Protein AF-0000000067840215 (afdb_homodimer)

Structure (mmCIF, N/CA/C/O backbone):
data_AF-0000000067840215-model_v1
#
loop_
_entity.id
_entity.type
_entity.pdbx_description
1 polymer 'Transcriptional regulator AmpR'
#
loop_
_atom_site.group_PDB
_atom_site.id
_atom_site.type_symbol
_atom_site.label_atom_id
_atom_site.label_alt_id
_atom_site.label_comp_id
_atom_site.label_asym_id
_atom_site.label_entity_id
_atom_site.label_seq_id
_atom_site.pdbx_PDB_ins_code
_atom_site.Cartn_x
_atom_site.Cartn_y
_atom_site.Cartn_z
_atom_site.occupancy
_atom_site.B_iso_or_equiv
_atom_site.auth_seq_id
_atom_site.auth_comp_id
_atom_site.auth_asym_id
_atom_site.auth_atom_id
_atom_site.pdbx_PDB_model_num
ATOM 1 N N . MET A 1 1 ? 23.266 12.789 29.688 1 34.5 1 MET A N 1
ATOM 2 C CA . MET A 1 1 ? 22.188 13.758 29.812 1 34.5 1 MET A CA 1
ATOM 3 C C . MET A 1 1 ? 20.844 13.062 29.953 1 34.5 1 MET A C 1
ATOM 5 O O . MET A 1 1 ? 20.469 12.234 29.109 1 34.5 1 MET A O 1
ATOM 9 N N . THR A 1 2 ? 20.312 12.945 31.094 1 43.94 2 THR A N 1
ATOM 10 C CA . THR A 1 2 ? 19.156 12.133 31.438 1 43.94 2 THR A CA 1
ATOM 11 C C . THR A 1 2 ? 17.969 12.492 30.547 1 43.94 2 THR A C 1
ATOM 13 O O . THR A 1 2 ? 17.594 13.664 30.438 1 43.94 2 THR A O 1
ATOM 16 N N . GLN A 1 3 ? 17.703 11.719 29.625 1 53.09 3 GLN A N 1
ATOM 17 C CA . GLN A 1 3 ? 16.562 11.922 28.75 1 53.09 3 GLN A CA 1
ATOM 18 C C . GLN A 1 3 ? 15.312 12.328 29.531 1 53.09 3 GLN A C 1
ATOM 20 O O . GLN A 1 3 ? 14.953 11.672 30.516 1 53.09 3 GLN A O 1
ATOM 25 N N . LYS A 1 4 ? 15.039 13.656 29.672 1 66.94 4 LYS A N 1
ATOM 26 C CA . LYS A 1 4 ? 13.844 14.109 30.391 1 66.94 4 LYS A CA 1
ATOM 27 C C . LYS A 1 4 ? 12.578 13.508 29.781 1 66.94 4 LYS A C 1
ATOM 29 O O . LYS A 1 4 ? 12.453 13.414 28.562 1 66.94 4 LYS A O 1
ATOM 34 N N . THR A 1 5 ? 12.016 12.812 30.594 1 74.5 5 THR A N 1
ATOM 35 C CA . THR A 1 5 ? 10.727 12.234 30.234 1 74.5 5 THR A CA 1
ATOM 36 C C . THR A 1 5 ? 9.734 13.336 29.859 1 74.5 5 THR A C 1
ATOM 38 O O . THR A 1 5 ? 9.875 14.477 30.297 1 74.5 5 THR A O 1
ATOM 41 N N . LEU A 1 6 ? 8.961 13.031 28.969 1 78.94 6 LEU A N 1
ATOM 42 C CA . LEU A 1 6 ? 7.918 13.961 28.531 1 78.94 6 LEU A CA 1
ATOM 43 C C . LEU A 1 6 ? 7 14.32 29.703 1 78.94 6 LEU A C 1
ATOM 45 O O . LEU A 1 6 ? 6.453 13.43 30.359 1 78.94 6 LEU A O 1
ATOM 49 N N . PRO A 1 7 ? 6.922 15.68 30.078 1 84.94 7 PRO A N 1
ATOM 50 C CA . PRO A 1 7 ? 5.984 16.078 31.125 1 84.94 7 PRO A CA 1
ATOM 51 C C . PRO A 1 7 ? 4.531 15.773 30.766 1 84.94 7 PRO A C 1
ATOM 53 O O . PRO A 1 7 ? 4.207 15.586 29.594 1 84.94 7 PRO A O 1
ATOM 56 N N . PRO A 1 8 ? 3.744 15.664 31.844 1 83.25 8 PRO A N 1
ATOM 57 C CA . PRO A 1 8 ? 2.314 15.531 31.547 1 83.25 8 PRO A CA 1
ATOM 58 C C . PRO A 1 8 ? 1.805 16.609 30.594 1 83.25 8 PRO A C 1
ATOM 60 O O . PRO A 1 8 ? 2.152 17.781 30.734 1 83.25 8 PRO A O 1
ATOM 63 N N . LEU A 1 9 ? 0.997 16.188 29.703 1 87.62 9 LEU A N 1
ATOM 64 C CA . LEU A 1 9 ? 0.554 17.062 28.625 1 87.62 9 LEU A CA 1
ATOM 65 C C . LEU A 1 9 ? -0.262 18.234 29.188 1 87.62 9 LEU A C 1
ATOM 67 O O . LEU A 1 9 ? -0.212 19.344 28.656 1 87.62 9 LEU A O 1
ATOM 71 N N . ASN A 1 10 ? -0.953 18.062 30.266 1 90.38 10 ASN A N 1
ATOM 72 C CA . ASN A 1 10 ? -1.747 19.125 30.875 1 90.38 10 ASN A CA 1
ATOM 73 C C . ASN A 1 10 ? -0.861 20.219 31.469 1 90.38 10 ASN A C 1
ATOM 75 O O . ASN A 1 10 ? -1.232 21.391 31.469 1 90.38 10 ASN A O 1
ATOM 79 N N . TRP A 1 11 ? 0.278 19.812 31.906 1 91.62 11 TRP A N 1
ATOM 80 C CA . TRP A 1 11 ? 1.22 20.812 32.375 1 91.62 11 TRP A CA 1
ATOM 81 C C . TRP A 1 11 ? 1.743 21.672 31.234 1 91.62 11 TRP A C 1
ATOM 83 O O . TRP A 1 11 ? 1.891 22.891 31.375 1 91.62 11 TRP A O 1
ATOM 93 N N . LEU A 1 12 ? 1.977 20.969 30.125 1 92.12 12 LEU A N 1
ATOM 94 C CA . LEU A 1 12 ? 2.449 21.672 28.953 1 92.12 12 LEU A CA 1
ATOM 95 C C . LEU A 1 12 ? 1.381 22.625 28.422 1 92.12 12 LEU A C 1
ATOM 97 O O . LEU A 1 12 ? 1.691 23.75 28 1 92.12 12 LEU A O 1
ATOM 101 N N . ARG A 1 13 ? 0.191 22.172 28.453 1 93.31 13 ARG A N 1
ATOM 102 C CA . ARG A 1 13 ? -0.917 23.031 28.047 1 93.31 13 ARG A CA 1
ATOM 103 C C . ARG A 1 13 ? -1.048 24.234 28.984 1 93.31 13 ARG A C 1
ATOM 105 O O . ARG A 1 13 ? -1.239 25.359 28.531 1 93.31 13 ARG A O 1
ATOM 112 N N . ALA A 1 14 ? -0.924 24.062 30.281 1 94.19 14 ALA A N 1
ATOM 113 C CA . ALA A 1 14 ? -0.968 25.141 31.266 1 94.19 14 ALA A CA 1
ATOM 114 C C . ALA A 1 14 ? 0.149 26.141 31.031 1 94.19 14 ALA A C 1
ATOM 116 O O . ALA A 1 14 ? -0.071 27.359 31.109 1 94.19 14 ALA A O 1
ATOM 117 N N . PHE A 1 15 ? 1.29 25.656 30.734 1 95.38 15 PHE A N 1
ATOM 118 C CA . PHE A 1 15 ? 2.432 26.516 30.422 1 95.38 15 PHE A CA 1
ATOM 119 C C . PHE A 1 15 ? 2.15 27.391 29.203 1 95.38 15 PHE A C 1
ATOM 121 O O . PHE A 1 15 ? 2.328 28.609 29.25 1 95.38 15 PHE A O 1
ATOM 128 N N . GLU A 1 16 ? 1.729 26.688 28.156 1 94.75 16 GLU A N 1
ATOM 129 C CA . GLU A 1 16 ? 1.476 27.391 26.891 1 94.75 16 GLU A CA 1
ATOM 130 C C . GLU A 1 16 ? 0.451 28.5 27.078 1 94.75 16 GLU A C 1
ATOM 132 O O . GLU A 1 16 ? 0.673 29.641 26.656 1 94.75 16 GLU A O 1
ATOM 137 N N . VAL A 1 17 ? -0.661 28.297 27.781 1 94.75 17 VAL A N 1
ATOM 138 C CA . VAL A 1 17 ? -1.727 29.266 28 1 94.75 17 VAL A CA 1
ATOM 139 C C . VAL A 1 17 ? -1.234 30.375 28.938 1 94.75 17 VAL A C 1
ATOM 141 O O . VAL A 1 17 ? -1.475 31.562 28.688 1 94.75 17 VAL A O 1
ATOM 144 N N . SER A 1 18 ? -0.521 30.031 29.906 1 95.75 18 SER A N 1
ATOM 145 C CA . SER A 1 18 ? 0.001 31 30.859 1 95.75 18 SER A CA 1
ATOM 146 C C . SER A 1 18 ? 1.007 31.938 30.203 1 95.75 18 SER A C 1
ATOM 148 O O . SER A 1 18 ? 1.031 33.156 30.5 1 95.75 18 SER A O 1
ATOM 150 N N . ALA A 1 19 ? 1.778 31.359 29.391 1 95.06 19 ALA A N 1
ATOM 151 C CA . ALA A 1 19 ? 2.797 32.156 28.703 1 95.06 19 ALA A CA 1
ATOM 152 C C . ALA A 1 19 ? 2.16 33.156 27.734 1 95.06 19 ALA A C 1
ATOM 154 O O . ALA A 1 19 ? 2.689 34.25 27.516 1 95.06 19 ALA A O 1
ATOM 155 N N . ARG A 1 20 ? 1.04 32.781 27.172 1 92.94 20 ARG A N 1
ATOM 156 C CA . ARG A 1 20 ? 0.328 33.656 26.25 1 92.94 20 ARG A CA 1
ATOM 157 C C . ARG A 1 20 ? -0.276 34.844 26.984 1 92.94 20 ARG A C 1
ATOM 159 O O . ARG A 1 20 ? -0.206 35.969 26.516 1 92.94 20 ARG A O 1
ATOM 166 N N . TYR A 1 21 ? -0.754 34.594 28.172 1 91.56 21 TYR A N 1
ATOM 167 C CA . TYR A 1 21 ? -1.446 35.625 28.922 1 91.56 21 TYR A CA 1
ATOM 168 C C . TYR A 1 21 ? -0.484 36.375 29.859 1 91.56 21 TYR A C 1
ATOM 170 O O . TYR A 1 21 ? -0.755 37.5 30.281 1 91.56 21 TYR A O 1
ATOM 178 N N . LEU A 1 22 ? 0.564 35.688 30.172 1 94.38 22 LEU A N 1
ATOM 179 C CA . LEU A 1 22 ? 1.468 36.125 31.219 1 94.38 22 LEU A CA 1
ATOM 180 C C . LEU A 1 22 ? 0.693 36.5 32.469 1 94.38 22 LEU A C 1
ATOM 182 O O . LEU A 1 22 ? 1.002 37.5 33.125 1 94.38 22 LEU A O 1
ATOM 186 N N . ASN A 1 23 ? -0.291 35.812 32.656 1 92.62 23 ASN A N 1
ATOM 187 C CA . ASN A 1 23 ? -1.207 35.969 33.781 1 92.62 23 ASN A CA 1
ATOM 188 C C . ASN A 1 23 ? -1.866 34.656 34.156 1 92.62 23 ASN A C 1
ATOM 190 O O . ASN A 1 23 ? -2.652 34.094 33.375 1 92.62 23 ASN A O 1
ATOM 194 N N . PHE A 1 24 ? -1.653 34.125 35.375 1 93.5 24 PHE A N 1
ATOM 195 C CA . PHE A 1 24 ? -2.129 32.781 35.781 1 93.5 24 PHE A CA 1
ATOM 196 C C . PHE A 1 24 ? -3.637 32.812 36 1 93.5 24 PHE A C 1
ATOM 198 O O . PHE A 1 24 ? -4.301 31.781 35.812 1 93.5 24 PHE A O 1
ATOM 205 N N . THR A 1 25 ? -4.184 34 36.312 1 93.38 25 THR A N 1
ATOM 206 C CA . THR A 1 25 ? -5.625 34.094 36.5 1 93.38 25 THR A CA 1
ATOM 207 C C . THR A 1 25 ? -6.359 33.938 35.156 1 93.38 25 THR A C 1
ATOM 209 O O . THR A 1 25 ? -7.324 33.188 35.062 1 93.38 25 THR A O 1
ATOM 212 N N . HIS A 1 26 ? -5.914 34.656 34.219 1 95 26 HIS A N 1
ATOM 213 C CA . HIS A 1 26 ? -6.523 34.562 32.906 1 95 26 HIS A CA 1
ATOM 214 C C . HIS A 1 26 ? -6.324 33.188 32.281 1 95 26 HIS A C 1
ATOM 216 O O . HIS A 1 26 ? -7.207 32.688 31.609 1 95 26 HIS A O 1
ATOM 222 N N . ALA A 1 27 ? -5.156 32.625 32.5 1 95.06 27 ALA A N 1
ATOM 223 C CA . ALA A 1 27 ? -4.898 31.281 32.062 1 95.06 27 ALA A CA 1
ATOM 224 C C . ALA A 1 27 ? -5.871 30.281 32.688 1 95.06 27 ALA A C 1
ATOM 226 O O . ALA A 1 27 ? -6.395 29.406 32 1 95.06 27 ALA A O 1
ATOM 227 N N . ALA A 1 28 ? -6.086 30.375 33.938 1 94.06 28 ALA A N 1
ATOM 228 C CA . ALA A 1 28 ? -7.008 29.516 34.688 1 94.06 28 ALA A CA 1
ATOM 229 C C . ALA A 1 28 ? -8.414 29.594 34.094 1 94.06 28 ALA A C 1
ATOM 231 O O . ALA A 1 28 ? -9.109 28.578 34 1 94.06 28 ALA A O 1
ATOM 232 N N . GLU A 1 29 ? -8.844 30.75 33.75 1 93.38 29 GLU A N 1
ATOM 233 C CA . GLU A 1 29 ? -10.156 30.953 33.125 1 93.38 29 GLU A CA 1
ATOM 234 C C . GLU A 1 29 ? -10.281 30.188 31.812 1 93.38 29 GLU A C 1
ATOM 236 O O . GLU A 1 29 ? -11.258 29.469 31.609 1 93.38 29 GLU A O 1
ATOM 241 N N . GLU A 1 30 ? -9.25 30.281 30.984 1 91.75 30 GLU A N 1
ATOM 242 C CA . GLU A 1 30 ? -9.289 29.594 29.703 1 91.75 30 GLU A CA 1
ATOM 243 C C . GLU A 1 30 ? -9.266 28.078 29.891 1 91.75 30 GLU A C 1
ATOM 245 O O . GLU A 1 30 ? -9.914 27.344 29.156 1 91.75 30 GLU A O 1
ATOM 250 N N . LEU A 1 31 ? -8.531 27.609 30.875 1 93.31 31 LEU A N 1
ATOM 251 C CA . LEU A 1 31 ? -8.32 26.188 31.078 1 93.31 31 LEU A CA 1
ATOM 252 C C . LEU A 1 31 ? -9.43 25.594 31.953 1 93.31 31 LEU A C 1
ATOM 254 O O . LEU A 1 31 ? -9.469 24.375 32.156 1 93.31 31 LEU A O 1
ATOM 258 N N . HIS A 1 32 ? -10.273 26.469 32.5 1 92.69 32 HIS A N 1
ATOM 259 C CA . HIS A 1 32 ? -11.336 26.062 33.406 1 92.69 32 HIS A CA 1
ATOM 260 C C . HIS A 1 32 ? -10.773 25.359 34.656 1 92.69 32 HIS A C 1
ATOM 262 O O . HIS A 1 32 ? -11.227 24.266 35.031 1 92.69 32 HIS A O 1
ATOM 268 N N . LEU A 1 33 ? -9.758 25.938 35.094 1 92 33 LEU A N 1
ATOM 269 C CA . LEU A 1 33 ? -9.094 25.516 36.312 1 92 33 LEU A CA 1
ATOM 270 C C . LEU A 1 33 ? -9.023 26.672 37.312 1 92 33 LEU A C 1
ATOM 272 O O . LEU A 1 33 ? -9.344 27.812 37 1 92 33 LEU A O 1
ATOM 276 N N . THR A 1 34 ? -8.734 26.391 38.531 1 93.12 34 THR A N 1
ATOM 277 C CA . THR A 1 34 ? -8.43 27.438 39.5 1 93.12 34 THR A CA 1
ATOM 278 C C . THR A 1 34 ? -7.027 27.984 39.281 1 93.12 34 THR A C 1
ATOM 280 O O . THR A 1 34 ? -6.168 27.297 38.719 1 93.12 34 THR A O 1
ATOM 283 N N . GLN A 1 35 ? -6.926 29.25 39.656 1 94.19 35 GLN A N 1
ATOM 284 C CA . GLN A 1 35 ? -5.602 29.859 39.562 1 94.19 35 GLN A CA 1
ATOM 285 C C . GLN A 1 35 ? -4.566 29.047 40.344 1 94.19 35 GLN A C 1
ATOM 287 O O . GLN A 1 35 ? -3.426 28.906 39.875 1 94.19 35 GLN A O 1
ATOM 292 N N . GLY A 1 36 ? -4.914 28.5 41.5 1 95.12 36 GLY A N 1
ATOM 293 C CA . GLY A 1 36 ? -4.031 27.656 42.281 1 95.12 36 GLY A CA 1
ATOM 294 C C . GLY A 1 36 ? -3.609 26.391 41.531 1 95.12 36 GLY A C 1
ATOM 295 O O . GLY A 1 36 ? -2.443 26 41.594 1 95.12 36 GLY A O 1
ATOM 296 N N . ALA A 1 37 ? -4.566 25.812 40.844 1 93.44 37 ALA A N 1
ATOM 297 C CA . ALA A 1 37 ? -4.297 24.594 40.062 1 93.44 37 ALA A CA 1
ATOM 298 C C . ALA A 1 37 ? -3.309 24.875 38.938 1 93.44 37 ALA A C 1
ATOM 300 O O . ALA A 1 37 ? -2.395 24.078 38.688 1 93.44 37 ALA A O 1
ATOM 301 N N . VAL A 1 38 ? -3.496 25.953 38.219 1 95.75 38 VAL A N 1
ATOM 302 C CA . VAL A 1 38 ? -2.584 26.344 37.156 1 95.75 38 VAL A CA 1
ATOM 303 C C . VAL A 1 38 ? -1.189 26.578 37.719 1 95.75 38 VAL A C 1
ATOM 305 O O . VAL A 1 38 ? -0.195 26.094 37.188 1 95.75 38 VAL A O 1
ATOM 308 N N . SER A 1 39 ? -1.092 27.328 38.812 1 95.44 39 SER A N 1
ATOM 309 C CA . SER A 1 39 ? 0.182 27.625 39.469 1 95.44 39 SER A CA 1
ATOM 310 C C . SER A 1 39 ? 0.889 26.344 39.906 1 95.44 39 SER A C 1
ATOM 312 O O . SER A 1 39 ? 2.104 26.203 39.719 1 95.44 39 SER A O 1
ATOM 314 N N . GLN A 1 40 ? 0.116 25.422 40.375 1 95 40 GLN A N 1
ATOM 315 C CA . GLN A 1 40 ? 0.667 24.141 40.812 1 95 40 GLN A CA 1
ATOM 316 C C . GLN A 1 40 ? 1.211 23.344 39.625 1 95 40 GLN A C 1
ATOM 318 O O . GLN A 1 40 ? 2.295 22.766 39.688 1 95 40 GLN A O 1
ATOM 323 N N . GLN A 1 41 ? 0.433 23.281 38.562 1 94.69 41 GLN A N 1
ATOM 324 C CA . GLN A 1 41 ? 0.876 22.578 37.344 1 94.69 41 GLN A CA 1
ATOM 325 C C . GLN A 1 41 ? 2.182 23.172 36.812 1 94.69 41 GLN A C 1
ATOM 327 O O . GLN A 1 41 ? 3.082 22.422 36.438 1 94.69 41 GLN A O 1
ATOM 332 N N . ILE A 1 42 ? 2.27 24.516 36.844 1 95.88 42 ILE A N 1
ATOM 333 C CA . ILE A 1 42 ? 3.471 25.188 36.344 1 95.88 42 ILE A CA 1
ATOM 334 C C . ILE A 1 42 ? 4.648 24.844 37.25 1 95.88 42 ILE A C 1
ATOM 336 O O . ILE A 1 42 ? 5.746 24.562 36.781 1 95.88 42 ILE A O 1
ATOM 340 N N . ARG A 1 43 ? 4.445 24.859 38.531 1 95.38 43 ARG A N 1
ATOM 341 C CA . ARG A 1 43 ? 5.488 24.516 39.469 1 95.38 43 ARG A CA 1
ATOM 342 C C . ARG A 1 43 ? 5.973 23.078 39.25 1 95.38 43 ARG A C 1
ATOM 344 O O . ARG A 1 43 ? 7.176 22.812 39.312 1 95.38 43 ARG A O 1
ATOM 351 N N . HIS A 1 44 ? 5.023 22.219 39.094 1 93.44 44 HIS A N 1
ATOM 352 C CA . HIS A 1 44 ? 5.375 20.812 38.844 1 93.44 44 HIS A CA 1
ATOM 353 C C . HIS A 1 44 ? 6.176 20.672 37.562 1 93.44 44 HIS A C 1
ATOM 355 O O . HIS A 1 44 ? 7.148 19.922 37.5 1 93.44 44 HIS A O 1
ATOM 361 N N . LEU A 1 45 ? 5.727 21.344 36.5 1 93.81 45 LEU A N 1
ATOM 362 C CA . LEU A 1 45 ? 6.438 21.312 35.219 1 93.81 45 LEU A CA 1
ATOM 363 C C . LEU A 1 45 ? 7.867 21.812 35.375 1 93.81 45 LEU A C 1
ATOM 365 O O . LEU A 1 45 ? 8.812 21.156 34.938 1 93.81 45 LEU A O 1
ATOM 369 N N . GLU A 1 46 ? 8.047 22.969 36.094 1 95.06 46 GLU A N 1
ATOM 370 C CA . GLU A 1 46 ? 9.367 23.547 36.312 1 95.06 46 GLU A CA 1
ATOM 371 C C . GLU A 1 46 ? 10.242 22.625 37.156 1 95.06 46 GLU A C 1
ATOM 373 O O . GLU A 1 46 ? 11.43 22.469 36.906 1 95.06 46 GLU A O 1
ATOM 378 N N . SER A 1 47 ? 9.609 22 38.125 1 93 47 SER A N 1
ATOM 379 C CA . SER A 1 47 ? 10.32 21.078 39 1 93 47 SER A CA 1
ATOM 380 C C . SER A 1 47 ? 10.844 19.875 38.188 1 93 47 SER A C 1
ATOM 382 O O . SER A 1 47 ? 12.008 19.484 38.344 1 93 47 SER A O 1
ATOM 384 N N . GLN A 1 48 ? 9.969 19.359 37.375 1 90.44 48 GLN A N 1
ATOM 385 C CA . GLN A 1 48 ? 10.383 18.219 36.562 1 90.44 48 GLN A CA 1
ATOM 386 C C . GLN A 1 48 ? 11.484 18.594 35.594 1 90.44 48 GLN A C 1
ATOM 388 O O . GLN A 1 48 ? 12.406 17.812 35.344 1 90.44 48 GLN A O 1
ATOM 393 N N . LEU A 1 49 ? 11.375 19.75 35.031 1 90.94 49 LEU A N 1
ATOM 394 C CA . LEU A 1 49 ? 12.352 20.219 34.031 1 90.94 49 LEU A CA 1
ATOM 395 C C . LEU A 1 49 ? 13.625 20.688 34.719 1 90.94 49 LEU A C 1
ATOM 397 O O . LEU A 1 49 ? 14.68 20.781 34.062 1 90.94 49 LEU A O 1
ATOM 401 N N . GLY A 1 50 ? 13.555 21.078 35.906 1 91.12 50 GLY A N 1
ATOM 402 C CA . GLY A 1 50 ? 14.703 21.531 36.656 1 91.12 50 GLY A CA 1
ATOM 403 C C . GLY A 1 50 ? 15.055 22.984 36.406 1 91.12 50 GLY A C 1
ATOM 404 O O . GLY A 1 50 ? 16.172 23.422 36.688 1 91.12 50 GLY A O 1
ATOM 405 N N . VAL A 1 51 ? 14.141 23.656 35.75 1 92.69 51 VAL A N 1
ATOM 406 C CA . VAL A 1 51 ? 14.359 25.062 35.469 1 92.69 51 VAL A CA 1
ATOM 407 C C . VAL A 1 51 ? 13.062 25.844 35.688 1 92.69 51 VAL A C 1
ATOM 409 O O . VAL A 1 51 ? 11.969 25.266 35.625 1 92.69 51 VAL A O 1
ATOM 412 N N . ALA A 1 52 ? 13.172 27.125 35.938 1 95 52 ALA A N 1
ATOM 413 C CA . ALA A 1 52 ? 12.008 28.016 35.969 1 95 52 ALA A CA 1
ATOM 414 C C . ALA A 1 52 ? 11.641 28.484 34.562 1 95 52 ALA A C 1
ATOM 416 O O . ALA A 1 52 ? 12.523 28.766 33.75 1 95 52 ALA A O 1
ATOM 417 N N . LEU A 1 53 ? 10.352 28.5 34.312 1 96.56 53 LEU A N 1
ATOM 418 C CA . LEU A 1 53 ? 9.875 28.953 33.031 1 96.56 53 LEU A CA 1
ATOM 419 C C . LEU A 1 53 ? 9.297 30.359 33.125 1 96.56 53 LEU A C 1
ATOM 421 O O . LEU A 1 53 ? 9.203 31.062 32.094 1 96.56 53 LEU A O 1
ATOM 425 N N . PHE A 1 54 ? 8.922 30.75 34.312 1 96.25 54 PHE A N 1
ATOM 426 C CA . PHE A 1 54 ? 8.359 32.062 34.531 1 96.25 54 PHE A CA 1
ATOM 427 C C . PHE A 1 54 ? 9.164 32.812 35.594 1 96.25 54 PHE A C 1
ATOM 429 O O . PHE A 1 54 ? 9.844 32.219 36.406 1 96.25 54 PHE A O 1
ATOM 436 N N . LYS A 1 55 ? 9.164 34.125 35.469 1 94.12 55 LYS A N 1
ATOM 437 C CA . LYS A 1 55 ? 9.75 35 36.469 1 94.12 55 LYS A CA 1
ATOM 438 C C . LYS A 1 55 ? 8.766 36.094 36.906 1 94.12 55 LYS A C 1
ATOM 440 O O . LYS A 1 55 ? 7.988 36.594 36.062 1 94.12 55 LYS A O 1
ATOM 445 N N . ARG A 1 56 ? 8.805 36.375 38.125 1 89.75 56 ARG A N 1
ATOM 446 C CA . ARG A 1 56 ? 7.945 37.438 38.656 1 89.75 56 ARG A CA 1
ATOM 447 C C . ARG A 1 56 ? 8.539 38.812 38.406 1 89.75 56 ARG A C 1
ATOM 449 O O . ARG A 1 56 ? 9.75 39 38.531 1 89.75 56 ARG A O 1
ATOM 456 N N . LEU A 1 57 ? 7.754 39.625 37.875 1 88.5 57 LEU A N 1
ATOM 457 C CA . LEU A 1 57 ? 8.117 41 37.625 1 88.5 57 LEU A CA 1
ATOM 458 C C . LEU A 1 57 ? 7.41 41.938 38.594 1 88.5 57 LEU A C 1
ATOM 460 O O . LEU A 1 57 ? 6.426 41.562 39.25 1 88.5 57 LEU A O 1
ATOM 464 N N . PRO A 1 58 ? 8.078 43.125 38.781 1 85.44 58 PRO A N 1
ATOM 465 C CA . PRO A 1 58 ? 7.379 44.062 39.625 1 85.44 58 PRO A CA 1
ATOM 466 C C . PRO A 1 58 ? 5.91 44.25 39.281 1 85.44 58 PRO A C 1
ATOM 468 O O . PRO A 1 58 ? 5.059 44.375 40.156 1 85.44 58 PRO A O 1
ATOM 471 N N . ARG A 1 59 ? 5.73 44.312 37.969 1 84.94 59 ARG A N 1
ATOM 472 C CA . ARG A 1 59 ? 4.352 44.375 37.5 1 84.94 59 ARG A CA 1
ATOM 473 C C . ARG A 1 59 ? 4.043 43.188 36.594 1 84.94 59 ARG A C 1
ATOM 475 O O . ARG A 1 59 ? 4.379 43.188 35.406 1 84.94 59 ARG A O 1
ATOM 482 N N . GLY A 1 60 ? 3.633 42.156 37.25 1 88.25 60 GLY A N 1
ATOM 483 C CA . GLY A 1 60 ? 3.074 41.062 36.438 1 88.25 60 GLY A CA 1
ATOM 484 C C . GLY A 1 60 ? 3.984 39.875 36.344 1 88.25 60 GLY A C 1
ATOM 485 O O . GLY A 1 60 ? 4.746 39.562 37.281 1 88.25 60 GLY A O 1
ATOM 486 N N . LEU A 1 61 ? 3.811 38.969 35.375 1 91.25 61 LEU A N 1
ATOM 487 C CA . LEU A 1 61 ? 4.48 37.688 35.094 1 91.25 61 LEU A CA 1
ATOM 488 C C . LEU A 1 61 ? 5.219 37.75 33.781 1 91.25 61 LEU A C 1
ATOM 490 O O . LEU A 1 61 ? 4.707 38.281 32.781 1 91.25 61 LEU A O 1
ATOM 494 N N . GLY A 1 62 ? 6.477 37.406 33.75 1 93.75 62 GLY A N 1
ATOM 495 C CA . GLY A 1 62 ? 7.246 37.281 32.531 1 93.75 62 GLY A CA 1
ATOM 496 C C . GLY A 1 62 ? 7.852 35.906 32.344 1 93.75 62 GLY A C 1
ATOM 497 O O . GLY A 1 62 ? 7.82 35.062 33.25 1 93.75 62 GLY A O 1
ATOM 498 N N . LEU A 1 63 ? 8.344 35.594 31.141 1 95.19 63 LEU A N 1
ATOM 499 C CA . LEU A 1 63 ? 9.031 34.344 30.859 1 95.19 63 LEU A CA 1
ATOM 500 C C . LEU A 1 63 ? 10.523 34.469 31.156 1 95.19 63 LEU A C 1
ATOM 502 O O . LEU A 1 63 ? 11.125 35.5 30.906 1 95.19 63 LEU A O 1
ATOM 506 N N . THR A 1 64 ? 11.164 33.344 31.688 1 92.31 64 THR A N 1
ATOM 507 C CA . THR A 1 64 ? 12.617 33.25 31.75 1 92.31 64 THR A CA 1
ATOM 508 C C . THR A 1 64 ? 13.203 33 30.359 1 92.31 64 THR A C 1
ATOM 510 O O . THR A 1 64 ? 12.461 32.875 29.375 1 92.31 64 THR A O 1
ATOM 513 N N . GLU A 1 65 ? 14.484 33.031 30.219 1 89.31 65 GLU A N 1
ATOM 514 C CA . GLU A 1 65 ? 15.133 32.688 28.953 1 89.31 65 GLU A CA 1
ATOM 515 C C . GLU A 1 65 ? 14.773 31.266 28.531 1 89.31 65 GLU A C 1
ATOM 517 O O . GLU A 1 65 ? 14.523 31.016 27.359 1 89.31 65 GLU A O 1
ATOM 522 N N . GLU A 1 66 ? 14.711 30.391 29.531 1 91.31 66 GLU A N 1
ATOM 523 C CA . GLU A 1 66 ? 14.32 29.016 29.281 1 91.31 66 GLU A CA 1
ATOM 524 C C . GLU A 1 66 ? 12.867 28.922 28.812 1 91.31 66 GLU A C 1
ATOM 526 O O . GLU A 1 66 ? 12.539 28.156 27.906 1 91.31 66 GLU A O 1
ATOM 531 N N . GLY A 1 67 ? 12.016 29.719 29.484 1 91.94 67 GLY A N 1
ATOM 532 C CA . GLY A 1 67 ? 10.625 29.766 29.078 1 91.94 67 GLY A CA 1
ATOM 533 C C . GLY A 1 67 ? 10.438 30.281 27.656 1 91.94 67 GLY A C 1
ATOM 534 O O . GLY A 1 67 ? 9.656 29.703 26.891 1 91.94 67 GLY A O 1
ATOM 535 N N . GLN A 1 68 ? 11.227 31.312 27.297 1 90 68 GLN A N 1
ATOM 536 C CA . GLN A 1 68 ? 11.164 31.906 25.969 1 90 68 GLN A CA 1
ATOM 537 C C . GLN A 1 68 ? 11.625 30.906 24.906 1 90 68 GLN A C 1
ATOM 539 O O . GLN A 1 68 ? 11.078 30.891 23.797 1 90 68 GLN A O 1
ATOM 544 N N . SER A 1 69 ? 12.578 30.125 25.281 1 88.94 69 SER A N 1
ATOM 545 C CA . SER A 1 69 ? 13.109 29.141 24.344 1 88.94 69 SER A CA 1
ATOM 546 C C . SER A 1 69 ? 12.188 27.938 24.234 1 88.94 69 SER A C 1
ATOM 548 O O . SER A 1 69 ? 12.109 27.297 23.172 1 88.94 69 SER A O 1
ATOM 550 N N . TYR A 1 70 ? 11.484 27.562 25.266 1 89.56 70 TYR A N 1
ATOM 551 C CA . TYR A 1 70 ? 10.672 26.359 25.328 1 89.56 70 TYR A CA 1
ATOM 552 C C . TYR A 1 70 ? 9.289 26.609 24.734 1 89.56 70 TYR A C 1
ATOM 554 O O . TYR A 1 70 ? 8.664 25.688 24.203 1 89.56 70 TYR A O 1
ATOM 562 N N . LEU A 1 71 ? 8.812 27.859 24.812 1 90.75 71 LEU A N 1
ATOM 563 C CA . LEU A 1 71 ? 7.441 28.172 24.438 1 90.75 71 LEU A CA 1
ATOM 564 C C . LEU A 1 71 ? 7.188 27.859 22.969 1 90.75 71 LEU A C 1
ATOM 566 O O . LEU A 1 71 ? 6.211 27.188 22.625 1 90.75 71 LEU A O 1
ATOM 570 N N . PRO A 1 72 ? 8.133 28.234 22.047 1 86.25 72 PRO A N 1
ATOM 571 C CA . PRO A 1 72 ? 7.863 27.922 20.641 1 86.25 72 PRO A CA 1
ATOM 572 C C . PRO A 1 72 ? 7.773 26.422 20.391 1 86.25 72 PRO A C 1
ATOM 574 O O . PRO A 1 72 ? 7 25.984 19.531 1 86.25 72 PRO A O 1
ATOM 577 N N . VAL A 1 73 ? 8.469 25.641 21.109 1 85.75 73 VAL A N 1
ATOM 578 C CA . VAL A 1 73 ? 8.469 24.188 20.969 1 85.75 73 VAL A CA 1
ATOM 579 C C . VAL A 1 73 ? 7.121 23.625 21.406 1 85.75 73 VAL A C 1
ATOM 581 O O . VAL A 1 73 ? 6.508 22.828 20.688 1 85.75 73 VAL A O 1
ATOM 584 N N . VAL A 1 74 ? 6.668 24.031 22.516 1 88.25 74 VAL A N 1
ATOM 585 C CA . VAL A 1 74 ? 5.402 23.578 23.078 1 88.25 74 VAL A CA 1
ATOM 586 C C . VAL A 1 74 ? 4.246 24.047 22.203 1 88.25 74 VAL A C 1
ATOM 588 O O . VAL A 1 74 ? 3.346 23.266 21.875 1 88.25 74 VAL A O 1
ATOM 591 N N . GLN A 1 75 ? 4.328 25.297 21.781 1 87.88 75 GLN A N 1
ATOM 592 C CA . GLN A 1 75 ? 3.279 25.859 20.953 1 87.88 75 GLN A CA 1
ATOM 593 C C . GLN A 1 75 ? 3.184 25.125 19.609 1 87.88 75 GLN A C 1
ATOM 595 O O . GLN A 1 75 ? 2.084 24.844 19.141 1 87.88 75 GLN A O 1
ATOM 600 N N . ASP A 1 76 ? 4.273 24.844 19.047 1 84 76 ASP A N 1
ATOM 601 C CA . ASP A 1 76 ? 4.301 24.125 17.781 1 84 76 ASP A CA 1
ATOM 602 C C . ASP A 1 76 ? 3.668 22.734 17.922 1 84 76 ASP A C 1
ATOM 604 O O . ASP A 1 76 ? 2.842 22.344 17.094 1 84 76 ASP A O 1
ATOM 608 N N . ALA A 1 77 ? 4.008 22.062 18.906 1 84.62 77 ALA A N 1
ATOM 609 C CA . ALA A 1 77 ? 3.482 20.719 19.141 1 84.62 77 ALA A CA 1
ATOM 610 C C . ALA A 1 77 ? 1.971 20.75 19.359 1 84.62 77 ALA A C 1
ATOM 612 O O . ALA A 1 77 ? 1.241 19.953 18.766 1 84.62 77 ALA A O 1
ATOM 613 N N . ILE A 1 78 ? 1.511 21.656 20.188 1 84.56 78 ILE A N 1
ATOM 614 C CA . ILE A 1 78 ? 0.087 21.766 20.484 1 84.56 78 ILE A CA 1
ATOM 615 C C . ILE A 1 78 ? -0.673 22.188 19.234 1 84.56 78 ILE A C 1
ATOM 617 O O . ILE A 1 78 ? -1.749 21.656 18.938 1 84.56 78 ILE A O 1
ATOM 621 N N . SER A 1 79 ? -0.09 23.156 18.516 1 83.25 79 SER A N 1
ATOM 622 C CA . SER A 1 79 ? -0.716 23.609 17.281 1 83.25 79 SER A CA 1
ATOM 623 C C . SER A 1 79 ? -0.83 22.469 16.266 1 83.25 79 SER A C 1
ATOM 625 O O . SER A 1 79 ? -1.882 22.297 15.656 1 83.25 79 SER A O 1
ATOM 627 N N . ARG A 1 80 ? 0.217 21.703 16.094 1 80.56 80 ARG A N 1
ATOM 628 C CA . ARG A 1 80 ? 0.203 20.562 15.18 1 80.56 80 ARG A CA 1
ATOM 629 C C . ARG A 1 80 ? -0.857 19.547 15.586 1 80.56 80 ARG A C 1
ATOM 631 O O . ARG A 1 80 ? -1.577 19.016 14.734 1 80.56 80 ARG A O 1
ATOM 638 N N . LEU A 1 81 ? -0.942 19.344 16.844 1 80.94 81 LEU A N 1
ATOM 639 C CA . LEU A 1 81 ? -1.942 18.406 17.359 1 80.94 81 LEU A CA 1
ATOM 640 C C . LEU A 1 81 ? -3.352 18.922 17.094 1 80.94 81 LEU A C 1
ATOM 642 O O . LEU A 1 81 ? -4.227 18.156 16.672 1 80.94 81 LEU A O 1
ATOM 646 N N . ALA A 1 82 ? -3.561 20.188 17.375 1 81.31 82 ALA A N 1
ATOM 647 C CA . ALA A 1 82 ? -4.883 20.781 17.188 1 81.31 82 ALA A CA 1
ATOM 648 C C . ALA A 1 82 ? -5.281 20.766 15.711 1 81.31 82 ALA A C 1
ATOM 650 O O . ALA A 1 82 ? -6.395 20.359 15.359 1 81.31 82 ALA A O 1
ATOM 651 N N . VAL A 1 83 ? -4.391 21.141 14.844 1 78.25 83 VAL A N 1
ATOM 652 C CA . VAL A 1 83 ? -4.652 21.25 13.414 1 78.25 83 VAL A CA 1
ATOM 653 C C . VAL A 1 83 ? -4.895 19.859 12.836 1 78.25 83 VAL A C 1
ATOM 655 O O . VAL A 1 83 ? -5.836 19.641 12.062 1 78.25 83 VAL A O 1
ATOM 658 N N . GLY A 1 84 ? -4.047 18.969 13.188 1 78.44 84 GLY A N 1
ATOM 659 C CA . GLY A 1 84 ? -4.227 17.594 12.734 1 78.44 84 GLY A CA 1
ATOM 660 C C . GLY A 1 84 ? -5.535 16.984 13.195 1 78.44 84 GLY A C 1
ATOM 661 O O . GLY A 1 84 ? -6.207 16.297 12.43 1 78.44 84 GLY A O 1
ATOM 662 N N . THR A 1 85 ? -5.867 17.25 14.484 1 76.88 85 THR A N 1
ATOM 663 C CA . THR A 1 85 ? -7.129 16.766 15.039 1 76.88 85 THR A CA 1
ATOM 664 C C . THR A 1 85 ? -8.312 17.312 14.25 1 76.88 85 THR A C 1
ATOM 666 O O . THR A 1 85 ? -9.227 16.578 13.883 1 76.88 85 THR A O 1
ATOM 669 N N . ASN A 1 86 ? -8.234 18.594 14.023 1 78.75 86 ASN A N 1
ATOM 670 C CA . ASN A 1 86 ? -9.305 19.234 13.266 1 78.75 86 ASN A CA 1
ATOM 671 C C . ASN A 1 86 ? -9.383 18.688 11.836 1 78.75 86 ASN A C 1
ATOM 673 O O . ASN A 1 86 ? -10.469 18.531 11.281 1 78.75 86 ASN A O 1
ATOM 677 N N . GLU A 1 87 ? -8.25 18.484 11.227 1 76.44 87 GLU A N 1
ATOM 678 C CA . GLU A 1 87 ? -8.195 17.969 9.859 1 76.44 87 GLU A CA 1
ATOM 679 C C . GLU A 1 87 ? -8.891 16.609 9.75 1 76.44 87 GLU A C 1
ATOM 681 O O . GLU A 1 87 ? -9.602 16.359 8.781 1 76.44 87 GLU A O 1
ATOM 686 N N . ILE A 1 88 ? -8.617 15.867 10.719 1 72.06 88 ILE A N 1
ATOM 687 C CA . ILE A 1 88 ? -9.094 14.492 10.656 1 72.06 88 ILE A CA 1
ATOM 688 C C . ILE A 1 88 ? -10.516 14.414 11.211 1 72.06 88 ILE A C 1
ATOM 690 O O . ILE A 1 88 ? -11.352 13.672 10.688 1 72.06 88 ILE A O 1
ATOM 694 N N . PHE A 1 89 ? -10.883 15.227 12.289 1 70.06 89 PHE A N 1
ATOM 695 C CA . PHE A 1 89 ? -12.125 15.023 13.023 1 70.06 89 PHE A CA 1
ATOM 696 C C . PHE A 1 89 ? -12.984 16.281 12.984 1 70.06 89 PHE A C 1
ATOM 698 O O . PHE A 1 89 ? -14.047 16.328 13.602 1 70.06 89 PHE A O 1
ATOM 705 N N . GLY A 1 90 ? -12.422 17.281 12.445 1 65.19 90 GLY A N 1
ATOM 706 C CA . GLY A 1 90 ? -13.125 18.547 12.477 1 65.19 90 GLY A CA 1
ATOM 707 C C . GLY A 1 90 ? -14.539 18.469 11.953 1 65.19 90 GLY A C 1
ATOM 708 O O . GLY A 1 90 ? -14.977 17.406 11.508 1 65.19 90 GLY A O 1
ATOM 709 N N . GLN A 1 91 ? -15.219 19.641 12.203 1 62.47 91 GLN A N 1
ATOM 710 C CA . GLN A 1 91 ? -16.656 19.828 12.07 1 62.47 91 GLN A CA 1
ATOM 711 C C . GLN A 1 91 ? -17.125 19.516 10.641 1 62.47 91 GLN A C 1
ATOM 713 O O . GLN A 1 91 ? -16.969 20.359 9.75 1 62.47 91 GLN A O 1
ATOM 718 N N . ARG A 1 92 ? -17.062 18.125 10.312 1 63.5 92 ARG A N 1
ATOM 719 C CA . ARG A 1 92 ? -17.797 17.719 9.117 1 63.5 92 ARG A CA 1
ATOM 720 C C . ARG A 1 92 ? -19.281 17.531 9.414 1 63.5 92 ARG A C 1
ATOM 722 O O . ARG A 1 92 ? -19.656 17.156 10.531 1 63.5 92 ARG A O 1
ATOM 729 N N . GLN A 1 93 ? -20.047 18.234 8.68 1 61.41 93 GLN A N 1
ATOM 730 C CA . GLN A 1 93 ? -21.484 18.016 8.852 1 61.41 93 GLN A CA 1
ATOM 731 C C . GLN A 1 93 ? -21.812 16.531 8.773 1 61.41 93 GLN A C 1
ATOM 733 O O . GLN A 1 93 ? -22.766 16.062 9.414 1 61.41 93 GLN A O 1
ATOM 738 N N . ARG A 1 94 ? -20.938 15.805 8.008 1 71.44 94 ARG A N 1
ATOM 739 C CA . ARG A 1 94 ? -21.234 14.391 7.77 1 71.44 94 ARG A CA 1
ATOM 740 C C . ARG A 1 94 ? -19.984 13.531 7.957 1 71.44 94 ARG A C 1
ATOM 742 O O . ARG A 1 94 ? -18.875 13.953 7.617 1 71.44 94 ARG A O 1
ATOM 749 N N . ARG A 1 95 ? -20.156 12.445 8.68 1 81.5 95 ARG A N 1
ATOM 750 C CA . ARG A 1 95 ? -19.109 11.445 8.82 1 81.5 95 ARG A CA 1
ATOM 751 C C . ARG A 1 95 ? -18.734 10.852 7.469 1 81.5 95 ARG A C 1
ATOM 753 O O . ARG A 1 95 ? -19.594 10.555 6.652 1 81.5 95 ARG A O 1
ATOM 760 N N . PRO A 1 96 ? -17.469 10.695 7.23 1 89.88 96 PRO A N 1
ATOM 761 C CA . PRO A 1 96 ? -17.094 10.102 5.945 1 89.88 96 PRO A CA 1
ATOM 762 C C . PRO A 1 96 ? -17.484 8.633 5.828 1 89.88 96 PRO A C 1
ATOM 764 O O . PRO A 1 96 ? -17.578 7.934 6.836 1 89.88 96 PRO A O 1
ATOM 767 N N . LEU A 1 97 ? -17.766 8.281 4.629 1 93.62 97 LEU A N 1
ATOM 768 C CA . LEU A 1 97 ? -17.922 6.867 4.32 1 93.62 97 LEU A CA 1
ATOM 769 C C . LEU A 1 97 ? -16.609 6.125 4.473 1 93.62 97 LEU A C 1
ATOM 771 O O . LEU A 1 97 ?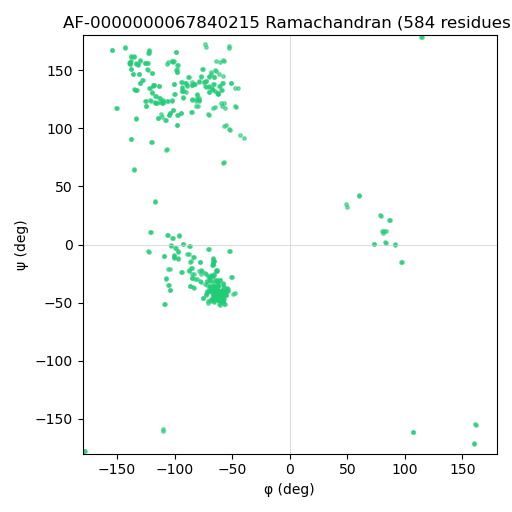 -15.633 6.441 3.785 1 93.62 97 LEU A O 1
ATOM 775 N N . LYS A 1 98 ? -16.531 5.168 5.375 1 92.69 98 LYS A N 1
ATOM 776 C CA . LYS A 1 98 ? -15.305 4.414 5.645 1 92.69 98 LYS A CA 1
ATOM 777 C C . LYS A 1 98 ? -15.266 3.115 4.844 1 92.69 98 LYS A C 1
ATOM 779 O O . LYS A 1 98 ? -16.094 2.221 5.066 1 92.69 98 LYS A O 1
ATOM 784 N N . VAL A 1 99 ? -14.352 3.062 3.947 1 94.31 99 VAL A N 1
ATOM 785 C CA . VAL A 1 99 ? -14.164 1.875 3.119 1 94.31 99 VAL A CA 1
ATOM 786 C C . VAL A 1 99 ? -12.781 1.278 3.371 1 94.31 99 VAL A C 1
ATOM 788 O O . VAL A 1 99 ? -11.773 1.98 3.285 1 94.31 99 VAL A O 1
ATOM 791 N N . ARG A 1 100 ? -12.75 0.059 3.762 1 92.62 100 ARG A N 1
ATOM 792 C CA . ARG A 1 100 ? -11.508 -0.699 3.818 1 92.62 100 ARG A CA 1
ATOM 793 C C . ARG A 1 100 ? -11.367 -1.62 2.611 1 92.62 100 ARG A C 1
ATOM 795 O O . ARG A 1 100 ? -12.344 -2.24 2.184 1 92.62 100 ARG A O 1
ATOM 802 N N . GLY A 1 101 ? -10.141 -1.649 2.084 1 93.38 101 GLY A N 1
ATOM 803 C CA . GLY A 1 101 ? -10.109 -2.555 0.946 1 93.38 101 GLY A CA 1
ATOM 804 C C . GLY A 1 101 ? -8.734 -2.686 0.321 1 93.38 101 GLY A C 1
ATOM 805 O O . GLY A 1 101 ? -7.766 -2.117 0.823 1 93.38 101 GLY A O 1
ATOM 806 N N . SER A 1 102 ? -8.703 -3.457 -0.735 1 93.88 102 SER A N 1
ATOM 807 C CA . SER A 1 102 ? -7.492 -3.725 -1.508 1 93.88 102 SER A CA 1
ATOM 808 C C . SER A 1 102 ? -6.938 -2.447 -2.129 1 93.88 102 SER A C 1
ATOM 810 O O . SER A 1 102 ? -7.652 -1.729 -2.828 1 93.88 102 SER A O 1
ATOM 812 N N . LEU A 1 103 ? -5.641 -2.242 -1.909 1 94.44 103 LEU A N 1
ATOM 813 C CA . LEU A 1 103 ? -4.977 -1.076 -2.482 1 94.44 103 LEU A CA 1
ATOM 814 C C . LEU A 1 103 ? -4.949 -1.16 -4.004 1 94.44 103 LEU A C 1
ATOM 816 O O . LEU A 1 103 ? -5.156 -0.156 -4.691 1 94.44 103 LEU A O 1
ATOM 820 N N . SER A 1 104 ? -4.637 -2.307 -4.523 1 96.25 104 SER A N 1
ATOM 821 C CA . SER A 1 104 ? -4.562 -2.473 -5.973 1 96.25 104 SER A CA 1
ATOM 822 C C . SER A 1 104 ? -5.914 -2.213 -6.629 1 96.25 104 SER A C 1
ATOM 824 O O . SER A 1 104 ? -5.984 -1.602 -7.695 1 96.25 104 SER A O 1
ATOM 826 N N . PHE A 1 105 ? -7.016 -2.666 -6 1 97.19 105 PHE A N 1
ATOM 827 C CA . PHE A 1 105 ? -8.352 -2.393 -6.527 1 97.19 105 PHE A CA 1
ATOM 828 C C . PHE A 1 105 ? -8.625 -0.895 -6.547 1 97.19 105 PHE A C 1
ATOM 830 O O . PHE A 1 105 ? -9.148 -0.367 -7.535 1 97.19 105 PHE A O 1
ATOM 837 N N . LEU A 1 106 ? -8.289 -0.248 -5.434 1 97.75 106 LEU A N 1
ATOM 838 C CA . LEU A 1 106 ? -8.461 1.199 -5.375 1 97.75 106 LEU A CA 1
ATOM 839 C C . LEU A 1 106 ? -7.676 1.886 -6.488 1 97.75 106 LEU A C 1
ATOM 841 O O . LEU A 1 106 ? -8.234 2.682 -7.246 1 97.75 106 LEU A O 1
ATOM 845 N N . HIS A 1 107 ? -6.457 1.541 -6.645 1 97.88 107 HIS A N 1
ATOM 846 C CA . HIS A 1 107 ? -5.52 2.252 -7.504 1 97.88 107 HIS A CA 1
ATOM 847 C C . HIS A 1 107 ? -5.879 2.074 -8.977 1 97.88 107 HIS A C 1
ATOM 849 O O . HIS A 1 107 ? -5.875 3.041 -9.742 1 97.88 107 HIS A O 1
ATOM 855 N N . PHE A 1 108 ? -6.273 0.905 -9.344 1 98.12 108 PHE A N 1
ATOM 856 C CA . PHE A 1 108 ? -6.34 0.613 -10.773 1 98.12 108 PHE A CA 1
ATOM 857 C C . PHE A 1 108 ? -7.785 0.55 -11.25 1 98.12 108 PHE A C 1
ATOM 859 O O . PHE A 1 108 ? -8.062 0.737 -12.43 1 98.12 108 PHE A O 1
ATOM 866 N N . TRP A 1 109 ? -8.664 0.18 -10.398 1 98.25 109 TRP A N 1
ATOM 867 C CA . TRP A 1 109 ? -10.039 -0.03 -10.852 1 98.25 109 TRP A CA 1
ATOM 868 C C . TRP A 1 109 ? -10.961 1.065 -10.32 1 98.25 109 TRP A C 1
ATOM 870 O O . TRP A 1 109 ? -11.703 1.683 -11.086 1 98.25 109 TRP A O 1
ATOM 880 N N . LEU A 1 110 ? -10.945 1.325 -9.008 1 98.25 110 LEU A N 1
ATOM 881 C CA . LEU A 1 110 ? -11.898 2.223 -8.367 1 98.25 110 LEU A CA 1
ATOM 882 C C . LEU A 1 110 ? -11.57 3.678 -8.672 1 98.25 110 LEU A C 1
ATOM 884 O O . LEU A 1 110 ? -12.453 4.453 -9.039 1 98.25 110 LEU A O 1
ATOM 888 N N . ALA A 1 111 ? -10.32 4.066 -8.562 1 98.31 111 ALA A N 1
ATOM 889 C CA . ALA A 1 111 ? -9.898 5.461 -8.695 1 98.31 111 ALA A CA 1
ATOM 890 C C . ALA A 1 111 ? -10.305 6.035 -10.047 1 98.31 111 ALA A C 1
ATOM 892 O O . ALA A 1 111 ? -10.953 7.086 -10.117 1 98.31 111 ALA A O 1
ATOM 893 N N . PRO A 1 112 ? -10.062 5.332 -11.148 1 97.69 112 PRO A N 1
ATOM 894 C CA . PRO A 1 112 ? -10.406 5.895 -12.453 1 97.69 112 PRO A CA 1
ATOM 895 C C . PRO A 1 112 ? -11.914 6.062 -12.641 1 97.69 112 PRO A C 1
ATOM 897 O O . PRO A 1 112 ? -12.352 6.77 -13.555 1 97.69 112 PRO A O 1
ATOM 900 N N . ARG A 1 113 ? -12.656 5.473 -11.82 1 97.62 113 ARG A N 1
ATOM 901 C CA . ARG A 1 113 ? -14.109 5.48 -11.984 1 97.62 113 ARG A CA 1
ATOM 902 C C . ARG A 1 113 ? -14.781 6.34 -10.922 1 97.62 113 ARG A C 1
ATOM 904 O O . ARG A 1 113 ? -15.977 6.625 -11.008 1 97.62 113 ARG A O 1
ATOM 911 N N . LEU A 1 114 ? -14.016 6.77 -9.93 1 97.81 114 LEU A N 1
ATOM 912 C CA . LEU A 1 114 ? -14.57 7.406 -8.734 1 97.81 114 LEU A CA 1
ATOM 913 C C . LEU A 1 114 ? -15.188 8.758 -9.078 1 97.81 114 LEU A C 1
ATOM 915 O O . LEU A 1 114 ? -16.078 9.234 -8.375 1 97.81 114 LEU A O 1
ATOM 919 N N . ALA A 1 115 ? -14.711 9.445 -10.148 1 96.5 115 ALA A N 1
ATOM 920 C CA . ALA A 1 115 ? -15.281 10.719 -10.578 1 96.5 115 ALA A CA 1
ATOM 921 C C . ALA A 1 115 ? -16.766 10.578 -10.875 1 96.5 115 ALA A C 1
ATOM 923 O O . ALA A 1 115 ? -17.547 11.5 -10.617 1 96.5 115 ALA A O 1
ATOM 924 N N . ASP A 1 116 ? -17.109 9.453 -11.422 1 97.25 116 ASP A N 1
ATOM 925 C CA . ASP A 1 116 ? -18.5 9.188 -11.742 1 97.25 116 ASP A CA 1
ATOM 926 C C . ASP A 1 116 ? -19.375 9.203 -10.484 1 97.25 116 ASP A C 1
ATOM 928 O O . ASP A 1 116 ? -20.422 9.844 -10.461 1 97.25 116 ASP A O 1
ATOM 932 N N . PHE A 1 117 ? -18.969 8.539 -9.438 1 97.94 117 PHE A N 1
ATOM 933 C CA . PHE A 1 117 ? -19.719 8.531 -8.18 1 97.94 117 PHE A CA 1
ATOM 934 C C . PHE A 1 117 ? -19.797 9.93 -7.586 1 97.94 117 PHE A C 1
ATOM 936 O O . PHE A 1 117 ? -20.859 10.352 -7.125 1 97.94 117 PHE A O 1
ATOM 943 N N . ARG A 1 118 ? -18.641 10.594 -7.551 1 95.31 118 ARG A N 1
ATOM 944 C CA . ARG A 1 118 ? -18.547 11.898 -6.902 1 95.31 118 ARG A CA 1
ATOM 945 C C . ARG A 1 118 ? -19.453 12.922 -7.586 1 95.31 118 ARG A C 1
ATOM 947 O O . ARG A 1 118 ? -19.969 13.836 -6.938 1 95.31 118 ARG A O 1
ATOM 954 N N . ARG A 1 119 ? -19.641 12.805 -8.867 1 94.75 119 ARG A N 1
ATOM 955 C CA . ARG A 1 119 ? -20.531 13.703 -9.609 1 94.75 119 ARG A CA 1
ATOM 956 C C . ARG A 1 119 ? -21.969 13.594 -9.094 1 94.75 119 ARG A C 1
ATOM 958 O O . ARG A 1 119 ? -22.656 14.602 -8.945 1 94.75 119 ARG A O 1
ATOM 965 N N . SER A 1 120 ? -22.344 12.422 -8.82 1 95.56 120 SER A N 1
ATOM 966 C CA . SER A 1 120 ? -23.703 12.188 -8.375 1 95.56 120 SER A CA 1
ATOM 967 C C . SER A 1 120 ? -23.844 12.344 -6.867 1 95.56 120 SER A C 1
ATOM 969 O O . SER A 1 120 ? -24.938 12.57 -6.352 1 95.56 120 SER A O 1
ATOM 971 N N . HIS A 1 121 ? -22.734 12.211 -6.176 1 95.5 121 HIS A N 1
ATOM 972 C CA . HIS A 1 121 ? -22.734 12.281 -4.719 1 95.5 121 HIS A CA 1
ATOM 973 C C . HIS A 1 121 ? -21.594 13.148 -4.207 1 95.5 121 HIS A C 1
ATOM 975 O O . HIS A 1 121 ? -20.766 12.68 -3.42 1 95.5 121 HIS A O 1
ATOM 981 N N . PRO A 1 122 ? -21.609 14.43 -4.523 1 90.88 122 PRO A N 1
ATOM 982 C CA . PRO A 1 122 ? -20.5 15.312 -4.188 1 90.88 122 PRO A CA 1
ATOM 983 C C . PRO A 1 122 ? -20.344 15.523 -2.68 1 90.88 122 PRO A C 1
ATOM 985 O O . PRO A 1 122 ? -19.281 15.945 -2.215 1 90.88 122 PRO A O 1
ATOM 988 N N . GLN A 1 123 ? -21.344 15.234 -1.918 1 88.94 123 GLN A N 1
ATOM 989 C CA . GLN A 1 123 ? -21.344 15.492 -0.482 1 88.94 1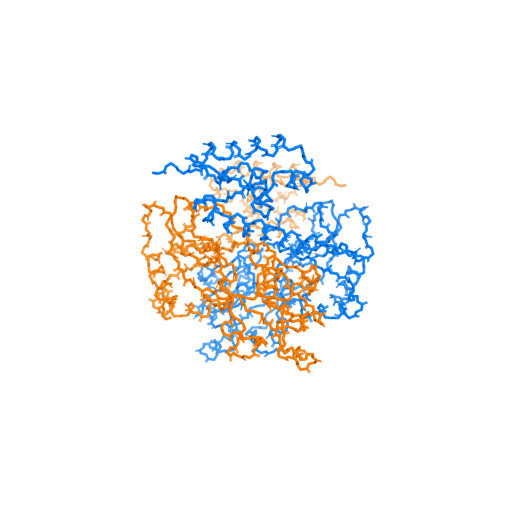23 GLN A CA 1
ATOM 990 C C . GLN A 1 123 ? -20.703 14.328 0.283 1 88.94 123 GLN A C 1
ATOM 992 O O . GLN A 1 123 ? -20.438 14.445 1.481 1 88.94 123 GLN A O 1
ATOM 997 N N . VAL A 1 124 ? -20.516 13.211 -0.352 1 92 124 VAL A N 1
ATOM 998 C CA . VAL A 1 124 ? -20 12.023 0.328 1 92 124 VAL A CA 1
ATOM 999 C C . VAL A 1 124 ? -18.484 12.062 0.344 1 92 124 VAL A C 1
ATOM 1001 O O . VAL A 1 124 ? -17.844 11.992 -0.708 1 92 124 VAL A O 1
ATOM 1004 N N . ASP A 1 125 ? -17.969 12.18 1.506 1 91.12 125 ASP A N 1
ATOM 1005 C CA . ASP A 1 125 ? -16.516 12.016 1.677 1 91.12 125 ASP A CA 1
ATOM 1006 C C . ASP A 1 125 ? -16.172 10.555 1.95 1 91.12 125 ASP A C 1
ATOM 1008 O O . ASP A 1 125 ? -16.891 9.859 2.672 1 91.12 125 ASP A O 1
ATOM 1012 N N . ILE A 1 126 ? -15.164 10.148 1.327 1 95.12 126 ILE A N 1
ATOM 1013 C CA . ILE A 1 126 ? -14.742 8.758 1.474 1 95.12 126 ILE A CA 1
ATOM 1014 C C . ILE A 1 126 ? -13.398 8.703 2.186 1 95.12 126 ILE A C 1
ATOM 1016 O O . ILE A 1 126 ? -12.477 9.453 1.848 1 95.12 126 ILE A O 1
ATOM 1020 N N . ARG A 1 127 ? -13.336 7.969 3.213 1 93.75 127 ARG A N 1
ATOM 1021 C CA . ARG A 1 127 ? -12.086 7.543 3.828 1 93.75 127 ARG A CA 1
ATOM 1022 C C . ARG A 1 127 ? -11.75 6.102 3.453 1 93.75 127 ARG A C 1
ATOM 1024 O O . ARG A 1 127 ? -12.492 5.18 3.787 1 93.75 127 ARG A O 1
ATOM 1031 N N . TYR A 1 128 ? -10.648 5.926 2.74 1 95 128 TYR A N 1
ATOM 1032 C CA . TYR A 1 128 ? -10.25 4.602 2.277 1 95 128 TYR A CA 1
ATOM 1033 C C . TYR A 1 128 ? -9 4.125 3.002 1 95 128 TYR A C 1
ATOM 1035 O O . TYR A 1 128 ? -7.949 4.77 2.93 1 95 128 TYR A O 1
ATOM 1043 N N . ILE A 1 129 ? -9.117 3.027 3.646 1 89.62 129 ILE A N 1
ATOM 1044 C CA . ILE A 1 129 ? -7.992 2.396 4.336 1 89.62 129 ILE A CA 1
ATOM 1045 C C . ILE A 1 129 ? -7.594 1.115 3.607 1 89.62 129 ILE A C 1
ATOM 1047 O O . ILE A 1 129 ? -8.414 0.209 3.439 1 89.62 129 ILE A O 1
ATOM 1051 N N . SER A 1 130 ? -6.312 1.068 3.229 1 89.56 130 SER A N 1
ATOM 1052 C CA . SER A 1 130 ? -5.836 -0.047 2.418 1 89.56 130 SER A CA 1
ATOM 1053 C C . SER A 1 130 ? -5.484 -1.25 3.285 1 89.56 130 SER A C 1
ATOM 1055 O O . SER A 1 130 ? -4.934 -1.095 4.379 1 89.56 130 SER A O 1
ATOM 1057 N N . ASN A 1 131 ? -5.875 -2.371 2.779 1 77.81 131 ASN A N 1
ATOM 1058 C CA . ASN A 1 131 ? -5.449 -3.645 3.348 1 77.81 131 ASN A CA 1
ATOM 1059 C C . ASN A 1 131 ? -4.523 -4.402 2.398 1 77.81 131 ASN A C 1
ATOM 1061 O O . ASN A 1 131 ? -4.91 -4.727 1.274 1 77.81 131 ASN A O 1
ATOM 1065 N N . LEU A 1 132 ? -3.264 -4.508 2.846 1 67 132 LEU A N 1
ATOM 1066 C CA . LEU A 1 132 ? -2.373 -5.301 2.01 1 67 132 LEU A CA 1
ATOM 1067 C C . LEU A 1 132 ? -2.533 -6.789 2.305 1 67 132 LEU A C 1
ATOM 1069 O O . LEU A 1 132 ? -2.377 -7.625 1.411 1 67 132 LEU A O 1
ATOM 1073 N N . TRP A 1 133 ? -2.902 -7.078 3.58 1 60.44 133 TRP A N 1
ATOM 1074 C CA . TRP A 1 133 ? -3.117 -8.461 3.998 1 60.44 133 TRP A CA 1
ATOM 1075 C C . TRP A 1 133 ? -4.508 -8.633 4.598 1 60.44 133 TRP A C 1
ATOM 1077 O O . TRP A 1 133 ? -5.035 -7.723 5.238 1 60.44 133 TRP A O 1
ATOM 1087 N N . VAL A 1 134 ? -5.23 -9.547 4.016 1 52.97 134 VAL A N 1
ATOM 1088 C CA . VAL A 1 134 ? -6.59 -9.75 4.504 1 52.97 134 VAL A CA 1
ATOM 1089 C C . VAL A 1 134 ? -6.57 -9.961 6.016 1 52.97 134 VAL A C 1
ATOM 1091 O O . VAL A 1 134 ? -5.879 -10.852 6.512 1 52.97 134 VAL A O 1
ATOM 1094 N N . LYS A 1 135 ? -6.848 -8.883 6.684 1 56.62 135 LYS A N 1
ATOM 1095 C CA . LYS A 1 135 ? -7.078 -9.023 8.117 1 56.62 135 LYS A CA 1
ATOM 1096 C C . LYS A 1 135 ? -8.57 -9.008 8.438 1 56.62 135 LYS A C 1
ATOM 1098 O O . LYS A 1 135 ? -9.391 -8.664 7.582 1 56.62 135 LYS A O 1
ATOM 1103 N N . GLU A 1 136 ? -8.953 -9.562 9.539 1 52.12 136 GLU A N 1
ATOM 1104 C CA . GLU A 1 136 ? -10.32 -9.594 10.055 1 52.12 136 GLU A CA 1
ATOM 1105 C C . GLU A 1 136 ? -10.984 -8.227 9.938 1 52.12 136 GLU A C 1
ATOM 1107 O O . GLU A 1 136 ? -10.312 -7.195 9.984 1 52.12 136 GLU A O 1
ATOM 1112 N N . LEU A 1 137 ? -12.25 -8.297 9.438 1 53.97 137 LEU A N 1
ATOM 1113 C CA . LEU A 1 137 ? -13.086 -7.102 9.391 1 53.97 137 LEU A CA 1
ATOM 1114 C C . LEU A 1 137 ? -13.047 -6.352 10.719 1 53.97 137 LEU A C 1
ATOM 1116 O O . LEU A 1 137 ? -13.164 -6.965 11.781 1 53.97 137 LEU A O 1
ATOM 1120 N N . ASP A 1 138 ? -12.57 -5.137 10.602 1 56.97 138 ASP A N 1
ATOM 1121 C CA . ASP A 1 138 ? -12.711 -4.25 11.75 1 56.97 138 ASP A CA 1
ATOM 1122 C C . ASP A 1 138 ? -14.117 -3.658 11.812 1 56.97 138 ASP A C 1
ATOM 1124 O O . ASP A 1 138 ? -14.656 -3.199 10.805 1 56.97 138 ASP A O 1
ATOM 1128 N N . ALA A 1 139 ? -14.859 -3.762 12.867 1 59.56 139 ALA A N 1
ATOM 1129 C CA . ALA A 1 139 ? -16.234 -3.357 13.133 1 59.56 139 ALA A CA 1
ATOM 1130 C C . ALA A 1 139 ? -16.453 -1.886 12.797 1 59.56 139 ALA A C 1
ATOM 1132 O O . ALA A 1 139 ? -17.594 -1.448 12.594 1 59.56 139 ALA A O 1
ATOM 1133 N N . GLU A 1 140 ? -15.484 -1.188 12.461 1 71.38 140 GLU A N 1
ATOM 1134 C CA . GLU A 1 140 ? -15.703 0.247 12.312 1 71.38 140 GLU A CA 1
ATOM 1135 C C . GLU A 1 140 ? -15.805 0.645 10.844 1 71.38 140 GLU A C 1
ATOM 1137 O O . GLU A 1 140 ? -16.188 1.771 10.523 1 71.38 140 GLU A O 1
ATOM 1142 N N . ASP A 1 141 ? -15.695 -0.267 9.922 1 85.62 141 ASP A N 1
ATOM 1143 C CA . ASP A 1 141 ? -15.789 0.069 8.508 1 85.62 141 ASP A CA 1
ATOM 1144 C C . ASP A 1 141 ? -17.219 -0.135 7.988 1 85.62 141 ASP A C 1
ATOM 1146 O O . ASP A 1 141 ? -17.891 -1.079 8.391 1 85.62 141 ASP A O 1
ATOM 1150 N N . ASP A 1 142 ? -17.641 0.805 7.145 1 89.69 142 ASP A N 1
ATOM 1151 C CA . ASP A 1 142 ? -18.969 0.678 6.539 1 89.69 142 ASP A CA 1
ATOM 1152 C C . ASP A 1 142 ? -18.984 -0.424 5.484 1 89.69 142 ASP A C 1
ATOM 1154 O O . ASP A 1 142 ? -19.969 -1.165 5.367 1 89.69 142 ASP A O 1
ATOM 1158 N N . LEU A 1 143 ? -17.953 -0.447 4.691 1 93.44 143 LEU A N 1
ATOM 1159 C CA . LEU A 1 143 ? -17.812 -1.406 3.6 1 93.44 143 LEU A CA 1
ATOM 1160 C C . LEU A 1 143 ? -16.391 -1.927 3.514 1 93.44 143 LEU A C 1
ATOM 1162 O O . LEU A 1 143 ? -15.453 -1.261 3.961 1 93.44 143 LEU A O 1
ATOM 1166 N N . GLU A 1 144 ? -16.312 -3.094 2.957 1 92.75 144 GLU A N 1
ATOM 1167 C CA . GLU A 1 144 ? -14.992 -3.664 2.697 1 92.75 144 GLU A CA 1
ATOM 1168 C C . GLU A 1 144 ? -14.898 -4.223 1.28 1 92.75 144 GLU A C 1
ATOM 1170 O O . GLU A 1 144 ? -15.844 -4.848 0.793 1 92.75 144 GLU A O 1
ATOM 1175 N N . ILE A 1 145 ? -13.844 -3.902 0.61 1 95.69 145 ILE A N 1
ATOM 1176 C CA . ILE A 1 145 ? -13.492 -4.547 -0.652 1 95.69 145 ILE A CA 1
ATOM 1177 C C . ILE A 1 145 ? -12.352 -5.535 -0.43 1 95.69 145 ILE A C 1
ATOM 1179 O O . ILE A 1 145 ? -11.211 -5.133 -0.204 1 95.69 145 ILE A O 1
ATOM 1183 N N . ARG A 1 146 ? -12.641 -6.781 -0.59 1 92.62 146 ARG A N 1
ATOM 1184 C CA . ARG A 1 146 ? -11.711 -7.844 -0.215 1 92.62 146 ARG A CA 1
ATOM 1185 C C . ARG A 1 146 ? -11.297 -8.664 -1.431 1 92.62 146 ARG A C 1
ATOM 1187 O O . ARG A 1 146 ? -12.125 -8.953 -2.297 1 92.62 146 ARG A O 1
ATOM 1194 N N . TRP A 1 147 ? -10.039 -8.945 -1.455 1 91.5 147 TRP A N 1
ATOM 1195 C CA . TRP A 1 147 ? -9.523 -9.906 -2.424 1 91.5 147 TRP A CA 1
ATOM 1196 C C . TRP A 1 147 ? -9.516 -11.312 -1.842 1 91.5 147 TRP A C 1
ATOM 1198 O O . TRP A 1 147 ? -9.07 -11.523 -0.711 1 91.5 147 TRP A O 1
ATOM 1208 N N . GLY A 1 148 ? -10.008 -12.266 -2.57 1 88.81 148 GLY A N 1
ATOM 1209 C CA . GLY A 1 148 ? -9.977 -13.633 -2.078 1 88.81 148 GLY A CA 1
ATOM 1210 C C . GLY A 1 148 ? -10.961 -14.547 -2.783 1 88.81 148 GLY A C 1
ATOM 1211 O O . GLY A 1 148 ? -11.336 -14.297 -3.934 1 88.81 148 GLY A O 1
ATOM 1212 N N . SER A 1 149 ? -11.359 -15.602 -2.088 1 85.81 149 SER A N 1
ATOM 1213 C CA . SER A 1 149 ? -12.188 -16.641 -2.68 1 85.81 149 SER A CA 1
ATOM 1214 C C . SER A 1 149 ? -13.672 -16.297 -2.594 1 85.81 149 SER A C 1
ATOM 1216 O O . SER A 1 149 ? -14.492 -16.875 -3.303 1 85.81 149 SER A O 1
ATOM 1218 N N . GLY A 1 150 ? -14.016 -15.398 -1.692 1 88.38 150 GLY A N 1
ATOM 1219 C CA . GLY A 1 150 ? -15.398 -15.008 -1.526 1 88.38 150 GLY A CA 1
ATOM 1220 C C . GLY A 1 150 ? -16.141 -15.836 -0.492 1 88.38 150 GLY A C 1
ATOM 1221 O O . GLY A 1 150 ? -17.328 -15.609 -0.241 1 88.38 150 GLY A O 1
ATOM 1222 N N . GLN A 1 151 ? -15.461 -16.766 0.098 1 85.88 151 GLN A N 1
ATOM 1223 C CA . GLN A 1 151 ? -16.109 -17.641 1.073 1 85.88 151 GLN A CA 1
ATOM 1224 C C . GLN A 1 151 ? -15.664 -17.297 2.492 1 85.88 151 GLN A C 1
ATOM 1226 O O . GLN A 1 151 ? -14.695 -17.875 2.996 1 85.88 151 GLN A O 1
ATOM 1231 N N . TRP A 1 152 ? -16.281 -16.297 3.07 1 80.44 152 TRP A N 1
ATOM 1232 C CA . TRP A 1 152 ? -15.977 -15.891 4.438 1 80.44 152 TRP A CA 1
ATOM 1233 C C . TRP A 1 152 ? -17.203 -15.992 5.328 1 80.44 152 TRP A C 1
ATOM 1235 O O . TRP A 1 152 ? -18.312 -15.586 4.934 1 80.44 152 TRP A O 1
ATOM 1245 N N . ALA A 1 153 ? -17.062 -16.578 6.395 1 78.81 153 ALA A N 1
ATOM 1246 C CA . ALA A 1 153 ? -18.172 -16.719 7.336 1 78.81 153 ALA A CA 1
ATOM 1247 C C . ALA A 1 153 ? -18.531 -15.375 7.977 1 78.81 153 ALA A C 1
ATOM 1249 O O . ALA A 1 153 ? -17.656 -14.547 8.219 1 78.81 153 ALA A O 1
ATOM 1250 N N . GLY A 1 154 ? -19.844 -15.203 8.211 1 77.69 154 GLY A N 1
ATOM 1251 C CA . GLY A 1 154 ? -20.281 -14.07 9.008 1 77.69 154 GLY A CA 1
ATOM 1252 C C . GLY A 1 154 ? -20.391 -12.789 8.211 1 77.69 154 GLY A C 1
ATOM 1253 O O . GLY A 1 154 ? -20.625 -11.719 8.773 1 77.69 154 GLY A O 1
ATOM 1254 N N . VAL A 1 155 ? -20.109 -12.906 6.887 1 84.69 155 VAL A N 1
ATOM 1255 C CA . VAL A 1 155 ? -20.219 -11.695 6.082 1 84.69 155 VAL A CA 1
ATOM 1256 C C . VAL A 1 155 ? -21 -12 4.801 1 84.69 155 VAL A C 1
ATOM 1258 O O . VAL A 1 155 ? -21.125 -13.156 4.402 1 84.69 155 VAL A O 1
ATOM 1261 N N . GLU A 1 156 ? -21.578 -10.969 4.27 1 90.31 156 GLU A N 1
ATOM 1262 C CA . GLU A 1 156 ? -22.125 -11.016 2.918 1 90.31 156 GLU A CA 1
ATOM 1263 C C . GLU A 1 156 ? -21.109 -10.531 1.89 1 90.31 156 GLU A C 1
ATOM 1265 O O . GLU A 1 156 ? -20.516 -9.461 2.045 1 90.31 156 GLU A O 1
ATOM 1270 N N . ALA A 1 157 ? -20.906 -11.352 0.924 1 93.56 157 ALA A N 1
ATOM 1271 C CA . ALA A 1 157 ? -19.922 -11.039 -0.109 1 93.56 157 ALA A CA 1
ATOM 1272 C C . ALA A 1 157 ? -20.562 -11.008 -1.49 1 93.56 157 ALA A C 1
ATOM 1274 O O . ALA A 1 157 ? -21.234 -11.961 -1.891 1 93.56 157 ALA A O 1
ATOM 1275 N N . GLN A 1 158 ? -20.375 -9.891 -2.146 1 95.81 158 GLN A N 1
ATOM 1276 C CA . GLN A 1 158 ? -20.812 -9.742 -3.533 1 95.81 158 GLN A CA 1
ATOM 1277 C C . GLN A 1 158 ? -19.609 -9.609 -4.465 1 95.81 158 GLN A C 1
ATOM 1279 O O . GLN A 1 158 ? -18.781 -8.719 -4.297 1 95.81 158 GLN A O 1
ATOM 1284 N N . ARG A 1 159 ? -19.578 -10.508 -5.402 1 97 159 ARG A N 1
ATOM 1285 C CA . ARG A 1 159 ? -18.453 -10.508 -6.328 1 97 159 ARG A CA 1
ATOM 1286 C C . ARG A 1 159 ? -18.469 -9.273 -7.219 1 97 159 ARG A C 1
ATOM 1288 O O . ARG A 1 159 ? -19.516 -8.906 -7.758 1 97 159 ARG A O 1
ATOM 1295 N N . LEU A 1 160 ? -17.312 -8.609 -7.383 1 97.94 160 LEU A N 1
ATOM 1296 C CA . LEU A 1 160 ? -17.203 -7.391 -8.18 1 97.94 160 LEU A CA 1
ATOM 1297 C C . LEU A 1 160 ? -16.547 -7.684 -9.531 1 97.94 160 LEU A C 1
ATOM 1299 O O . LEU A 1 160 ? -16.938 -7.121 -10.555 1 97.94 160 LEU A O 1
ATOM 1303 N N . THR A 1 161 ? -15.531 -8.578 -9.492 1 96.56 161 THR A N 1
ATOM 1304 C CA . THR A 1 161 ? -14.781 -8.797 -10.727 1 96.56 161 THR A CA 1
ATOM 1305 C C . THR A 1 161 ? -14.664 -10.289 -11.031 1 96.56 161 THR A C 1
ATOM 1307 O O . THR A 1 161 ? -14.906 -11.125 -10.164 1 96.56 161 THR A O 1
ATOM 1310 N N . ARG A 1 162 ? -14.422 -10.641 -12.25 1 94.62 162 ARG A N 1
ATOM 1311 C CA . ARG A 1 162 ? -13.953 -11.93 -12.758 1 94.62 162 ARG A CA 1
ATOM 1312 C C . ARG A 1 162 ? -12.688 -11.758 -13.586 1 94.62 162 ARG A C 1
ATOM 1314 O O . ARG A 1 162 ? -12.703 -11.062 -14.609 1 94.62 162 ARG A O 1
ATOM 1321 N N . ASP A 1 163 ? -11.648 -12.406 -13.109 1 95.5 163 ASP A N 1
ATOM 1322 C CA . ASP A 1 163 ? -10.367 -12.023 -13.688 1 95.5 163 ASP A CA 1
ATOM 1323 C C . ASP A 1 163 ? -9.688 -13.203 -14.367 1 95.5 163 ASP A C 1
ATOM 1325 O O . ASP A 1 163 ? -9.898 -14.359 -13.984 1 95.5 163 ASP A O 1
ATOM 1329 N N . MET A 1 164 ? -8.992 -12.852 -15.391 1 97 164 MET A N 1
ATOM 1330 C CA . MET A 1 164 ? -7.969 -13.711 -15.977 1 97 164 MET A CA 1
ATOM 1331 C C . MET A 1 164 ? -6.578 -13.328 -15.477 1 97 164 MET A C 1
ATOM 1333 O O . MET A 1 164 ? -6.344 -12.18 -15.109 1 97 164 MET A O 1
ATOM 1337 N N . LEU A 1 165 ? -5.703 -14.383 -15.391 1 97.25 165 LEU A N 1
ATOM 1338 C CA . LEU A 1 165 ? -4.289 -14.125 -15.156 1 97.25 165 LEU A CA 1
ATOM 1339 C C . LEU A 1 165 ? -3.596 -13.68 -16.438 1 97.25 165 LEU A C 1
ATOM 1341 O O . LEU A 1 165 ? -3.619 -14.391 -17.438 1 97.25 165 LEU A O 1
ATOM 1345 N N . VAL A 1 166 ? -2.943 -12.492 -16.406 1 97.94 166 VAL A N 1
ATOM 1346 C CA . VAL A 1 166 ? -2.428 -11.906 -17.641 1 97.94 166 VAL A CA 1
ATOM 1347 C C . VAL A 1 166 ? -0.993 -11.43 -17.422 1 97.94 166 VAL A C 1
ATOM 1349 O O . VAL A 1 166 ? -0.76 -10.43 -16.734 1 97.94 166 VAL A O 1
ATOM 1352 N N . PRO A 1 167 ? -0.026 -12.125 -18 1 98.5 167 PRO A N 1
ATOM 1353 C CA . PRO A 1 167 ? 1.312 -11.523 -18.031 1 98.5 167 PRO A CA 1
ATOM 1354 C C . PRO A 1 167 ? 1.345 -10.18 -18.75 1 98.5 167 PRO A C 1
ATOM 1356 O O . PRO A 1 167 ? 0.77 -10.047 -19.844 1 98.5 167 PRO A O 1
ATOM 1359 N N . VAL A 1 168 ? 1.98 -9.18 -18.141 1 98.62 168 VAL A N 1
ATOM 1360 C CA . VAL A 1 168 ? 2.068 -7.852 -18.75 1 98.62 168 VAL A CA 1
ATOM 1361 C C . VAL A 1 168 ? 3.477 -7.289 -18.562 1 98.62 168 VAL A C 1
ATOM 1363 O O . VAL A 1 168 ? 4.156 -7.621 -17.594 1 98.62 168 VAL A O 1
ATOM 1366 N N . CYS A 1 169 ? 3.914 -6.484 -19.438 1 98.62 169 CYS A N 1
ATOM 1367 C CA . CYS A 1 169 ? 5.207 -5.809 -19.359 1 98.62 169 CYS A CA 1
ATOM 1368 C C . CYS A 1 169 ? 5.184 -4.504 -20.156 1 98.62 169 CYS A C 1
ATOM 1370 O O . CYS A 1 169 ? 4.191 -4.18 -20.797 1 98.62 169 CYS A O 1
ATOM 1372 N N . ALA A 1 170 ? 6.191 -3.701 -19.938 1 98.44 170 ALA A N 1
ATOM 1373 C CA . ALA A 1 170 ? 6.336 -2.475 -20.719 1 98.44 170 ALA A CA 1
ATOM 1374 C C . ALA A 1 170 ? 6.598 -2.787 -22.188 1 98.44 170 ALA A C 1
ATOM 1376 O O . ALA A 1 170 ? 7.316 -3.736 -22.516 1 98.44 170 ALA A O 1
ATOM 1377 N N . PRO A 1 171 ? 6.07 -1.98 -23.141 1 97.88 171 PRO A N 1
ATOM 1378 C CA . PRO A 1 171 ? 6.359 -2.178 -24.562 1 97.88 171 PRO A CA 1
ATOM 1379 C C . PRO A 1 171 ? 7.855 -2.217 -24.859 1 97.88 171 PRO A C 1
ATOM 1381 O O . PRO A 1 171 ? 8.305 -3 -25.703 1 97.88 171 PRO A O 1
ATOM 1384 N N . ALA A 1 172 ? 8.57 -1.428 -24.203 1 96.19 172 ALA A N 1
ATOM 1385 C CA . ALA A 1 172 ? 10.008 -1.328 -24.453 1 96.19 172 ALA A CA 1
ATOM 1386 C C . ALA A 1 172 ? 10.703 -2.654 -24.156 1 96.19 172 ALA A C 1
ATOM 1388 O O . ALA A 1 172 ? 11.703 -2.994 -24.797 1 96.19 172 ALA A O 1
ATOM 1389 N N . LEU A 1 173 ? 10.227 -3.369 -23.125 1 96.19 173 LEU A N 1
ATOM 1390 C CA . LEU A 1 173 ? 10.82 -4.664 -22.812 1 96.19 173 LEU A CA 1
ATOM 1391 C C . LEU A 1 173 ? 10.68 -5.629 -23.984 1 96.19 173 LEU A C 1
ATOM 1393 O O . LEU A 1 173 ? 11.617 -6.355 -24.328 1 96.19 173 LEU A O 1
ATOM 1397 N N . LEU A 1 174 ? 9.57 -5.629 -24.656 1 95 174 LEU A N 1
ATOM 1398 C CA . LEU A 1 174 ? 9.305 -6.512 -25.781 1 95 174 LEU A CA 1
ATOM 1399 C C . LEU A 1 174 ? 10.172 -6.125 -26.984 1 95 174 LEU A C 1
ATOM 1401 O O . LEU A 1 174 ? 10.57 -6.988 -27.766 1 95 174 LEU A O 1
ATOM 1405 N N . ALA A 1 175 ? 10.375 -4.852 -27.125 1 93.5 175 ALA A N 1
ATOM 1406 C CA . ALA A 1 175 ? 11.219 -4.371 -28.219 1 93.5 175 ALA A CA 1
ATOM 1407 C C . ALA A 1 175 ? 12.641 -4.898 -28.078 1 93.5 175 ALA A C 1
ATOM 1409 O O . ALA A 1 175 ? 13.281 -5.242 -29.078 1 93.5 175 ALA A O 1
ATOM 1410 N N . GLY A 1 176 ? 13.109 -5.02 -26.906 1 91.81 176 GLY A N 1
ATOM 1411 C CA . GLY A 1 176 ? 14.453 -5.512 -26.672 1 91.81 176 GLY A CA 1
ATOM 1412 C C . GLY A 1 176 ? 14.547 -7.023 -26.656 1 91.81 176 GLY A C 1
ATOM 1413 O O . GLY A 1 176 ? 15.562 -7.59 -27.062 1 91.81 176 GLY A O 1
ATOM 1414 N N . CYS A 1 177 ? 13.523 -7.613 -26.125 1 93.81 177 CYS A N 1
ATOM 1415 C CA . CYS A 1 177 ? 13.445 -9.07 -26.031 1 93.81 177 CYS A CA 1
ATOM 1416 C C . CYS A 1 177 ? 12.055 -9.57 -26.391 1 93.81 177 CYS A C 1
ATOM 1418 O O . CYS A 1 177 ? 11.227 -9.789 -25.5 1 93.81 177 CYS A O 1
ATOM 1420 N N . PRO A 1 178 ? 11.859 -9.859 -27.641 1 94.81 178 PRO A N 1
ATOM 1421 C CA . PRO A 1 178 ? 10.523 -10.297 -28.062 1 94.81 178 PRO A CA 1
ATOM 1422 C C . PRO A 1 178 ? 10.086 -11.594 -27.391 1 94.81 178 PRO A C 1
ATOM 1424 O O . PRO A 1 178 ? 10.875 -12.539 -27.281 1 94.81 178 PRO A O 1
ATOM 1427 N N . LEU A 1 179 ? 8.883 -11.602 -26.828 1 96.62 179 LEU A N 1
ATOM 1428 C CA . LEU A 1 179 ? 8.258 -12.766 -26.203 1 96.62 179 LEU A CA 1
ATOM 1429 C C . LEU A 1 179 ? 7.172 -13.344 -27.094 1 96.62 179 LEU A C 1
ATOM 1431 O O . LEU A 1 179 ? 6.129 -12.719 -27.297 1 96.62 179 LEU A O 1
ATOM 1435 N N . ARG A 1 180 ? 7.406 -14.539 -27.625 1 94.94 180 ARG A N 1
ATOM 1436 C CA . ARG A 1 180 ? 6.48 -15.125 -28.594 1 94.94 180 ARG A CA 1
ATOM 1437 C C . ARG A 1 180 ? 5.66 -16.25 -27.953 1 94.94 180 ARG A C 1
ATOM 1439 O O . ARG A 1 180 ? 4.512 -16.469 -28.328 1 94.94 180 ARG A O 1
ATOM 1446 N N . GLU A 1 181 ? 6.285 -16.938 -27.078 1 96.56 181 GLU A N 1
ATOM 1447 C CA . GLU A 1 181 ? 5.637 -18.016 -26.344 1 96.56 181 GLU A CA 1
ATOM 1448 C C . GLU A 1 181 ? 6.027 -18 -24.859 1 96.56 181 GLU A C 1
ATOM 1450 O O . GLU A 1 181 ? 7.043 -17.406 -24.5 1 96.56 181 GLU A O 1
ATOM 1455 N N . PRO A 1 182 ? 5.316 -18.625 -23.984 1 97.19 182 PRO A N 1
ATOM 1456 C CA . PRO A 1 182 ? 5.527 -18.562 -22.547 1 97.19 182 PRO A CA 1
ATOM 1457 C C . PRO A 1 182 ? 6.934 -19 -22.125 1 97.19 182 PRO A C 1
ATOM 1459 O O . PRO A 1 182 ? 7.508 -18.438 -21.188 1 97.19 182 PRO A O 1
ATOM 1462 N N . ARG A 1 183 ? 7.5 -19.938 -22.828 1 96.75 183 ARG A N 1
ATOM 1463 C CA . ARG A 1 183 ? 8.836 -20.422 -22.5 1 96.75 183 ARG A CA 1
ATOM 1464 C C . ARG A 1 183 ? 9.867 -19.312 -22.641 1 96.75 183 ARG A C 1
ATOM 1466 O O . ARG A 1 183 ? 10.93 -19.359 -22.016 1 96.75 183 ARG A O 1
ATOM 1473 N N . ASP A 1 184 ? 9.547 -18.281 -23.438 1 97.44 184 ASP A N 1
ATOM 1474 C CA . ASP A 1 184 ? 10.445 -17.141 -23.641 1 97.44 184 ASP A CA 1
ATOM 1475 C C . ASP A 1 184 ? 10.609 -16.344 -22.344 1 97.44 184 ASP A C 1
ATOM 1477 O O . ASP A 1 184 ? 11.531 -15.539 -22.219 1 97.44 184 ASP A O 1
ATOM 1481 N N . LEU A 1 185 ? 9.766 -16.609 -21.312 1 97.5 185 LEU A N 1
ATOM 1482 C CA . LEU A 1 185 ? 9.828 -15.906 -20.031 1 97.5 185 LEU A CA 1
ATOM 1483 C C . LEU A 1 185 ? 11.117 -16.25 -19.297 1 97.5 185 LEU A C 1
ATOM 1485 O O . LEU A 1 185 ? 11.5 -15.539 -18.359 1 97.5 185 LEU A O 1
ATOM 1489 N N . ALA A 1 186 ? 11.797 -17.266 -19.703 1 96.12 186 ALA A N 1
ATOM 1490 C CA . ALA A 1 186 ? 13.078 -17.641 -19.109 1 96.12 186 ALA A CA 1
ATOM 1491 C C . ALA A 1 186 ? 14.141 -16.578 -19.391 1 96.12 186 ALA A C 1
ATOM 1493 O O . ALA A 1 186 ? 15.18 -16.547 -18.734 1 96.12 186 ALA A O 1
ATOM 1494 N N . ARG A 1 187 ? 13.891 -15.727 -20.344 1 95.56 187 ARG A N 1
ATOM 1495 C CA . ARG A 1 187 ? 14.898 -14.781 -20.812 1 95.56 187 ARG A CA 1
ATOM 1496 C C . ARG A 1 187 ? 14.727 -13.422 -20.156 1 95.56 187 ARG A C 1
ATOM 1498 O O . ARG A 1 187 ? 15.523 -12.508 -20.391 1 95.56 187 ARG A O 1
ATOM 1505 N N . VAL A 1 188 ? 13.664 -13.242 -19.391 1 95.56 188 VAL A N 1
ATOM 1506 C CA . VAL A 1 188 ? 13.383 -11.945 -18.781 1 95.56 188 VAL A CA 1
ATOM 1507 C C . VAL A 1 188 ? 13.07 -12.125 -17.297 1 95.56 188 VAL A C 1
ATOM 1509 O O . VAL A 1 188 ? 12.641 -13.203 -16.875 1 95.56 188 VAL A O 1
ATOM 1512 N N . PRO A 1 189 ? 13.297 -11.062 -16.5 1 95.31 189 PRO A N 1
ATOM 1513 C CA . PRO A 1 189 ? 12.938 -11.164 -15.086 1 95.31 189 PRO A CA 1
ATOM 1514 C C . PRO A 1 189 ? 11.438 -11.281 -14.867 1 95.31 189 PRO A C 1
ATOM 1516 O O . PRO A 1 189 ? 10.656 -10.633 -15.57 1 95.31 189 PRO A O 1
ATOM 1519 N N . LEU A 1 190 ? 11.094 -12.156 -13.961 1 96.44 190 LEU A N 1
ATOM 1520 C CA . LEU A 1 190 ? 9.711 -12.25 -13.5 1 96.44 190 LEU A CA 1
ATOM 1521 C C . LEU A 1 190 ? 9.5 -11.406 -12.25 1 96.44 190 LEU A C 1
ATOM 1523 O O . LEU A 1 190 ? 10.359 -11.375 -11.367 1 96.44 190 LEU A O 1
ATOM 1527 N N . LEU A 1 191 ? 8.438 -10.672 -12.227 1 97.38 191 LEU A N 1
ATOM 1528 C CA . LEU A 1 191 ? 8.055 -9.883 -11.062 1 97.38 191 LEU A CA 1
ATOM 1529 C C . LEU A 1 191 ? 6.973 -10.594 -10.25 1 97.38 191 LEU A C 1
ATOM 1531 O O . LEU A 1 191 ? 5.945 -10.992 -10.805 1 97.38 191 LEU A O 1
ATOM 1535 N N . HIS A 1 192 ? 7.195 -10.711 -8.953 1 94.56 192 HIS A N 1
ATOM 1536 C CA . HIS A 1 192 ? 6.336 -11.547 -8.125 1 94.56 192 HIS A CA 1
ATOM 1537 C C . HIS A 1 192 ? 5.539 -10.711 -7.133 1 94.56 192 HIS A C 1
ATOM 1539 O O . HIS A 1 192 ? 6.07 -9.766 -6.547 1 94.56 192 HIS A O 1
ATOM 1545 N N . VAL A 1 193 ? 4.297 -11.039 -7.02 1 92.62 193 VAL A N 1
ATOM 1546 C CA . VAL A 1 193 ? 3.477 -10.5 -5.938 1 92.62 193 VAL A CA 1
ATOM 1547 C C . VAL A 1 193 ? 3.316 -11.555 -4.844 1 92.62 193 VAL A C 1
ATOM 1549 O O . VAL A 1 193 ? 2.811 -12.648 -5.098 1 92.62 193 VAL A O 1
ATOM 1552 N N . LEU A 1 194 ? 3.689 -11.164 -3.668 1 84.69 194 LEU A N 1
ATOM 1553 C CA . LEU A 1 194 ? 3.598 -12.078 -2.535 1 84.69 194 LEU A CA 1
ATOM 1554 C C . LEU A 1 194 ? 2.166 -12.156 -2.014 1 84.69 194 LEU A C 1
ATOM 1556 O O . LEU A 1 194 ? 1.463 -11.141 -1.967 1 84.69 194 LEU A O 1
ATOM 1560 N N . GLY A 1 195 ? 1.745 -13.336 -1.646 1 76.19 195 GLY A N 1
ATOM 1561 C CA . GLY A 1 195 ? 0.46 -13.5 -0.985 1 76.19 195 GLY A CA 1
ATOM 1562 C C . GLY A 1 195 ? -0.654 -13.898 -1.936 1 76.19 195 GLY A C 1
ATOM 1563 O O . GLY A 1 195 ? -1.744 -14.273 -1.499 1 76.19 195 GLY A O 1
ATOM 1564 N N . TYR A 1 196 ? -0.457 -13.773 -3.199 1 81.19 196 TYR A N 1
ATOM 1565 C CA . TYR A 1 196 ? -1.454 -14.219 -4.168 1 81.19 196 TYR A CA 1
ATOM 1566 C C . TYR A 1 196 ? -1.502 -15.734 -4.246 1 81.19 196 TYR A C 1
ATOM 1568 O O . TYR A 1 196 ? -0.461 -16.406 -4.23 1 81.19 196 TYR A O 1
ATOM 1576 N N . GLU A 1 197 ? -2.715 -16.25 -4.371 1 79.5 197 GLU A N 1
ATOM 1577 C CA . GLU A 1 197 ? -2.873 -17.703 -4.469 1 79.5 197 GLU A CA 1
ATOM 1578 C C . GLU A 1 197 ? -2.258 -18.234 -5.758 1 79.5 197 GLU A C 1
ATOM 1580 O O . GLU A 1 197 ? -1.637 -19.312 -5.758 1 79.5 197 GLU A O 1
ATOM 1585 N N . GLU A 1 198 ? -2.496 -17.562 -6.801 1 89.88 198 GLU A N 1
ATOM 1586 C CA . GLU A 1 198 ? -1.971 -17.953 -8.109 1 89.88 198 GLU A CA 1
ATOM 1587 C C . GLU A 1 198 ? -0.867 -17 -8.562 1 89.88 198 GLU A C 1
ATOM 1589 O O . GLU A 1 198 ? -1.137 -15.852 -8.922 1 89.88 198 GLU A O 1
ATOM 1594 N N . GLY A 1 199 ? 0.422 -17.484 -8.523 1 92.31 199 GLY A N 1
ATOM 1595 C CA . GLY A 1 199 ? 1.582 -16.734 -8.992 1 92.31 199 GLY A CA 1
ATOM 1596 C C . GLY A 1 199 ? 2.184 -17.312 -10.258 1 92.31 199 GLY A C 1
ATOM 1597 O O . GLY A 1 199 ? 1.502 -18 -11.016 1 92.31 199 GLY A O 1
ATOM 1598 N N . TRP A 1 200 ? 3.377 -16.984 -10.469 1 94.94 200 TRP A N 1
ATOM 1599 C CA . TRP A 1 200 ? 4.062 -17.375 -11.695 1 94.94 200 TRP A CA 1
ATOM 1600 C C . TRP A 1 200 ? 4.172 -18.891 -11.797 1 94.94 200 TRP A C 1
ATOM 1602 O O . TRP A 1 200 ? 4.004 -19.453 -12.875 1 94.94 200 TRP A O 1
ATOM 1612 N N . GLY A 1 201 ? 4.508 -19.5 -10.656 1 91.94 201 GLY A N 1
ATOM 1613 C CA . GLY A 1 201 ? 4.598 -20.953 -10.695 1 91.94 201 GLY A CA 1
ATOM 1614 C C . GLY A 1 201 ? 3.328 -21.625 -11.195 1 91.94 201 GLY A C 1
ATOM 1615 O O . GLY A 1 201 ? 3.381 -22.531 -12.016 1 91.94 201 GLY A O 1
ATOM 1616 N N . TYR A 1 202 ? 2.252 -21.141 -10.711 1 91.38 202 TYR A N 1
ATOM 1617 C CA . TYR A 1 202 ? 0.95 -21.672 -11.109 1 91.38 202 TYR A CA 1
ATOM 1618 C C . TYR A 1 202 ? 0.686 -21.391 -12.586 1 91.38 202 TYR A C 1
ATOM 1620 O O . TYR A 1 202 ? 0.323 -22.297 -13.344 1 91.38 202 TYR A O 1
ATOM 1628 N N . TRP A 1 203 ? 0.883 -20.172 -13.008 1 95.25 203 TRP A N 1
ATOM 1629 C CA . TRP A 1 203 ? 0.592 -19.766 -14.383 1 95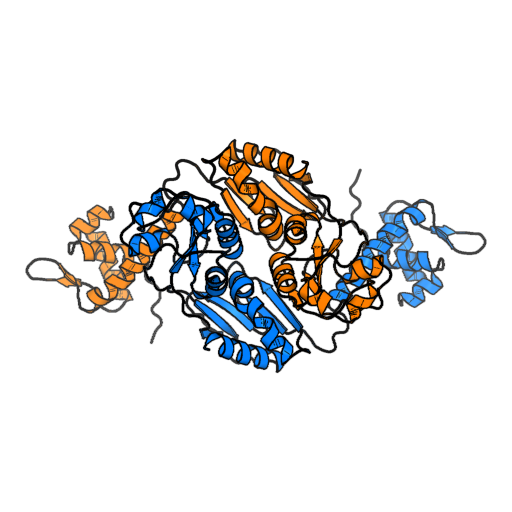.25 203 TRP A CA 1
ATOM 1630 C C . TRP A 1 203 ? 1.453 -20.562 -15.367 1 95.25 203 TRP A C 1
ATOM 1632 O O . TRP A 1 203 ? 0.949 -21.078 -16.359 1 95.25 203 TRP A O 1
ATOM 1642 N N . LEU A 1 204 ? 2.693 -20.672 -15.086 1 95.31 204 LEU A N 1
ATOM 1643 C CA . LEU A 1 204 ? 3.629 -21.359 -15.961 1 95.31 204 LEU A CA 1
ATOM 1644 C C . LEU A 1 204 ? 3.266 -22.844 -16.078 1 95.31 204 LEU A C 1
ATOM 1646 O O . LEU A 1 204 ? 3.35 -23.422 -17.156 1 95.31 204 LEU A O 1
ATOM 1650 N N . GLU A 1 205 ? 2.902 -23.422 -14.977 1 91.88 205 GLU A N 1
ATOM 1651 C CA . GLU A 1 205 ? 2.463 -24.812 -15 1 91.88 205 GLU A CA 1
ATOM 1652 C C . GLU A 1 205 ? 1.234 -24.984 -15.891 1 91.88 205 GLU A C 1
ATOM 1654 O O . GLU A 1 205 ? 1.167 -25.922 -16.688 1 91.88 205 GLU A O 1
ATOM 1659 N N . ARG A 1 206 ? 0.31 -24.109 -15.797 1 93 206 ARG A N 1
ATOM 1660 C CA . ARG A 1 206 ? -0.957 -24.203 -16.516 1 93 206 ARG A CA 1
ATOM 1661 C C . ARG A 1 206 ? -0.748 -24.062 -18.016 1 93 206 ARG A C 1
ATOM 1663 O O . ARG A 1 206 ? -1.512 -24.609 -18.812 1 93 206 ARG A O 1
ATOM 1670 N N . VAL A 1 207 ? 0.29 -23.344 -18.406 1 95.44 207 VAL A N 1
ATOM 1671 C CA . VAL A 1 207 ? 0.488 -23.094 -19.828 1 95.44 207 VAL A CA 1
ATOM 1672 C C . VAL A 1 207 ? 1.563 -24.031 -20.375 1 95.44 207 VAL A C 1
ATOM 1674 O O . VAL A 1 207 ? 2.021 -23.875 -21.5 1 95.44 207 VAL A O 1
ATOM 1677 N N . GLY A 1 208 ? 2.025 -24.922 -19.578 1 93.81 208 GLY A N 1
ATOM 1678 C CA . GLY A 1 208 ? 2.963 -25.953 -20.016 1 93.81 208 GLY A CA 1
ATOM 1679 C C . GLY A 1 208 ? 4.387 -25.438 -20.125 1 93.81 208 GLY A C 1
ATOM 1680 O O . GLY A 1 208 ? 5.16 -25.922 -20.953 1 93.81 208 GLY A O 1
ATOM 1681 N N . ALA A 1 209 ? 4.754 -24.438 -19.438 1 95.38 209 ALA A N 1
ATOM 1682 C CA . ALA A 1 209 ? 6.098 -23.859 -19.453 1 95.38 209 ALA A CA 1
ATOM 1683 C C . ALA A 1 209 ? 6.754 -23.969 -18.078 1 95.38 209 ALA A C 1
ATOM 1685 O O . ALA A 1 209 ? 7.402 -23.031 -17.625 1 95.38 209 ALA A O 1
ATOM 1686 N N . ASP A 1 210 ? 6.547 -25.031 -17.375 1 90.19 210 ASP A N 1
ATOM 1687 C CA . ASP A 1 210 ? 6.98 -25.203 -15.992 1 90.19 210 ASP A CA 1
ATOM 1688 C C . ASP A 1 210 ? 8.5 -25.359 -15.914 1 90.19 210 ASP A C 1
ATOM 1690 O O . ASP A 1 210 ? 9.07 -25.391 -14.82 1 90.19 210 ASP A O 1
ATOM 1694 N N . GLN A 1 211 ? 9.211 -25.406 -17.047 1 91.62 211 GLN A N 1
ATOM 1695 C CA . GLN A 1 211 ? 10.672 -25.438 -17.047 1 91.62 211 GLN A CA 1
ATOM 1696 C C . GLN A 1 211 ? 11.258 -24.062 -16.75 1 91.62 211 GLN A C 1
ATOM 1698 O O . GLN A 1 211 ? 12.445 -23.953 -16.438 1 91.62 211 GLN A O 1
ATOM 1703 N N . VAL A 1 212 ? 10.445 -23.016 -17.016 1 93.12 212 VAL A N 1
ATOM 1704 C CA . VAL A 1 212 ? 10.883 -21.656 -16.672 1 93.12 212 VAL A CA 1
ATOM 1705 C C . VAL A 1 212 ? 11.016 -21.516 -15.164 1 93.12 212 VAL A C 1
ATOM 1707 O O . VAL A 1 212 ? 10.117 -21.906 -14.414 1 93.12 212 VAL A O 1
ATOM 1710 N N . ASP A 1 213 ? 12.109 -20.969 -14.719 1 90.38 213 ASP A N 1
ATOM 1711 C CA . ASP A 1 213 ? 12.328 -20.75 -13.297 1 90.38 213 ASP A CA 1
ATOM 1712 C C . ASP A 1 213 ? 11.422 -19.641 -12.758 1 90.38 213 ASP A C 1
ATOM 1714 O O . ASP A 1 213 ? 11.586 -18.469 -13.102 1 90.38 213 ASP A O 1
ATOM 1718 N N . SER A 1 214 ? 10.508 -19.984 -11.93 1 90.38 214 SER A N 1
ATOM 1719 C CA . SER A 1 214 ? 9.555 -19.031 -11.383 1 90.38 214 SER A CA 1
ATOM 1720 C C . SER A 1 214 ? 10.008 -18.516 -10.016 1 90.38 214 SER A C 1
ATOM 1722 O O . SER A 1 214 ? 9.273 -17.797 -9.336 1 90.38 214 SER A O 1
ATOM 1724 N N . SER A 1 215 ? 11.203 -18.859 -9.586 1 85.69 215 SER A N 1
ATOM 1725 C CA . SER A 1 215 ? 11.617 -18.547 -8.227 1 85.69 215 SER A CA 1
ATOM 1726 C C . SER A 1 215 ? 12.516 -17.312 -8.195 1 85.69 215 SER A C 1
ATOM 1728 O O . SER A 1 215 ? 12.828 -16.797 -7.125 1 85.69 215 SER A O 1
ATOM 1730 N N . SER A 1 216 ? 12.898 -16.906 -9.352 1 84.5 216 SER A N 1
ATOM 1731 C CA . SER A 1 216 ? 13.82 -15.781 -9.406 1 84.5 216 SER A CA 1
ATOM 1732 C C . SER A 1 216 ? 13.086 -14.492 -9.766 1 84.5 216 SER A C 1
ATOM 1734 O O . SER A 1 216 ? 11.977 -14.531 -10.289 1 84.5 216 SER A O 1
ATOM 1736 N N . GLY A 1 217 ? 13.75 -13.336 -9.383 1 90.56 217 GLY A N 1
ATOM 1737 C CA . GLY A 1 217 ? 13.195 -12.031 -9.734 1 90.56 217 GLY A CA 1
ATOM 1738 C C . GLY A 1 217 ? 12.773 -11.227 -8.523 1 90.56 217 GLY A C 1
ATOM 1739 O O . GLY A 1 217 ? 12.844 -11.711 -7.391 1 90.56 217 GLY A O 1
ATOM 1740 N N . LEU A 1 218 ? 12.305 -10.039 -8.773 1 94.44 218 LEU A N 1
ATOM 1741 C CA . LEU A 1 218 ? 11.883 -9.117 -7.723 1 94.44 218 LEU A CA 1
ATOM 1742 C C . LEU A 1 218 ? 10.547 -9.547 -7.125 1 94.44 218 LEU A C 1
ATOM 1744 O O . LEU A 1 218 ? 9.664 -10.023 -7.844 1 94.44 218 LEU A O 1
ATOM 1748 N N . GLN A 1 219 ? 10.438 -9.406 -5.781 1 93.56 219 GLN A N 1
ATOM 1749 C CA . GLN A 1 219 ? 9.227 -9.773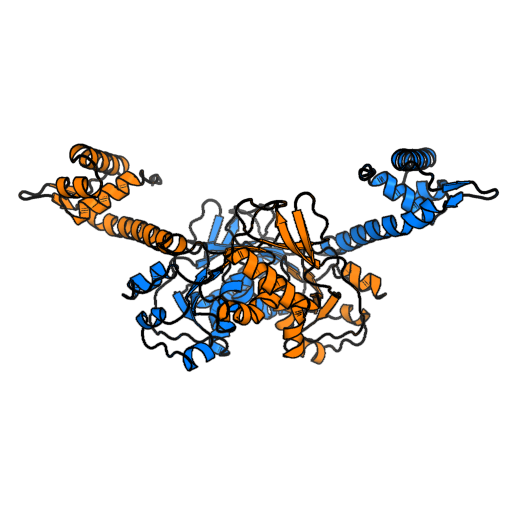 -5.059 1 93.56 219 GLN A CA 1
ATOM 1750 C C . GLN A 1 219 ? 8.656 -8.578 -4.293 1 93.56 219 GLN A C 1
ATOM 1752 O O . GLN A 1 219 ? 9.398 -7.855 -3.623 1 93.56 219 GLN A O 1
ATOM 1757 N N . PHE A 1 220 ? 7.371 -8.438 -4.418 1 94.19 220 PHE A N 1
ATOM 1758 C CA . PHE A 1 220 ? 6.676 -7.348 -3.748 1 94.19 220 PHE A CA 1
ATOM 1759 C C . PHE A 1 220 ? 5.402 -7.844 -3.078 1 94.19 220 PHE A C 1
ATOM 1761 O O . PHE A 1 220 ? 4.844 -8.875 -3.473 1 94.19 220 PHE A O 1
ATOM 1768 N N . ASP A 1 221 ? 4.855 -7.031 -2.113 1 88.88 221 ASP A N 1
ATOM 1769 C CA . ASP A 1 221 ? 3.684 -7.488 -1.369 1 88.88 221 ASP A CA 1
ATOM 1770 C C . ASP A 1 221 ? 2.402 -6.875 -1.93 1 88.88 221 ASP A C 1
ATOM 1772 O O . ASP A 1 221 ? 1.311 -7.133 -1.419 1 88.88 221 ASP A O 1
ATOM 1776 N N . THR A 1 222 ? 2.545 -6.023 -2.912 1 92.12 222 THR A N 1
ATOM 1777 C CA . THR A 1 222 ? 1.355 -5.453 -3.531 1 92.12 222 THR A CA 1
ATOM 1778 C C . THR A 1 222 ? 1.482 -5.449 -5.051 1 92.12 222 THR A C 1
ATOM 1780 O O . THR A 1 222 ? 2.57 -5.227 -5.59 1 92.12 222 THR A O 1
ATOM 1783 N N . LEU A 1 223 ? 0.355 -5.625 -5.719 1 95.69 223 LEU A N 1
ATOM 1784 C CA . LEU A 1 223 ? 0.314 -5.547 -7.176 1 95.69 223 LEU A CA 1
ATOM 1785 C C . LEU A 1 223 ? 0.626 -4.133 -7.652 1 95.69 223 LEU A C 1
ATOM 1787 O O . LEU A 1 223 ? 1.17 -3.947 -8.742 1 95.69 223 LEU A O 1
ATOM 1791 N N . VAL A 1 224 ? 0.383 -3.105 -6.848 1 96.81 224 VAL A N 1
ATOM 1792 C CA . VAL A 1 224 ? 0.668 -1.72 -7.207 1 96.81 224 VAL A CA 1
ATOM 1793 C C . VAL A 1 224 ? 2.162 -1.554 -7.48 1 96.81 224 VAL A C 1
ATOM 1795 O O . VAL A 1 224 ? 2.557 -1.04 -8.531 1 96.81 224 VAL A O 1
ATOM 1798 N N . SER A 1 225 ? 2.947 -2.062 -6.555 1 96.44 225 SER A N 1
ATOM 1799 C CA . SER A 1 225 ? 4.395 -1.962 -6.73 1 96.44 225 SER A CA 1
ATOM 1800 C C . SER A 1 225 ? 4.875 -2.834 -7.883 1 96.44 225 SER A C 1
ATOM 1802 O O . SER A 1 225 ? 5.73 -2.42 -8.664 1 96.44 225 SER A O 1
ATOM 1804 N N . THR A 1 226 ? 4.297 -3.959 -7.992 1 97.88 226 THR A N 1
ATOM 1805 C CA . THR A 1 226 ? 4.715 -4.914 -9.016 1 97.88 226 THR A CA 1
ATOM 1806 C C . THR A 1 226 ? 4.441 -4.367 -10.414 1 97.88 226 THR A C 1
ATOM 1808 O O . THR A 1 226 ? 5.309 -4.43 -11.289 1 97.88 226 THR A O 1
ATOM 1811 N N . LEU A 1 227 ? 3.289 -3.777 -10.602 1 98.44 227 LEU A N 1
ATOM 1812 C CA . LEU A 1 227 ? 2.947 -3.23 -11.914 1 98.44 227 LEU A CA 1
ATOM 1813 C C . LEU A 1 227 ? 3.754 -1.97 -12.203 1 98.44 227 LEU A C 1
ATOM 1815 O O . LEU A 1 227 ? 4.098 -1.699 -13.359 1 98.44 227 LEU A O 1
ATOM 1819 N N . ARG A 1 228 ? 4.098 -1.203 -11.133 1 98.25 228 ARG A N 1
ATOM 1820 C CA . ARG A 1 228 ? 4.988 -0.063 -11.32 1 98.25 228 ARG A CA 1
ATOM 1821 C C . ARG A 1 228 ? 6.336 -0.505 -11.891 1 98.25 228 ARG A C 1
ATOM 1823 O O . ARG A 1 228 ? 6.844 0.098 -12.836 1 98.25 228 ARG A O 1
ATOM 1830 N N . MET A 1 229 ? 6.867 -1.608 -11.352 1 98.25 229 MET A N 1
ATOM 1831 C CA . MET A 1 229 ? 8.125 -2.152 -11.852 1 98.25 229 MET A CA 1
ATOM 1832 C C . MET A 1 229 ? 7.988 -2.6 -13.305 1 98.25 229 MET A C 1
ATOM 1834 O O . MET A 1 229 ? 8.891 -2.375 -14.117 1 98.25 229 MET A O 1
ATOM 1838 N N . ALA A 1 230 ? 6.848 -3.225 -13.609 1 98.62 230 ALA A N 1
ATOM 1839 C CA . ALA A 1 230 ? 6.602 -3.678 -14.977 1 98.62 230 ALA A CA 1
ATOM 1840 C C . ALA A 1 230 ? 6.547 -2.5 -15.938 1 98.62 230 ALA A C 1
ATOM 1842 O O . ALA A 1 230 ? 7.133 -2.553 -17.031 1 98.62 230 ALA A O 1
ATOM 1843 N N . GLU A 1 231 ? 5.895 -1.413 -15.562 1 97.88 231 GLU A N 1
ATOM 1844 C CA . GLU A 1 231 ? 5.789 -0.219 -16.391 1 97.88 231 GLU A CA 1
ATOM 1845 C C . GLU A 1 231 ? 7.16 0.377 -16.688 1 97.88 231 GLU A C 1
ATOM 1847 O O . GLU A 1 231 ? 7.367 0.993 -17.734 1 97.88 231 GLU A O 1
ATOM 1852 N N . LEU A 1 232 ? 8.07 0.21 -15.797 1 97.19 232 LEU A N 1
ATOM 1853 C CA . LEU A 1 232 ? 9.398 0.79 -15.914 1 97.19 232 LEU A CA 1
ATOM 1854 C C . LEU A 1 232 ? 10.328 -0.134 -16.703 1 97.19 232 LEU A C 1
ATOM 1856 O O . LEU A 1 232 ? 11.516 0.161 -16.859 1 97.19 232 LEU A O 1
ATOM 1860 N N . GLY A 1 233 ? 9.805 -1.28 -17.109 1 97.12 233 GLY A N 1
ATOM 1861 C CA . GLY A 1 233 ? 10.562 -2.184 -17.953 1 97.12 233 GLY A CA 1
ATOM 1862 C C . GLY A 1 233 ? 11.453 -3.129 -17.172 1 97.12 233 GLY A C 1
ATOM 1863 O O . GLY A 1 233 ? 12.383 -3.715 -17.734 1 97.12 233 GLY A O 1
ATOM 1864 N N . LEU A 1 234 ? 11.141 -3.344 -15.898 1 97.06 234 LEU A N 1
ATOM 1865 C CA . LEU A 1 234 ? 12.062 -4.105 -15.062 1 97.06 234 LEU A CA 1
ATOM 1866 C C . LEU A 1 234 ? 11.703 -5.586 -15.062 1 97.06 234 LEU A C 1
ATOM 1868 O O . LEU A 1 234 ? 12.352 -6.391 -14.391 1 97.06 234 LEU A O 1
ATOM 1872 N N . GLY A 1 235 ? 10.68 -5.992 -15.773 1 97.69 235 GLY A N 1
ATOM 1873 C CA . GLY A 1 235 ? 10.273 -7.387 -15.875 1 97.69 235 GLY A CA 1
ATOM 1874 C C . GLY A 1 235 ? 8.844 -7.562 -16.328 1 97.69 235 GLY A C 1
ATOM 1875 O O . GLY A 1 235 ? 8.211 -6.613 -16.797 1 97.69 235 GLY A O 1
ATOM 1876 N N . VAL A 1 236 ? 8.391 -8.82 -16.25 1 98.44 236 VAL A N 1
ATOM 1877 C CA . VAL A 1 236 ? 7.027 -9.203 -16.594 1 98.44 236 VAL A CA 1
ATOM 1878 C C . VAL A 1 236 ? 6.234 -9.508 -15.328 1 98.44 236 VAL A C 1
ATOM 1880 O O . VAL A 1 236 ? 6.684 -10.297 -14.492 1 98.44 236 VAL A O 1
ATOM 1883 N N . ALA A 1 237 ? 5.152 -8.844 -15.148 1 98.5 237 ALA A N 1
ATOM 1884 C CA . ALA A 1 237 ? 4.27 -9.078 -14.008 1 98.5 237 ALA A CA 1
ATOM 1885 C C . ALA A 1 237 ? 3.094 -9.969 -14.406 1 98.5 237 ALA A C 1
ATOM 1887 O O . ALA A 1 237 ? 2.705 -10.016 -15.578 1 98.5 237 ALA A O 1
ATOM 1888 N N . LEU A 1 238 ? 2.588 -10.734 -13.453 1 97.75 238 LEU A N 1
ATOM 1889 C CA . LEU A 1 238 ? 1.348 -11.477 -13.633 1 97.75 238 LEU A CA 1
ATOM 1890 C C . LEU A 1 238 ? 0.167 -10.727 -13.031 1 97.75 238 LEU A C 1
ATOM 1892 O O . LEU A 1 238 ? -0.02 -10.727 -11.812 1 97.75 238 LEU A O 1
ATOM 1896 N N . ALA A 1 239 ? -0.605 -10.109 -13.906 1 97.69 239 ALA A N 1
ATOM 1897 C CA . ALA A 1 239 ? -1.669 -9.211 -13.469 1 97.69 239 ALA A CA 1
ATOM 1898 C C . ALA A 1 239 ? -3.021 -9.914 -13.477 1 97.69 239 ALA A C 1
ATOM 1900 O O . ALA A 1 239 ? -3.127 -11.062 -13.906 1 97.69 239 ALA A O 1
ATOM 1901 N N . ARG A 1 240 ? -3.957 -9.289 -12.828 1 96.81 240 ARG A N 1
ATOM 1902 C CA . ARG A 1 240 ? -5.375 -9.602 -12.969 1 96.81 240 ARG A CA 1
ATOM 1903 C C . ARG A 1 240 ? -6.027 -8.703 -14.016 1 96.81 240 ARG A C 1
ATOM 1905 O O . ARG A 1 240 ? -5.824 -7.488 -14.016 1 96.81 240 ARG A O 1
ATOM 1912 N N . SER A 1 241 ? -6.785 -9.25 -14.945 1 97.31 241 SER A N 1
ATOM 1913 C CA . SER A 1 241 ? -7.27 -8.555 -16.141 1 97.31 241 SER A CA 1
ATOM 1914 C C . SER A 1 241 ? -8.047 -7.297 -15.766 1 97.31 241 SER A C 1
ATOM 1916 O O . SER A 1 241 ? -7.871 -6.246 -16.391 1 97.31 241 SER A O 1
ATOM 1918 N N . SER A 1 242 ? -8.875 -7.355 -14.742 1 96.62 242 SER A N 1
ATOM 1919 C CA . SER A 1 242 ? -9.727 -6.23 -14.367 1 96.62 242 SER A CA 1
ATOM 1920 C C . SER A 1 242 ? -8.898 -5.031 -13.922 1 96.62 242 SER A C 1
ATOM 1922 O O . SER A 1 242 ? -9.359 -3.891 -13.984 1 96.62 242 SER A O 1
ATOM 1924 N N . LEU A 1 243 ? -7.664 -5.289 -13.5 1 97.62 243 LEU A N 1
ATOM 1925 C CA . LEU A 1 243 ? -6.863 -4.223 -12.898 1 97.62 243 LEU A CA 1
ATOM 1926 C C . LEU A 1 243 ? -5.93 -3.602 -13.938 1 97.62 243 LEU A C 1
ATOM 1928 O O . LEU A 1 243 ? -5.344 -2.543 -13.695 1 97.62 243 LEU A O 1
ATOM 1932 N N . VAL A 1 244 ? -5.785 -4.195 -15.086 1 98.06 244 VAL A N 1
ATOM 1933 C CA . VAL A 1 244 ? -4.773 -3.668 -15.992 1 98.06 244 VAL A CA 1
ATOM 1934 C C . VAL A 1 244 ? -5.426 -3.25 -17.312 1 98.06 244 VAL A C 1
ATOM 1936 O O . VAL A 1 244 ? -4.738 -2.938 -18.281 1 98.06 244 VAL A O 1
ATOM 1939 N N . GLU A 1 245 ? -6.754 -3.217 -17.344 1 96.5 245 GLU A N 1
ATOM 1940 C CA . GLU A 1 245 ? -7.469 -2.859 -18.562 1 96.5 245 GLU A CA 1
ATOM 1941 C C . GLU A 1 245 ? -7.039 -1.486 -19.078 1 96.5 245 GLU A C 1
ATOM 1943 O O . GLU A 1 245 ? -6.672 -1.34 -20.25 1 96.5 245 GLU A O 1
ATOM 1948 N N . ASP A 1 246 ? -7.055 -0.497 -18.234 1 96.19 246 ASP A N 1
ATOM 1949 C CA . ASP A 1 246 ? -6.707 0.866 -18.641 1 96.19 246 ASP A CA 1
ATOM 1950 C C . ASP A 1 246 ? -5.242 0.959 -19.062 1 96.19 246 ASP A C 1
ATOM 1952 O O . ASP A 1 246 ? -4.914 1.655 -20.016 1 96.19 246 ASP A O 1
ATOM 1956 N N . LEU A 1 247 ? -4.355 0.279 -18.344 1 97.69 247 LEU A N 1
ATOM 1957 C CA . LEU A 1 247 ? -2.928 0.308 -18.641 1 97.69 247 LEU A CA 1
ATOM 1958 C C . LEU A 1 247 ? -2.652 -0.287 -20.016 1 97.69 247 LEU A C 1
ATOM 1960 O O . LEU A 1 247 ? -1.781 0.194 -20.75 1 97.69 247 LEU A O 1
ATOM 1964 N N . LEU A 1 248 ? -3.424 -1.328 -20.359 1 97.88 248 LEU A N 1
ATOM 1965 C CA . LEU A 1 248 ? -3.295 -1.955 -21.672 1 97.88 248 LEU A CA 1
ATOM 1966 C C . LEU A 1 248 ? -3.846 -1.046 -22.766 1 97.88 248 LEU A C 1
ATOM 1968 O O . LEU A 1 248 ? -3.213 -0.869 -23.812 1 97.88 248 LEU A O 1
ATOM 1972 N N . GLN A 1 249 ? -4.953 -0.416 -22.5 1 97.31 249 GLN A N 1
ATOM 1973 C CA . GLN A 1 249 ? -5.594 0.469 -23.469 1 97.31 249 GLN A CA 1
ATOM 1974 C C . GLN A 1 249 ? -4.73 1.696 -23.75 1 97.31 249 GLN A C 1
ATOM 1976 O O . GLN A 1 249 ? -4.645 2.16 -24.891 1 97.31 249 GLN A O 1
ATOM 1981 N N . GLU A 1 250 ? -4.031 2.201 -22.75 1 95.44 250 GLU A N 1
ATOM 1982 C CA . GLU A 1 250 ? -3.209 3.402 -22.844 1 95.44 250 GLU A CA 1
ATOM 1983 C C . GLU A 1 250 ? -1.83 3.084 -23.406 1 95.44 250 GLU A C 1
ATOM 1985 O O . GLU A 1 250 ? -1.047 3.992 -23.703 1 95.44 250 GLU A O 1
ATOM 1990 N N . GLY A 1 251 ? -1.547 1.798 -23.5 1 96.88 251 GLY A N 1
ATOM 1991 C CA . GLY A 1 251 ? -0.27 1.382 -24.047 1 96.88 251 GLY A CA 1
ATOM 1992 C C . GLY A 1 251 ? 0.872 1.467 -23.062 1 96.88 251 GLY A C 1
ATOM 1993 O O . GLY A 1 251 ? 2.041 1.375 -23.438 1 96.88 251 GLY A O 1
ATOM 1994 N N . ARG A 1 252 ? 0.568 1.663 -21.812 1 96.56 252 ARG A N 1
ATOM 1995 C CA . ARG A 1 252 ? 1.599 1.691 -20.781 1 96.56 252 ARG A CA 1
ATOM 1996 C C . ARG A 1 252 ? 2.135 0.292 -20.5 1 96.56 252 ARG A C 1
ATOM 1998 O O . ARG A 1 252 ? 3.297 0.13 -20.125 1 96.56 252 ARG A O 1
ATOM 2005 N N . LEU A 1 253 ? 1.227 -0.682 -20.609 1 98.38 253 LEU A N 1
ATOM 2006 C CA . LEU A 1 253 ? 1.581 -2.096 -20.547 1 98.38 253 LEU A CA 1
ATOM 2007 C C . LEU A 1 253 ? 1.061 -2.836 -21.781 1 98.38 253 LEU A C 1
ATOM 2009 O O . LEU A 1 253 ? 0.152 -2.354 -22.469 1 98.38 253 LEU A O 1
ATOM 2013 N N . VAL A 1 254 ? 1.678 -3.928 -22.109 1 98.38 254 VAL A N 1
ATOM 2014 C CA . VAL A 1 254 ? 1.226 -4.824 -23.172 1 98.38 254 VAL A CA 1
ATOM 2015 C C . VAL A 1 254 ? 1.196 -6.262 -22.656 1 98.38 254 VAL A C 1
ATOM 2017 O O . VAL A 1 254 ? 1.964 -6.621 -21.75 1 98.38 254 VAL A O 1
ATOM 2020 N N . ALA A 1 255 ? 0.26 -7.051 -23.141 1 98.06 255 ALA A N 1
ATOM 2021 C CA . ALA A 1 255 ? 0.167 -8.477 -22.859 1 98.06 255 ALA A CA 1
ATOM 2022 C C . ALA A 1 255 ? 0.798 -9.305 -23.984 1 98.06 255 ALA A C 1
ATOM 2024 O O . ALA A 1 255 ? 0.244 -9.398 -25.078 1 98.06 255 ALA A O 1
ATOM 2025 N N . PRO A 1 256 ? 1.89 -9.93 -23.688 1 97.38 256 PRO A N 1
ATOM 2026 C CA . PRO A 1 256 ? 2.621 -10.57 -24.781 1 97.38 256 PRO A CA 1
ATOM 2027 C C . PRO A 1 256 ? 1.991 -11.898 -25.219 1 97.38 256 PRO A C 1
ATOM 2029 O O . PRO A 1 256 ? 2.324 -12.422 -26.281 1 97.38 256 PRO A O 1
ATOM 2032 N N . PHE A 1 257 ? 1.107 -12.438 -24.391 1 97 257 PHE A N 1
ATOM 2033 C CA . PHE A 1 257 ? 0.585 -13.766 -24.688 1 97 257 PHE A CA 1
ATOM 2034 C C . PHE A 1 257 ? -0.936 -13.742 -24.781 1 97 257 PHE A C 1
ATOM 2036 O O . PHE A 1 257 ? -1.59 -12.914 -24.141 1 97 257 PHE A O 1
ATOM 2043 N N . ALA A 1 258 ? -1.481 -14.695 -25.484 1 91.5 258 ALA A N 1
ATOM 2044 C CA . ALA A 1 258 ? -2.922 -14.75 -25.719 1 91.5 258 ALA A CA 1
ATOM 2045 C C . ALA A 1 258 ? -3.596 -15.75 -24.781 1 91.5 258 ALA A C 1
ATOM 2047 O O . ALA A 1 258 ? -4.824 -15.789 -24.672 1 91.5 258 ALA A O 1
ATOM 2048 N N . GLN A 1 259 ? -2.814 -16.562 -24.094 1 88.5 259 GLN A N 1
ATOM 2049 C CA . GLN A 1 259 ? -3.375 -17.594 -23.219 1 88.5 259 GLN A CA 1
ATOM 2050 C C . GLN A 1 259 ? -4.277 -16.969 -22.156 1 88.5 259 GLN A C 1
ATOM 2052 O O . GLN A 1 259 ? -3.963 -15.922 -21.609 1 88.5 259 GLN A O 1
ATOM 2057 N N . ARG A 1 260 ? -5.34 -17.656 -21.953 1 86 260 ARG A N 1
ATOM 2058 C CA . ARG A 1 260 ? -6.332 -17.234 -20.969 1 86 260 ARG A CA 1
ATOM 2059 C C . ARG A 1 260 ? -6.418 -18.219 -19.812 1 86 260 ARG A C 1
ATOM 2061 O O . ARG A 1 260 ? -6.832 -19.359 -19.984 1 86 260 ARG A O 1
ATOM 2068 N N . ILE A 1 261 ? -5.93 -17.828 -18.641 1 94.69 261 ILE A N 1
ATOM 2069 C CA . ILE A 1 261 ? -6.078 -18.609 -17.422 1 94.69 261 ILE A CA 1
ATOM 2070 C C . ILE A 1 261 ? -6.934 -17.844 -16.422 1 94.69 261 ILE A C 1
ATOM 2072 O O . ILE A 1 261 ? -6.609 -16.703 -16.047 1 94.69 261 ILE A O 1
ATOM 2076 N N . GLU A 1 262 ? -8.047 -18.484 -16.016 1 95.38 262 GLU A N 1
ATOM 2077 C CA . GLU A 1 262 ? -8.953 -17.828 -15.07 1 95.38 262 GLU A CA 1
ATOM 2078 C C . GLU A 1 262 ? -8.359 -17.812 -13.664 1 95.38 262 GLU A C 1
ATOM 2080 O O . GLU A 1 262 ? -7.77 -18.797 -13.211 1 95.38 262 GLU A O 1
ATOM 2085 N N . ALA A 1 263 ? -8.477 -16.703 -13.016 1 93.88 263 ALA A N 1
ATOM 2086 C CA . ALA A 1 263 ? -8.102 -16.594 -11.602 1 93.88 263 ALA A CA 1
ATOM 2087 C C . ALA A 1 263 ? -9.172 -17.203 -10.711 1 93.88 263 ALA A C 1
ATOM 2089 O O . ALA A 1 263 ? -10.367 -17.094 -10.984 1 93.88 263 ALA A O 1
ATOM 2090 N N . SER A 1 264 ? -8.75 -17.828 -9.633 1 90.06 264 SER A N 1
ATOM 2091 C CA . SER A 1 264 ? -9.695 -18.406 -8.68 1 90.06 264 SER A CA 1
ATOM 2092 C C . SER A 1 264 ? -10.195 -17.344 -7.691 1 90.06 264 SER A C 1
ATOM 2094 O O . SER A 1 264 ? -11.289 -17.469 -7.141 1 90.06 264 SER A O 1
ATOM 2096 N N . GLU A 1 265 ? -9.352 -16.344 -7.523 1 90.62 265 GLU A N 1
ATOM 2097 C CA . GLU A 1 265 ? -9.703 -15.266 -6.594 1 90.62 265 GLU A CA 1
ATOM 2098 C C . GLU A 1 265 ? -10.289 -14.07 -7.332 1 90.62 265 GLU A C 1
ATOM 2100 O O . GLU A 1 265 ? -10.062 -13.898 -8.531 1 90.62 265 GLU A O 1
ATOM 2105 N N . SER A 1 266 ? -11.086 -13.328 -6.594 1 94 266 SER A N 1
ATOM 2106 C CA . SER A 1 266 ? -11.75 -12.141 -7.113 1 94 266 SER A CA 1
ATOM 2107 C C . SER A 1 266 ? -11.828 -11.047 -6.055 1 94 266 SER A C 1
ATOM 2109 O O . SER A 1 266 ? -11.469 -11.266 -4.898 1 94 266 SER A O 1
ATOM 2111 N N . PHE A 1 267 ? -12.219 -9.922 -6.562 1 95.62 267 PHE A N 1
ATOM 2112 C CA . PHE A 1 267 ? -12.555 -8.859 -5.625 1 95.62 267 PHE A CA 1
ATOM 2113 C C . PHE A 1 267 ? -14.039 -8.906 -5.258 1 95.62 267 PHE A C 1
ATOM 2115 O O . PHE A 1 267 ? -14.891 -9.133 -6.117 1 95.62 267 PHE A O 1
ATOM 2122 N N . PHE A 1 268 ? -14.305 -8.688 -3.969 1 95.81 268 PHE A N 1
ATOM 2123 C CA . PHE A 1 268 ? -15.664 -8.75 -3.445 1 95.81 268 PHE A CA 1
ATOM 2124 C C . PHE A 1 268 ? -15.984 -7.516 -2.615 1 95.81 268 PHE A C 1
ATOM 2126 O O . PHE A 1 268 ? -15.125 -7.004 -1.896 1 95.81 268 PHE A O 1
ATOM 2133 N N . LEU A 1 269 ? -17.172 -7.012 -2.773 1 96.69 269 LEU A N 1
ATOM 2134 C CA . LEU A 1 269 ? -17.734 -6.086 -1.795 1 96.69 269 LEU A CA 1
ATOM 2135 C C . LEU A 1 269 ? -18.312 -6.844 -0.603 1 96.69 269 LEU A C 1
ATOM 2137 O O . LEU A 1 269 ? -19.188 -7.684 -0.766 1 96.69 269 LEU A O 1
ATOM 2141 N N . VAL A 1 270 ? -17.766 -6.562 0.55 1 92.12 270 VAL A N 1
ATOM 2142 C CA . VAL A 1 270 ? -18.109 -7.332 1.739 1 92.12 270 VAL A CA 1
ATOM 2143 C C . VAL A 1 270 ? -18.734 -6.414 2.787 1 92.12 270 VAL A C 1
ATOM 2145 O O . VAL A 1 270 ? -18.266 -5.289 2.992 1 92.12 270 VAL A O 1
ATOM 2148 N N . ARG A 1 271 ? -19.734 -6.832 3.396 1 88.62 271 ARG A N 1
ATOM 2149 C CA . ARG A 1 271 ? -20.344 -6.137 4.527 1 88.62 271 ARG A CA 1
ATOM 2150 C C . ARG A 1 271 ? -20.766 -7.125 5.609 1 88.62 271 ARG A C 1
ATOM 2152 O O . ARG A 1 271 ? -20.953 -8.312 5.336 1 88.62 271 ARG A O 1
ATOM 2159 N N . GLY A 1 272 ? -20.844 -6.617 6.777 1 83.31 272 GLY A N 1
ATOM 2160 C CA . GLY A 1 272 ? -21.344 -7.457 7.859 1 83.31 272 GLY A CA 1
ATOM 2161 C C . GLY A 1 272 ? -22.781 -7.883 7.672 1 83.31 272 GLY A C 1
ATOM 2162 O O . GLY A 1 272 ? -23.594 -7.129 7.133 1 83.31 272 GLY A O 1
ATOM 2163 N N . LEU A 1 273 ? -23.031 -9.039 8.195 1 81.06 273 LEU A N 1
ATOM 2164 C CA . LEU A 1 273 ? -24.391 -9.547 8.117 1 81.06 273 LEU A CA 1
ATOM 2165 C C . LEU A 1 273 ? -25.328 -8.742 9.016 1 81.06 273 LEU A C 1
ATOM 2167 O O . LEU A 1 273 ? -24.984 -8.445 10.164 1 81.06 273 LEU A O 1
ATOM 2171 N N . GLY A 1 274 ? -26.484 -8.414 8.5 1 77.12 274 GLY A N 1
ATOM 2172 C CA . GLY A 1 274 ? -27.531 -7.797 9.297 1 77.12 274 GLY A CA 1
ATOM 2173 C C . GLY A 1 274 ? -27.25 -6.348 9.641 1 77.12 274 GLY A C 1
ATOM 2174 O O . GLY A 1 274 ? -28.031 -5.711 10.344 1 77.12 274 GLY A O 1
ATOM 2175 N N . GLU A 1 275 ? -26.172 -5.789 9.227 1 74.75 275 GLU A N 1
ATOM 2176 C CA . GLU A 1 275 ? -25.875 -4.395 9.539 1 74.75 275 GLU A CA 1
ATOM 2177 C C . GLU A 1 275 ? -26.531 -3.451 8.547 1 74.75 275 GLU A C 1
ATOM 2179 O O . GLU A 1 275 ? -26.5 -3.693 7.336 1 74.75 275 GLU A O 1
ATOM 2184 N N . ALA A 1 276 ? -27.312 -2.541 9.156 1 85.69 276 ALA A N 1
ATOM 2185 C CA . ALA A 1 276 ? -27.891 -1.517 8.289 1 85.69 276 ALA A CA 1
ATOM 2186 C C . ALA A 1 276 ? -26.812 -0.552 7.789 1 85.69 276 ALA A C 1
ATOM 2188 O O . ALA A 1 276 ? -25.969 -0.095 8.562 1 85.69 276 ALA A O 1
ATOM 2189 N N . LEU A 1 277 ? -26.859 -0.341 6.488 1 89.38 277 LEU A N 1
ATOM 2190 C CA . LEU A 1 277 ? -25.922 0.596 5.875 1 89.38 277 LEU A CA 1
ATOM 2191 C C . LEU A 1 277 ? -26.453 2.023 5.961 1 89.38 277 LEU A C 1
ATOM 2193 O O . LEU A 1 277 ? -27.656 2.256 5.82 1 89.38 277 LEU A O 1
ATOM 2197 N N . SER A 1 278 ? -25.516 2.912 6.293 1 90.69 278 SER A N 1
ATOM 2198 C CA . SER A 1 278 ? -25.875 4.316 6.145 1 90.69 278 SER A CA 1
ATOM 2199 C C . SER A 1 278 ? -26.297 4.637 4.715 1 90.69 278 SER A C 1
ATOM 2201 O O . SER A 1 278 ? -25.984 3.889 3.789 1 90.69 278 SER A O 1
ATOM 2203 N N . PRO A 1 279 ? -27.047 5.68 4.516 1 93.94 279 PRO A N 1
ATOM 2204 C CA . PRO A 1 279 ? -27.438 6.07 3.16 1 93.94 279 PRO A CA 1
ATOM 2205 C C . PRO A 1 279 ? -26.25 6.242 2.225 1 93.94 279 PRO A C 1
ATOM 2207 O O . PRO A 1 279 ? -26.297 5.812 1.068 1 93.94 279 PRO A O 1
ATOM 2210 N N . ASP A 1 280 ? -25.188 6.805 2.705 1 94.81 280 ASP A N 1
ATOM 2211 C CA . ASP A 1 280 ? -23.984 7 1.89 1 94.81 280 ASP A CA 1
ATOM 2212 C C . ASP A 1 280 ? -23.359 5.664 1.505 1 94.81 280 ASP A C 1
ATOM 2214 O O . ASP A 1 280 ? -22.953 5.473 0.36 1 94.81 280 ASP A O 1
ATOM 2218 N N . ALA A 1 281 ? -23.312 4.738 2.449 1 95.06 281 ALA A N 1
ATOM 2219 C CA . ALA A 1 281 ? -22.766 3.412 2.186 1 95.06 281 ALA A CA 1
ATOM 2220 C C . ALA A 1 281 ? -23.609 2.654 1.175 1 95.06 281 ALA A C 1
ATOM 2222 O O . ALA A 1 281 ? -23.078 1.954 0.307 1 95.06 281 ALA A O 1
ATOM 2223 N N . GLN A 1 282 ? -24.875 2.805 1.334 1 96.12 282 GLN A N 1
ATOM 2224 C CA . GLN A 1 282 ? -25.797 2.166 0.398 1 96.12 282 GLN A CA 1
ATOM 2225 C C . GLN A 1 282 ? -25.625 2.717 -1.014 1 96.12 282 GLN A C 1
ATOM 2227 O O . GLN A 1 282 ? -25.547 1.954 -1.979 1 96.12 282 GLN A O 1
ATOM 2232 N N . ALA A 1 283 ? -25.578 4.016 -1.074 1 97.25 283 ALA A N 1
ATOM 2233 C CA . ALA A 1 283 ? -25.391 4.66 -2.373 1 97.25 283 ALA A CA 1
ATOM 2234 C C . ALA A 1 283 ? -24.094 4.211 -3.025 1 97.25 283 ALA A C 1
ATOM 2236 O O . ALA A 1 283 ? -24.062 3.896 -4.215 1 97.25 283 ALA A O 1
ATOM 2237 N N . PHE A 1 284 ? -23.031 4.184 -2.277 1 97.81 284 PHE A N 1
ATOM 2238 C CA . PHE A 1 284 ? -21.734 3.771 -2.785 1 97.81 284 PHE A CA 1
ATOM 2239 C C . PHE A 1 284 ? -21.75 2.312 -3.221 1 97.81 284 PHE A C 1
ATOM 2241 O O . PHE A 1 284 ? -21.234 1.968 -4.285 1 97.81 284 PHE A O 1
ATOM 2248 N N . SER A 1 285 ? -22.328 1.458 -2.381 1 97.12 285 SER A N 1
ATOM 2249 C CA . SER A 1 285 ? -22.438 0.034 -2.682 1 97.12 285 SER A CA 1
ATOM 2250 C C . SER A 1 285 ? -23.188 -0.2 -3.994 1 97.12 285 SER A C 1
ATOM 2252 O O . SER A 1 285 ? -22.719 -0.945 -4.855 1 97.12 285 SER A O 1
ATOM 2254 N N . HIS A 1 286 ? -24.328 0.45 -4.141 1 97.06 286 HIS A N 1
ATOM 2255 C CA . HIS A 1 286 ? -25.125 0.303 -5.355 1 97.06 286 HIS A CA 1
ATOM 2256 C C . HIS A 1 286 ? -24.344 0.771 -6.582 1 97.06 286 HIS A C 1
ATOM 2258 O O . HIS A 1 286 ? -24.328 0.081 -7.605 1 97.06 286 HIS A O 1
ATOM 2264 N N . TRP A 1 287 ? -23.734 1.858 -6.438 1 98.19 287 TRP A N 1
ATOM 2265 C CA . TRP A 1 287 ? -22.938 2.408 -7.535 1 98.19 287 TRP A CA 1
ATOM 2266 C C . TRP A 1 287 ? -21.797 1.47 -7.91 1 98.19 287 TRP A C 1
ATOM 2268 O O . TRP A 1 287 ? -21.594 1.177 -9.094 1 98.19 287 TRP A O 1
ATOM 2278 N N . LEU A 1 288 ? -21.062 0.994 -6.941 1 98.19 288 LEU A N 1
ATOM 2279 C CA . LEU A 1 288 ? -19.891 0.152 -7.152 1 98.19 288 LEU A CA 1
ATOM 2280 C C . LEU A 1 288 ? -20.266 -1.142 -7.863 1 98.19 288 LEU A C 1
ATOM 2282 O O . LEU A 1 288 ? -19.609 -1.546 -8.82 1 98.19 288 LEU A O 1
ATOM 2286 N N . VAL A 1 289 ? -21.312 -1.737 -7.422 1 97.5 289 VAL A N 1
ATOM 2287 C CA . VAL A 1 289 ? -21.781 -2.992 -8 1 97.5 289 VAL A CA 1
ATOM 2288 C C . VAL A 1 289 ? -22.25 -2.756 -9.438 1 97.5 289 VAL A C 1
ATOM 2290 O O . VAL A 1 289 ? -21.938 -3.545 -10.336 1 97.5 289 VAL A O 1
ATOM 2293 N N . ALA A 1 290 ? -22.969 -1.663 -9.656 1 97.25 290 ALA A N 1
ATOM 2294 C CA . ALA A 1 290 ? -23.422 -1.323 -11 1 97.25 290 ALA A CA 1
ATOM 2295 C C . ALA A 1 290 ? -22.25 -1.084 -11.938 1 97.25 290 ALA A C 1
ATOM 2297 O O . ALA A 1 290 ? -22.25 -1.531 -13.086 1 97.25 290 ALA A O 1
ATOM 2298 N N . MET A 1 291 ? -21.219 -0.39 -11.469 1 96.5 291 MET A N 1
ATOM 2299 C CA . MET A 1 291 ? -20.031 -0.086 -12.266 1 96.5 291 MET A CA 1
ATOM 2300 C C . MET A 1 291 ? -19.266 -1.358 -12.602 1 96.5 291 MET A C 1
ATOM 2302 O O . MET A 1 291 ? -18.75 -1.499 -13.719 1 96.5 291 MET A O 1
ATOM 2306 N N . ALA A 1 292 ? -19.172 -2.291 -11.648 1 95.94 292 ALA A N 1
ATOM 2307 C CA . ALA A 1 292 ? -18.406 -3.52 -11.812 1 95.94 292 ALA A CA 1
ATOM 2308 C C . ALA A 1 292 ? -19.078 -4.457 -12.812 1 95.94 292 ALA A C 1
ATOM 2310 O O . ALA A 1 292 ? -18.422 -5.246 -13.484 1 95.94 292 ALA A O 1
ATOM 2311 N N . HIS A 1 293 ? -20.375 -4.41 -12.969 1 91 293 HIS A N 1
ATOM 2312 C CA . HIS A 1 293 ? -21.109 -5.355 -13.805 1 91 293 HIS A CA 1
ATOM 2313 C C . HIS A 1 293 ? -21.547 -4.711 -15.109 1 91 293 HIS A C 1
ATOM 2315 O O . HIS A 1 293 ? -22.359 -5.281 -15.844 1 91 293 HIS A O 1
ATOM 2321 N N . ARG A 1 294 ? -21.125 -3.523 -15.414 1 82.06 294 ARG A N 1
ATOM 2322 C CA . ARG A 1 294 ? -21.359 -2.896 -16.703 1 82.06 294 ARG A CA 1
ATOM 2323 C C . ARG A 1 294 ? -20.438 -3.482 -17.781 1 82.06 294 ARG A C 1
ATOM 2325 O O . ARG A 1 294 ? -19.328 -3.916 -17.469 1 82.06 294 ARG A O 1
ATOM 2332 N N . MET B 1 1 ? -25.844 -29.703 6.574 1 35.62 1 MET B N 1
ATOM 2333 C CA . MET B 1 1 ? -24.719 -30.453 6.043 1 35.62 1 MET B CA 1
ATOM 2334 C C . MET B 1 1 ? -23.453 -30.156 6.832 1 35.62 1 MET B C 1
ATOM 2336 O O . MET B 1 1 ? -23.078 -29 6.996 1 35.62 1 MET B O 1
ATOM 2340 N N . THR B 1 2 ? -23.078 -31.062 7.727 1 45.47 2 THR B N 1
ATOM 2341 C CA . THR B 1 2 ? -22.031 -30.828 8.719 1 45.47 2 THR B CA 1
ATOM 2342 C C . THR B 1 2 ? -20.719 -30.453 8.039 1 45.47 2 THR B C 1
ATOM 2344 O O . THR B 1 2 ? -20.266 -31.141 7.129 1 45.47 2 THR B O 1
ATOM 2347 N N . GLN B 1 3 ? -20.375 -29.234 8.023 1 57.09 3 GLN B N 1
ATOM 2348 C CA . GLN B 1 3 ? -19.094 -28.734 7.508 1 57.09 3 GLN B CA 1
ATOM 2349 C C . GLN B 1 3 ? -17.953 -29.672 7.891 1 57.09 3 GLN B C 1
ATOM 2351 O O . GLN B 1 3 ? -17.812 -30.031 9.062 1 57.09 3 GLN B O 1
ATOM 2356 N N . LYS B 1 4 ? -17.656 -30.594 7.066 1 65.62 4 LYS B N 1
ATOM 2357 C CA . LYS B 1 4 ? -16.547 -31.5 7.375 1 65.62 4 LYS B CA 1
ATOM 2358 C C . LYS B 1 4 ? -15.258 -30.719 7.605 1 65.62 4 LYS B C 1
ATOM 2360 O O . LYS B 1 4 ? -14.961 -29.781 6.867 1 65.62 4 LYS B O 1
ATOM 2365 N N . THR B 1 5 ? -14.844 -30.938 8.633 1 74.88 5 THR B N 1
ATOM 2366 C CA . THR B 1 5 ? -13.555 -30.344 8.984 1 74.88 5 THR B CA 1
ATOM 2367 C C . THR B 1 5 ? -12.453 -30.844 8.047 1 74.88 5 THR B C 1
ATOM 2369 O O . THR B 1 5 ? -12.578 -31.922 7.465 1 74.88 5 THR B O 1
ATOM 2372 N N . LEU B 1 6 ? -11.562 -30.047 7.789 1 79.62 6 LEU B N 1
ATOM 2373 C CA . LEU B 1 6 ? -10.414 -30.391 6.953 1 79.62 6 LEU B CA 1
ATOM 2374 C C . LEU B 1 6 ? -9.633 -31.547 7.559 1 79.62 6 LEU B C 1
ATOM 2376 O O . LEU B 1 6 ? -9.219 -31.484 8.719 1 79.62 6 LEU B O 1
ATOM 2380 N N . PRO B 1 7 ? -9.484 -32.688 6.777 1 84.75 7 PRO B N 1
ATOM 2381 C CA . PRO B 1 7 ? -8.664 -33.781 7.277 1 84.75 7 PRO B CA 1
ATOM 2382 C C . PRO B 1 7 ? -7.199 -33.406 7.449 1 84.75 7 PRO B C 1
ATOM 2384 O O . PRO B 1 7 ? -6.746 -32.406 6.871 1 84.75 7 PRO B O 1
ATOM 2387 N N . PRO B 1 8 ? -6.555 -34.188 8.305 1 83.12 8 PRO B N 1
ATOM 2388 C CA . PRO B 1 8 ? -5.113 -33.969 8.391 1 83.12 8 PRO B CA 1
ATOM 2389 C C . PRO B 1 8 ? -4.43 -33.969 7.023 1 83.12 8 PRO B C 1
ATOM 2391 O O . PRO B 1 8 ? -4.727 -34.844 6.191 1 83.12 8 PRO B O 1
ATOM 2394 N N . LEU B 1 9 ? -3.543 -33.094 6.863 1 87.5 9 LEU B N 1
ATOM 2395 C CA . LEU B 1 9 ? -2.92 -32.875 5.559 1 87.5 9 LEU B CA 1
ATOM 2396 C C . LEU B 1 9 ? -2.117 -34.125 5.148 1 87.5 9 LEU B C 1
ATOM 2398 O O . LEU B 1 9 ? -2.039 -34.438 3.963 1 87.5 9 LEU B O 1
ATOM 2402 N N . ASN B 1 10 ? -1.568 -34.844 6.07 1 90.38 10 ASN B N 1
ATOM 2403 C CA . ASN B 1 10 ? -0.796 -36.031 5.75 1 90.38 10 ASN B CA 1
ATOM 2404 C C . ASN B 1 10 ? -1.688 -37.156 5.211 1 90.38 10 ASN B C 1
ATOM 2406 O O . ASN B 1 10 ? -1.256 -37.969 4.379 1 90.38 10 ASN B O 1
ATOM 2410 N N . TRP B 1 11 ? -2.891 -37.125 5.66 1 91.38 11 TRP B N 1
ATOM 2411 C CA . TRP B 1 11 ? -3.828 -38.094 5.105 1 91.38 11 TRP B CA 1
ATOM 2412 C C . TRP B 1 11 ? -4.164 -37.781 3.656 1 91.38 11 TRP B C 1
ATOM 2414 O O . TRP B 1 11 ? -4.254 -38.656 2.811 1 91.38 11 TRP B O 1
ATOM 2424 N N . LEU B 1 12 ? -4.301 -36.469 3.451 1 92 12 LEU B N 1
ATOM 2425 C CA . LEU B 1 12 ? -4.582 -36.031 2.092 1 92 12 LEU B CA 1
ATOM 2426 C C . LEU B 1 12 ? -3.406 -36.344 1.166 1 92 12 LEU B C 1
ATOM 2428 O O . LEU B 1 12 ? -3.602 -36.719 0.016 1 92 12 LEU B O 1
ATOM 2432 N N . ARG B 1 13 ? -2.258 -36.125 1.659 1 93.38 13 ARG B N 1
ATOM 2433 C CA . ARG B 1 13 ? -1.063 -36.438 0.887 1 93.38 13 ARG B CA 1
ATOM 2434 C C . ARG B 1 13 ? -0.984 -37.938 0.614 1 93.38 13 ARG B C 1
ATOM 2436 O O . ARG B 1 13 ? -0.675 -38.375 -0.504 1 93.38 13 ARG B O 1
ATOM 2443 N N . ALA B 1 14 ? -1.282 -38.781 1.57 1 94.06 14 ALA B N 1
ATOM 2444 C CA . ALA B 1 14 ? -1.301 -40.25 1.41 1 94.06 14 ALA B CA 1
ATOM 2445 C C . ALA B 1 14 ? -2.322 -40.656 0.359 1 94.06 14 ALA B C 1
ATOM 2447 O O . ALA B 1 14 ? -2.049 -41.531 -0.466 1 94.06 14 ALA B O 1
ATOM 2448 N N . PHE B 1 15 ? -3.445 -40.062 0.387 1 95.31 15 PHE B N 1
ATOM 2449 C CA . PHE B 1 15 ? -4.488 -40.344 -0.594 1 95.31 15 PHE B CA 1
ATOM 2450 C C . PHE B 1 15 ? -4.008 -40 -2.002 1 95.31 15 PHE B C 1
ATOM 2452 O O . PHE B 1 15 ? -4.121 -40.812 -2.912 1 95.31 15 PHE B O 1
ATOM 2459 N N . GLU B 1 16 ? -3.496 -38.781 -2.107 1 94.69 16 GLU B N 1
ATOM 2460 C CA . GLU B 1 16 ? -3.047 -38.312 -3.414 1 94.69 16 GLU B CA 1
ATOM 2461 C C . GLU B 1 16 ? -1.993 -39.25 -4.004 1 94.69 16 GLU B C 1
ATOM 2463 O O . GLU B 1 16 ? -2.096 -39.656 -5.164 1 94.69 16 GLU B O 1
ATOM 2468 N N . VAL B 1 17 ? -0.987 -39.719 -3.262 1 94.62 17 VAL B N 1
ATOM 2469 C CA . VAL B 1 17 ? 0.097 -40.562 -3.719 1 94.62 17 VAL B CA 1
ATOM 2470 C C . VAL B 1 17 ? -0.442 -41.969 -4.004 1 94.62 17 VAL B C 1
ATOM 2472 O O . VAL B 1 17 ? -0.106 -42.562 -5.023 1 94.62 17 VAL B O 1
ATOM 2475 N N . SER B 1 18 ? -1.292 -42.438 -3.203 1 95.62 18 SER B N 1
ATOM 2476 C CA . SER B 1 18 ? -1.872 -43.75 -3.375 1 95.62 18 SER B CA 1
ATOM 2477 C C . SER B 1 18 ? -2.732 -43.844 -4.633 1 95.62 18 SER B C 1
ATOM 2479 O O . SER B 1 18 ? -2.723 -44.844 -5.344 1 95.62 18 SER B O 1
ATOM 2481 N N . ALA B 1 19 ? -3.43 -42.781 -4.82 1 94.94 19 ALA B N 1
ATOM 2482 C CA . ALA B 1 19 ? -4.309 -42.75 -5.988 1 94.94 19 ALA B CA 1
ATOM 2483 C C . ALA B 1 19 ? -3.5 -42.688 -7.281 1 94.94 19 ALA B C 1
ATOM 2485 O O . ALA B 1 19 ? -3.934 -43.219 -8.305 1 94.94 19 ALA B O 1
ATOM 2486 N N . ARG B 1 20 ? -2.354 -42.062 -7.219 1 92.81 20 ARG B N 1
ATOM 2487 C CA . ARG B 1 20 ? -1.483 -42 -8.391 1 92.81 20 ARG B CA 1
ATOM 2488 C C . ARG B 1 20 ? -0.91 -43.375 -8.727 1 92.81 20 ARG B C 1
ATOM 2490 O O . ARG B 1 20 ? -0.854 -43.75 -9.898 1 92.81 20 ARG B O 1
ATOM 2497 N N . TYR B 1 21 ? -0.602 -44.156 -7.719 1 91.44 21 TYR B N 1
ATOM 2498 C CA . TYR B 1 21 ? 0.045 -45.438 -7.922 1 91.44 21 TYR B CA 1
ATOM 2499 C C . TYR B 1 21 ? -0.984 -46.562 -7.98 1 91.44 21 TYR B C 1
ATOM 2501 O O . TYR B 1 21 ? -0.707 -47.625 -8.516 1 91.44 21 TYR B O 1
ATOM 2509 N N . LEU B 1 22 ? -2.094 -46.281 -7.391 1 94.31 22 LEU B N 1
ATOM 2510 C CA . LEU B 1 22 ? -3.096 -47.312 -7.16 1 94.31 22 LEU B CA 1
ATOM 2511 C C . LEU B 1 22 ? -2.465 -48.531 -6.527 1 94.31 22 LEU B C 1
ATOM 2513 O O . LEU B 1 22 ? -2.797 -49.656 -6.898 1 94.31 22 LEU B O 1
ATOM 2517 N N . ASN B 1 23 ? -1.549 -48.281 -5.801 1 92.44 23 ASN B N 1
ATOM 2518 C CA . ASN B 1 23 ? -0.771 -49.281 -5.074 1 92.44 23 ASN B CA 1
ATOM 2519 C C . ASN B 1 23 ? -0.238 -48.719 -3.758 1 92.44 23 ASN B C 1
ATOM 2521 O O . ASN B 1 23 ? 0.594 -47.812 -3.754 1 92.44 23 ASN B O 1
ATOM 2525 N N . PHE B 1 24 ? -0.632 -49.281 -2.574 1 93.31 24 PHE B N 1
ATOM 2526 C CA . PHE B 1 24 ? -0.28 -48.75 -1.27 1 93.31 24 PHE B CA 1
ATOM 2527 C C . PHE B 1 24 ? 1.189 -49 -0.956 1 93.31 24 PHE B C 1
ATOM 2529 O O . PHE B 1 24 ? 1.815 -48.219 -0.229 1 93.31 24 PHE B O 1
ATOM 2536 N N . THR B 1 25 ? 1.745 -50.031 -1.579 1 93.19 25 THR B N 1
ATOM 2537 C CA . THR B 1 25 ? 3.154 -50.344 -1.352 1 93.19 25 THR B CA 1
ATOM 2538 C C . THR B 1 25 ? 4.043 -49.281 -2.014 1 93.19 25 THR B C 1
ATOM 2540 O O . THR B 1 25 ? 4.961 -48.75 -1.387 1 93.19 25 THR B O 1
ATOM 2543 N N . HIS B 1 26 ? 3.76 -49.031 -3.229 1 94.88 26 HIS B N 1
ATOM 2544 C CA . HIS B 1 26 ? 4.523 -48.031 -3.945 1 94.88 26 HIS B CA 1
ATOM 2545 C C . HIS B 1 26 ? 4.324 -46.625 -3.328 1 94.88 26 HIS B C 1
ATOM 2547 O O . HIS B 1 26 ? 5.258 -45.844 -3.277 1 94.88 26 HIS B O 1
ATOM 2553 N N . ALA B 1 27 ? 3.113 -46.375 -2.914 1 94.94 27 ALA B N 1
ATOM 2554 C CA . ALA B 1 27 ? 2.844 -45.125 -2.227 1 94.94 27 ALA B CA 1
ATOM 2555 C C . ALA B 1 27 ? 3.672 -45 -0.95 1 94.94 27 ALA B C 1
ATOM 2557 O O . ALA B 1 27 ? 4.227 -43.938 -0.657 1 94.94 27 ALA B O 1
ATOM 2558 N N . ALA B 1 28 ? 3.734 -46 -0.164 1 94 28 ALA B N 1
ATOM 2559 C CA . ALA B 1 28 ? 4.508 -46.062 1.075 1 94 28 ALA B CA 1
ATOM 2560 C C . ALA B 1 28 ? 5.98 -45.75 0.811 1 94 28 ALA B C 1
ATOM 2562 O O . ALA B 1 28 ? 6.621 -45.031 1.578 1 94 28 ALA B O 1
ATOM 2563 N N . GLU B 1 29 ? 6.496 -46.25 -0.251 1 93.25 29 GLU B N 1
ATOM 2564 C CA . GLU B 1 29 ? 7.883 -46.031 -0.635 1 93.25 29 GLU B CA 1
ATOM 2565 C C . GLU B 1 29 ? 8.133 -44.531 -0.894 1 93.25 29 GLU B C 1
ATOM 2567 O O . GLU B 1 29 ? 9.078 -43.969 -0.363 1 93.25 29 GLU B O 1
ATOM 2572 N N . GLU B 1 30 ? 7.223 -43.906 -1.641 1 91.62 30 GLU B N 1
ATOM 2573 C CA . GLU B 1 30 ? 7.383 -42.5 -1.946 1 91.62 30 GLU B CA 1
ATOM 2574 C C . GLU B 1 30 ? 7.246 -41.656 -0.688 1 91.62 30 GLU B C 1
ATOM 2576 O O . GLU B 1 30 ? 7.945 -40.625 -0.537 1 91.62 30 GLU B O 1
ATOM 2581 N N . LEU B 1 31 ? 6.395 -42.031 0.207 1 93.31 31 LEU B N 1
ATOM 2582 C CA . LEU B 1 31 ? 6.082 -41.219 1.39 1 93.31 31 LEU B CA 1
ATOM 2583 C C . LEU B 1 31 ? 7.035 -41.562 2.531 1 93.31 31 LEU B C 1
ATOM 2585 O O . LEU B 1 31 ? 6.988 -40.938 3.59 1 93.31 31 LEU B O 1
ATOM 2589 N N . HIS B 1 32 ? 7.848 -42.625 2.344 1 92.69 32 HIS B N 1
ATOM 2590 C CA . HIS B 1 32 ? 8.766 -43.094 3.369 1 92.69 32 HIS B CA 1
ATOM 2591 C C . HIS B 1 32 ? 8.023 -43.5 4.625 1 92.69 32 HIS B C 1
ATOM 2593 O O . HIS B 1 32 ? 8.375 -43.094 5.734 1 92.69 32 HIS B O 1
ATOM 2599 N N . LEU B 1 33 ? 6.984 -44.156 4.348 1 92.06 33 LEU B N 1
ATOM 2600 C CA . LEU B 1 33 ? 6.156 -44.781 5.383 1 92.06 33 LEU B CA 1
ATOM 2601 C C . LEU B 1 33 ? 6.031 -46.281 5.16 1 92.06 33 LEU B C 1
ATOM 2603 O O . LEU B 1 33 ? 6.445 -46.781 4.121 1 92.06 33 LEU B O 1
ATOM 2607 N N . THR B 1 34 ? 5.594 -46.969 6.137 1 92.94 34 THR B N 1
ATOM 2608 C CA . THR B 1 34 ? 5.23 -48.375 5.934 1 92.94 34 THR B CA 1
ATOM 2609 C C . THR B 1 34 ? 3.896 -48.5 5.199 1 92.94 34 THR B C 1
ATOM 2611 O O . THR B 1 34 ? 3.074 -47.562 5.254 1 92.94 34 THR B O 1
ATOM 2614 N N . GLN B 1 35 ? 3.816 -49.594 4.477 1 94 35 GLN B N 1
ATOM 2615 C CA . GLN B 1 35 ? 2.551 -49.844 3.795 1 94 35 GLN B CA 1
ATOM 2616 C C . GLN B 1 35 ? 1.384 -49.812 4.777 1 94 35 GLN B C 1
ATOM 2618 O O . GLN B 1 35 ? 0.302 -49.344 4.457 1 94 35 GLN B O 1
ATOM 2623 N N . GLY B 1 36 ? 1.548 -50.375 5.988 1 94.94 36 GLY B N 1
ATOM 2624 C CA . GLY B 1 36 ? 0.529 -50.344 7.027 1 94.94 36 GLY B CA 1
ATOM 2625 C C . GLY B 1 36 ? 0.133 -48.938 7.438 1 94.94 36 GLY B C 1
ATOM 2626 O O . GLY B 1 36 ? -1.05 -48.656 7.633 1 94.94 36 GLY B O 1
ATOM 2627 N N . ALA B 1 37 ? 1.139 -48.094 7.543 1 93.44 37 ALA B N 1
ATOM 2628 C CA . ALA B 1 37 ? 0.897 -46.688 7.926 1 93.44 37 ALA B CA 1
ATOM 2629 C C . ALA B 1 37 ? 0.071 -45.969 6.867 1 93.44 37 ALA B C 1
ATOM 2631 O O . ALA B 1 37 ? -0.85 -45.219 7.199 1 93.44 37 ALA B O 1
ATOM 2632 N N . VAL B 1 38 ? 0.406 -46.156 5.621 1 95.75 38 VAL B N 1
ATOM 2633 C CA . VAL B 1 38 ? -0.346 -45.562 4.527 1 95.75 38 VAL B CA 1
ATOM 2634 C C . VAL B 1 38 ? -1.784 -46.062 4.543 1 95.75 38 VAL B C 1
ATOM 2636 O O . VAL B 1 38 ? -2.73 -45.281 4.453 1 95.75 38 VAL B O 1
ATOM 2639 N N . SER B 1 39 ? -1.969 -47.375 4.672 1 95.31 39 SER B N 1
ATOM 2640 C CA . SER B 1 39 ? -3.295 -47.969 4.723 1 95.31 39 SER B CA 1
ATOM 2641 C C . SER B 1 39 ? -4.117 -47.406 5.875 1 95.31 39 SER B C 1
ATOM 2643 O O . SER B 1 39 ? -5.309 -47.125 5.715 1 95.31 39 SER B O 1
ATOM 2645 N N . GLN B 1 40 ? -3.473 -47.219 6.961 1 94.75 40 GLN B N 1
ATOM 2646 C CA . GLN B 1 40 ? -4.145 -46.656 8.141 1 94.75 40 GLN B CA 1
ATOM 2647 C C . GLN B 1 40 ? -4.578 -45.219 7.906 1 94.75 40 GLN B C 1
ATOM 2649 O O . GLN B 1 40 ? -5.695 -44.844 8.258 1 94.75 40 GLN B O 1
ATOM 2654 N N . GLN B 1 41 ? -3.674 -44.438 7.348 1 94.62 41 GLN B N 1
ATOM 2655 C CA . GLN B 1 41 ? -4.004 -43.031 7.047 1 94.62 41 GLN B CA 1
ATOM 2656 C C . GLN B 1 41 ? -5.199 -42.938 6.105 1 94.62 41 GLN B C 1
ATOM 2658 O O . GLN B 1 41 ? -6.086 -42.094 6.293 1 94.62 41 GLN B O 1
ATOM 2663 N N . ILE B 1 42 ? -5.219 -43.812 5.094 1 95.69 42 ILE B N 1
ATOM 2664 C CA . ILE B 1 42 ? -6.309 -43.844 4.129 1 95.69 42 ILE B CA 1
ATOM 2665 C C . ILE B 1 42 ? -7.609 -44.219 4.832 1 95.69 42 ILE B C 1
ATOM 2667 O O . ILE B 1 42 ? -8.656 -43.625 4.602 1 95.69 42 ILE B O 1
ATOM 2671 N N . ARG B 1 43 ? -7.559 -45.188 5.66 1 95.31 43 ARG B N 1
ATOM 2672 C CA . ARG B 1 43 ? -8.734 -45.625 6.41 1 95.31 43 ARG B CA 1
ATOM 2673 C C . ARG B 1 43 ? -9.266 -44.5 7.289 1 95.31 43 ARG B C 1
ATOM 2675 O O . ARG B 1 43 ? -10.477 -44.281 7.355 1 95.31 43 ARG B O 1
ATOM 2682 N N . HIS B 1 44 ? -8.359 -43.844 7.957 1 93.31 44 HIS B N 1
ATOM 2683 C CA . HIS B 1 44 ? -8.75 -42.75 8.797 1 93.31 44 HIS B CA 1
ATOM 2684 C C . HIS B 1 44 ? -9.391 -41.625 7.977 1 93.31 44 HIS B C 1
ATOM 2686 O O . HIS B 1 44 ? -10.398 -41.031 8.383 1 93.31 44 HIS B O 1
ATOM 2692 N N . LEU B 1 45 ? -8.781 -41.281 6.82 1 93.81 45 LEU B N 1
ATOM 2693 C CA . LEU B 1 45 ? -9.328 -40.281 5.926 1 93.81 45 LEU B CA 1
ATOM 2694 C C . LEU B 1 45 ? -10.734 -40.625 5.48 1 93.81 45 LEU B C 1
ATOM 2696 O O . LEU B 1 45 ? -11.656 -39.812 5.57 1 93.81 45 LEU B O 1
ATOM 2700 N N . GLU B 1 46 ? -10.938 -41.906 5.059 1 95 46 GLU B N 1
ATOM 2701 C CA . GLU B 1 46 ? -12.242 -42.406 4.613 1 95 46 GLU B CA 1
ATOM 2702 C C . GLU B 1 46 ? -13.258 -42.375 5.75 1 95 46 GLU B C 1
ATOM 2704 O O . GLU B 1 46 ? -14.414 -42 5.547 1 95 46 GLU B O 1
ATOM 2709 N N . SER B 1 47 ? -12.789 -42.75 6.918 1 92.81 47 SER B N 1
ATOM 2710 C CA . SER B 1 47 ? -13.656 -42.75 8.094 1 92.81 47 SER B CA 1
ATOM 2711 C C . SER B 1 47 ? -14.141 -41.344 8.406 1 92.81 47 SER B C 1
ATOM 2713 O O . SER B 1 47 ? -15.336 -41.125 8.641 1 92.81 47 SER B O 1
ATOM 2715 N N . GLN B 1 48 ? -13.203 -40.406 8.367 1 90.62 48 GLN B N 1
ATOM 2716 C CA . GLN B 1 48 ? -13.57 -39.031 8.656 1 90.62 48 GLN B CA 1
ATOM 2717 C C . GLN B 1 48 ? -14.523 -38.469 7.602 1 90.62 48 GLN B C 1
ATOM 2719 O O . GLN B 1 48 ? -15.445 -37.719 7.918 1 90.62 48 GLN B O 1
ATOM 2724 N N . LEU B 1 49 ? -14.281 -38.844 6.367 1 91 49 LEU B N 1
ATOM 2725 C CA . LEU B 1 49 ? -15.094 -38.344 5.262 1 91 49 LEU B CA 1
ATOM 2726 C C . LEU B 1 49 ? -16.422 -39.094 5.18 1 91 49 LEU B C 1
ATOM 2728 O O . LEU B 1 49 ? -17.375 -38.594 4.566 1 91 49 LEU B O 1
ATOM 2732 N N . GLY B 1 50 ? -16.469 -40.219 5.684 1 91.06 50 GLY B N 1
ATOM 2733 C CA . GLY B 1 50 ? -17.672 -41.031 5.707 1 91.06 50 GLY B CA 1
ATOM 2734 C C . GLY B 1 50 ? -17.922 -41.781 4.406 1 91.06 50 GLY B C 1
ATOM 2735 O O . GLY B 1 50 ? -19.047 -42.219 4.133 1 91.06 50 GLY B O 1
ATOM 2736 N N . VAL B 1 51 ? -16.922 -41.781 3.576 1 92.69 51 VAL B N 1
ATOM 2737 C CA . VAL B 1 51 ? -17.016 -42.5 2.301 1 92.69 51 VAL B CA 1
ATOM 2738 C C . VAL B 1 51 ? -15.711 -43.25 2.018 1 92.69 51 VAL B C 1
ATOM 2740 O O . VAL B 1 51 ? -14.656 -42.875 2.545 1 92.69 51 VAL B O 1
ATOM 2743 N N . ALA B 1 52 ? -15.773 -44.25 1.191 1 94.81 52 ALA B N 1
ATOM 2744 C CA . ALA B 1 52 ? -14.578 -44.938 0.691 1 94.81 52 ALA B CA 1
ATOM 2745 C C . ALA B 1 52 ? -14.008 -44.188 -0.526 1 94.81 52 ALA B C 1
ATOM 2747 O O . ALA B 1 52 ? -14.766 -43.719 -1.377 1 94.81 52 ALA B O 1
ATOM 2748 N N . LEU B 1 53 ? -12.703 -44.125 -0.529 1 96.44 53 LEU B N 1
ATOM 2749 C CA . LEU B 1 53 ? -12.047 -43.469 -1.654 1 96.44 53 LEU B CA 1
ATOM 2750 C C . LEU B 1 53 ? -11.406 -44.5 -2.578 1 96.44 53 LEU B C 1
ATOM 2752 O O . LEU B 1 53 ? -11.148 -44.219 -3.75 1 96.44 53 LEU B O 1
ATOM 2756 N N . PHE B 1 54 ? -11.164 -45.656 -2.043 1 96.19 54 PHE B N 1
ATOM 2757 C CA . PHE B 1 54 ? -10.562 -46.75 -2.814 1 96.19 54 PHE B CA 1
ATOM 2758 C C . PHE B 1 54 ? -11.453 -48 -2.801 1 96.19 54 PHE B C 1
ATOM 2760 O O . PHE B 1 54 ? -12.258 -48.156 -1.885 1 96.19 54 PHE B O 1
ATOM 2767 N N . LYS B 1 55 ? -11.367 -48.75 -3.865 1 94.12 55 LYS B N 1
ATOM 2768 C CA . LYS B 1 55 ? -12.023 -50.062 -3.938 1 94.12 55 LYS B CA 1
ATOM 2769 C C . LYS B 1 55 ? -11.039 -51.156 -4.359 1 94.12 55 LYS B C 1
ATOM 2771 O O . LYS B 1 55 ? -10.141 -50.906 -5.168 1 94.12 55 LYS B O 1
ATOM 2776 N N . ARG B 1 56 ? -11.203 -52.281 -3.768 1 89.75 56 ARG B N 1
ATOM 2777 C CA . ARG B 1 56 ? -10.359 -53.406 -4.109 1 89.75 56 ARG B CA 1
ATOM 2778 C C . ARG B 1 56 ? -10.836 -54.094 -5.395 1 89.75 56 ARG B C 1
ATOM 2780 O O . ARG B 1 56 ? -12.039 -54.219 -5.609 1 89.75 56 ARG B O 1
ATOM 2787 N N . LEU B 1 57 ? -9.945 -54.25 -6.242 1 88.5 57 LEU B N 1
ATOM 2788 C CA . LEU B 1 57 ? -10.203 -54.969 -7.496 1 88.5 57 LEU B CA 1
ATOM 2789 C C . LEU B 1 57 ? -9.578 -56.344 -7.473 1 88.5 57 LEU B C 1
ATOM 2791 O O . LEU B 1 57 ? -8.703 -56.625 -6.648 1 88.5 57 LEU B O 1
ATOM 2795 N N . PRO B 1 58 ? -10.18 -57.219 -8.352 1 85.62 58 PRO B N 1
ATOM 2796 C CA . PRO B 1 58 ? -9.539 -58.531 -8.414 1 85.62 58 PRO B CA 1
ATOM 2797 C C . PRO B 1 58 ? -8.031 -58.438 -8.602 1 85.62 58 PRO B C 1
ATOM 2799 O O . PRO B 1 58 ? -7.285 -59.25 -8.023 1 85.62 58 PRO B O 1
ATOM 2802 N N . ARG B 1 59 ? -7.672 -57.531 -9.484 1 84.56 59 ARG B N 1
ATOM 2803 C CA . ARG B 1 59 ? -6.242 -57.281 -9.656 1 84.56 59 ARG B CA 1
ATOM 2804 C C . ARG B 1 59 ? -5.898 -55.812 -9.32 1 84.56 59 ARG B C 1
ATOM 2806 O O . ARG B 1 59 ? -6.094 -54.938 -10.141 1 84.56 59 ARG B O 1
ATOM 2813 N N . GLY B 1 60 ? -5.629 -55.656 -8.055 1 88.38 60 GLY B N 1
ATOM 2814 C CA . GLY B 1 60 ? -5.043 -54.375 -7.707 1 88.38 60 GLY B CA 1
ATOM 2815 C C . GLY B 1 60 ? -6 -53.469 -6.969 1 88.38 60 GLY B C 1
ATOM 2816 O O . GLY B 1 60 ? -6.879 -53.938 -6.242 1 88.38 60 GLY B O 1
ATOM 2817 N N . LEU B 1 61 ? -5.762 -52.156 -6.918 1 91.25 61 LEU B N 1
ATOM 2818 C CA . LEU B 1 61 ? -6.465 -51.062 -6.211 1 91.25 61 LEU B CA 1
ATOM 2819 C C . LEU B 1 61 ? -7.031 -50.062 -7.195 1 91.25 61 LEU B C 1
ATOM 2821 O O . LEU B 1 61 ? -6.367 -49.688 -8.172 1 91.25 61 LEU B O 1
ATOM 2825 N N . GLY B 1 62 ? -8.297 -49.75 -7.105 1 93.62 62 GLY B N 1
ATOM 2826 C CA . GLY B 1 62 ? -8.914 -48.688 -7.902 1 93.62 62 GLY B CA 1
ATOM 2827 C C . GLY B 1 62 ? -9.57 -47.625 -7.062 1 93.62 62 GLY B C 1
ATOM 2828 O O . GLY B 1 62 ? -9.703 -47.781 -5.844 1 93.62 62 GLY B O 1
ATOM 2829 N N . LEU B 1 63 ? -9.93 -46.5 -7.684 1 95.12 63 LEU B N 1
ATOM 2830 C CA . LEU B 1 63 ? -10.648 -45.438 -7.008 1 95.12 63 LEU B CA 1
ATOM 2831 C C . LEU B 1 63 ? -12.156 -45.656 -7.086 1 95.12 63 LEU B C 1
ATOM 2833 O O . LEU B 1 63 ? -12.664 -46.125 -8.102 1 95.12 63 LEU B O 1
ATOM 2837 N N . THR B 1 64 ? -12.914 -45.281 -5.977 1 92.31 64 THR B N 1
ATOM 2838 C CA . THR B 1 64 ? -14.375 -45.156 -6.035 1 92.31 64 THR B CA 1
ATOM 2839 C C . THR B 1 64 ? -14.797 -43.906 -6.812 1 92.31 64 THR B C 1
ATOM 2841 O O . THR B 1 64 ? -13.945 -43.156 -7.258 1 92.31 64 THR B O 1
ATOM 2844 N N . GLU B 1 65 ? -16.062 -43.781 -7.113 1 89.06 65 GLU B N 1
ATOM 2845 C CA . GLU B 1 65 ? -16.562 -42.562 -7.738 1 89.06 65 GLU B CA 1
ATOM 2846 C C . GLU B 1 65 ? -16.219 -41.344 -6.902 1 89.06 65 GLU B C 1
ATOM 2848 O O . GLU B 1 65 ? -15.852 -40.281 -7.445 1 89.06 65 GLU B O 1
ATOM 2853 N N . GLU B 1 66 ? -16.328 -41.5 -5.578 1 91 66 GLU B N 1
ATOM 2854 C CA . GLU B 1 66 ? -15.977 -40.438 -4.656 1 91 66 GLU B CA 1
ATOM 2855 C C . GLU B 1 66 ? -14.484 -40.125 -4.723 1 91 66 GLU B C 1
ATOM 2857 O O . GLU B 1 66 ? -14.094 -38.938 -4.688 1 91 66 GLU B O 1
ATOM 2862 N N . GLY B 1 67 ? -13.68 -41.188 -4.781 1 91.88 67 GLY B N 1
ATOM 2863 C CA . GLY B 1 67 ? -12.242 -41 -4.918 1 91.88 67 GLY B CA 1
ATOM 2864 C C . GLY B 1 67 ? -11.859 -40.281 -6.191 1 91.88 67 GLY B C 1
ATOM 2865 O O . GLY B 1 67 ? -11.016 -39.375 -6.172 1 91.88 67 GLY B O 1
ATOM 2866 N N . GLN B 1 68 ? -12.547 -40.625 -7.305 1 89.75 68 GLN B N 1
ATOM 2867 C CA . GLN B 1 68 ? -12.289 -40.031 -8.602 1 89.75 68 GLN B CA 1
ATOM 2868 C C . GLN B 1 68 ? -12.664 -38.562 -8.602 1 89.75 68 GLN B C 1
ATOM 2870 O O . GLN B 1 68 ? -11.992 -37.719 -9.234 1 89.75 68 GLN B O 1
ATOM 2875 N N . SER B 1 69 ? -13.711 -38.281 -7.891 1 88.75 69 SER B N 1
ATOM 2876 C CA . SER B 1 69 ? -14.172 -36.906 -7.816 1 88.75 69 SER B CA 1
ATOM 2877 C C . SER B 1 69 ? -13.305 -36.062 -6.879 1 88.75 69 SER B C 1
ATOM 2879 O O . SER B 1 69 ? -13.133 -34.875 -7.082 1 88.75 69 SER B O 1
ATOM 2881 N N . TYR B 1 70 ? -12.758 -36.625 -5.844 1 89.25 70 TYR B N 1
ATOM 2882 C CA . TYR B 1 70 ? -12.023 -35.938 -4.797 1 89.25 70 TYR B CA 1
ATOM 2883 C C . TYR B 1 70 ? -10.562 -35.75 -5.195 1 89.25 70 TYR B C 1
ATOM 2885 O O . TYR B 1 70 ? -9.93 -34.75 -4.777 1 89.25 70 TYR B O 1
ATOM 2893 N N . LEU B 1 71 ? -10.039 -36.656 -6.027 1 90.75 71 LEU B N 1
ATOM 2894 C CA . LEU B 1 71 ? -8.617 -36.656 -6.352 1 90.75 71 LEU B CA 1
ATOM 2895 C C . LEU B 1 71 ? -8.203 -35.375 -7.035 1 90.75 71 LEU B C 1
ATOM 2897 O O . LEU B 1 71 ? -7.23 -34.719 -6.629 1 90.75 71 LEU B O 1
ATOM 2901 N N . PRO B 1 72 ? -9 -34.875 -8.023 1 86 72 PRO B N 1
ATOM 2902 C CA . PRO B 1 72 ? -8.578 -33.625 -8.664 1 86 72 PRO B CA 1
ATOM 2903 C C . PRO B 1 72 ? -8.539 -32.438 -7.688 1 86 72 PRO B C 1
ATOM 2905 O O . PRO B 1 72 ? -7.688 -31.562 -7.816 1 86 72 PRO B O 1
ATOM 2908 N N . VAL B 1 73 ? -9.359 -32.438 -6.727 1 85.19 73 VAL B N 1
ATOM 2909 C CA . VAL B 1 73 ? -9.422 -31.375 -5.73 1 85.19 73 VAL B CA 1
ATOM 2910 C C . VAL B 1 73 ? -8.18 -31.406 -4.852 1 85.19 73 VAL B C 1
ATOM 2912 O O . VAL B 1 73 ? -7.523 -30.391 -4.648 1 85.19 73 VAL B O 1
ATOM 2915 N N . VAL B 1 74 ? -7.844 -32.531 -4.383 1 88.06 74 VAL B N 1
ATOM 2916 C CA . VAL B 1 74 ? -6.688 -32.719 -3.518 1 88.06 74 VAL B CA 1
ATOM 2917 C C . VAL B 1 74 ? -5.406 -32.438 -4.301 1 88.06 74 VAL B C 1
ATOM 2919 O O . VAL B 1 74 ? -4.512 -31.75 -3.816 1 88.06 74 VAL B O 1
ATOM 2922 N N . GLN B 1 75 ? -5.367 -32.938 -5.52 1 87.81 75 GLN B N 1
ATOM 2923 C CA . GLN B 1 75 ? -4.191 -32.75 -6.359 1 87.81 75 GLN B CA 1
ATOM 2924 C C . GLN B 1 75 ? -3.971 -31.281 -6.66 1 87.81 75 GLN B C 1
ATOM 2926 O O . GLN B 1 75 ? -2.838 -30.797 -6.613 1 87.81 75 GLN B O 1
ATOM 2931 N N . ASP B 1 76 ? -4.996 -30.609 -6.938 1 83.69 76 ASP B N 1
ATOM 2932 C CA . ASP B 1 76 ? -4.902 -29.172 -7.223 1 83.69 76 ASP B CA 1
ATOM 2933 C C . ASP B 1 76 ? -4.371 -28.406 -6.012 1 83.69 76 ASP B C 1
ATOM 2935 O O . ASP B 1 76 ? -3.473 -27.578 -6.145 1 83.69 76 ASP B O 1
ATOM 2939 N N . ALA B 1 77 ? -4.867 -28.703 -4.898 1 84.5 77 ALA B N 1
ATOM 2940 C CA . ALA B 1 77 ? -4.457 -28.016 -3.672 1 84.5 77 ALA B CA 1
ATOM 2941 C C . ALA B 1 77 ? -2.984 -28.281 -3.367 1 84.5 77 ALA B C 1
ATOM 2943 O O . ALA B 1 77 ? -2.234 -27.359 -3.047 1 84.5 77 ALA B O 1
ATOM 2944 N N . ILE B 1 78 ? -2.586 -29.531 -3.461 1 84.5 78 ILE B N 1
ATOM 2945 C CA . ILE B 1 78 ? -1.208 -29.906 -3.174 1 84.5 78 ILE B CA 1
ATOM 2946 C C . ILE B 1 78 ? -0.273 -29.281 -4.203 1 84.5 78 ILE B C 1
ATOM 2948 O O . ILE B 1 78 ? 0.797 -28.781 -3.855 1 84.5 78 ILE B O 1
ATOM 2952 N N . SER B 1 79 ? -0.706 -29.344 -5.461 1 82.69 79 SER B N 1
ATOM 2953 C CA . SER B 1 79 ? 0.096 -28.734 -6.523 1 82.69 79 SER B CA 1
ATOM 2954 C C . SER B 1 79 ? 0.27 -27.234 -6.312 1 82.69 79 SER B C 1
ATOM 2956 O O . SER B 1 79 ? 1.377 -26.719 -6.438 1 82.69 79 SER B O 1
ATOM 2958 N N . ARG B 1 80 ? -0.796 -26.547 -5.977 1 80.25 80 ARG B N 1
ATOM 2959 C CA . ARG B 1 80 ? -0.737 -25.125 -5.711 1 80.25 80 ARG B CA 1
ATOM 2960 C C . ARG B 1 80 ? 0.2 -24.812 -4.547 1 80.25 80 ARG B C 1
ATOM 2962 O O . ARG B 1 80 ? 0.987 -23.875 -4.605 1 80.25 80 ARG B O 1
ATOM 2969 N N . LEU B 1 81 ? 0.131 -25.625 -3.564 1 80.44 81 LEU B N 1
ATOM 2970 C CA . LEU B 1 81 ? 1.003 -25.469 -2.406 1 80.44 81 LEU B CA 1
ATOM 2971 C C . LEU B 1 81 ? 2.463 -25.672 -2.793 1 80.44 81 LEU B C 1
ATOM 2973 O O . LEU B 1 81 ? 3.336 -24.906 -2.373 1 80.44 81 LEU B O 1
ATOM 2977 N N . ALA B 1 82 ? 2.699 -26.734 -3.537 1 80.56 82 ALA B N 1
ATOM 2978 C CA . ALA B 1 82 ? 4.066 -27.047 -3.941 1 80.56 82 ALA B CA 1
ATOM 2979 C C . ALA B 1 82 ? 4.641 -25.953 -4.836 1 80.56 82 ALA B C 1
ATOM 2981 O O . ALA B 1 82 ? 5.766 -25.5 -4.617 1 80.56 82 ALA B O 1
ATOM 2982 N N . VAL B 1 83 ? 3.887 -25.5 -5.789 1 77.69 83 VAL B N 1
ATOM 2983 C CA . VAL B 1 83 ? 4.328 -24.5 -6.754 1 77.69 83 VAL B CA 1
ATOM 2984 C C . VAL B 1 83 ? 4.562 -23.172 -6.051 1 77.69 83 VAL B C 1
ATOM 2986 O O . VAL B 1 83 ? 5.578 -22.516 -6.277 1 77.69 83 VAL B O 1
ATOM 2989 N N . GLY B 1 84 ? 3.625 -22.797 -5.262 1 77.94 84 GLY B N 1
ATOM 2990 C CA . GLY B 1 84 ? 3.779 -21.578 -4.492 1 77.94 84 GLY B CA 1
ATOM 2991 C C . GLY B 1 84 ? 4.984 -21.594 -3.572 1 77.94 84 GLY B C 1
ATOM 2992 O O . GLY B 1 84 ? 5.703 -20.594 -3.461 1 77.94 84 GLY B O 1
ATOM 2993 N N . THR B 1 85 ? 5.172 -22.766 -2.906 1 76.12 85 THR B N 1
ATOM 2994 C CA . THR B 1 85 ? 6.328 -22.938 -2.029 1 76.12 85 THR B CA 1
ATOM 2995 C C . THR B 1 85 ? 7.629 -22.781 -2.812 1 76.12 85 THR B C 1
ATOM 2997 O O . THR B 1 85 ? 8.539 -22.062 -2.381 1 76.12 85 THR B O 1
ATOM 3000 N N . ASN B 1 86 ? 7.656 -23.438 -3.92 1 77.94 86 ASN B N 1
ATOM 3001 C CA . ASN B 1 86 ? 8.844 -23.344 -4.758 1 77.94 86 ASN B CA 1
ATOM 3002 C C . ASN B 1 86 ? 9.07 -21.922 -5.27 1 77.94 86 ASN B C 1
ATOM 3004 O O . ASN B 1 86 ? 10.211 -21.469 -5.379 1 77.94 86 ASN B O 1
ATOM 3008 N N . GLU B 1 87 ? 8.023 -21.266 -5.645 1 76.12 87 GLU B N 1
ATOM 3009 C CA . GLU B 1 87 ? 8.109 -19.891 -6.152 1 76.12 87 GLU B CA 1
ATOM 3010 C C . GLU B 1 87 ? 8.727 -18.969 -5.117 1 76.12 87 GLU B C 1
ATOM 3012 O O . GLU B 1 87 ? 9.539 -18.094 -5.461 1 76.12 87 GLU B O 1
ATOM 3017 N N . ILE B 1 88 ? 8.297 -19.188 -3.959 1 71.25 88 ILE B N 1
ATOM 3018 C CA . ILE B 1 88 ? 8.703 -18.266 -2.9 1 71.25 88 ILE B CA 1
ATOM 3019 C C . ILE B 1 88 ? 10.031 -18.719 -2.307 1 71.25 88 ILE B C 1
ATOM 3021 O O . ILE B 1 88 ? 10.883 -17.891 -1.977 1 71.25 88 ILE B O 1
ATOM 3025 N N . PHE B 1 89 ? 10.312 -20.078 -2.182 1 69.81 89 PHE B N 1
ATOM 3026 C CA . PHE B 1 89 ? 11.438 -20.578 -1.402 1 69.81 89 PHE B CA 1
ATOM 3027 C C . PHE B 1 89 ? 12.359 -21.438 -2.268 1 69.81 89 PHE B C 1
ATOM 3029 O O . PHE B 1 89 ? 13.336 -22 -1.771 1 69.81 89 PHE B O 1
ATOM 3036 N N . GLY B 1 90 ? 11.93 -21.641 -3.434 1 64.62 90 GLY B N 1
ATOM 3037 C CA . GLY B 1 90 ? 12.688 -22.547 -4.285 1 64.62 90 GLY B CA 1
ATOM 3038 C C . GLY B 1 90 ? 14.156 -22.172 -4.375 1 64.62 90 GLY B C 1
ATOM 3039 O O . GLY B 1 90 ? 14.594 -21.172 -3.803 1 64.62 90 GLY B O 1
ATOM 3040 N N . GLN B 1 91 ? 14.852 -23.203 -4.992 1 62.28 91 GLN B N 1
ATOM 3041 C CA . GLN B 1 91 ? 16.312 -23.297 -5.039 1 62.28 91 GLN B CA 1
ATOM 3042 C C . GLN B 1 91 ? 16.922 -22.062 -5.68 1 62.28 91 GLN B C 1
ATOM 3044 O O . GLN B 1 91 ? 16.922 -21.922 -6.906 1 62.28 91 GLN B O 1
ATOM 3049 N N . ARG B 1 92 ? 16.844 -20.859 -4.852 1 63.53 92 ARG B N 1
ATOM 3050 C CA . ARG B 1 92 ? 17.703 -19.734 -5.246 1 63.53 92 ARG B CA 1
ATOM 3051 C C . ARG B 1 92 ? 19.125 -19.922 -4.73 1 63.53 92 ARG B C 1
ATOM 3053 O O . ARG B 1 92 ? 19.328 -20.531 -3.678 1 63.53 92 ARG B O 1
ATOM 3060 N N . GLN B 1 93 ? 20 -19.859 -5.637 1 61.38 93 GLN B N 1
ATOM 3061 C CA . GLN B 1 93 ? 21.375 -19.922 -5.184 1 61.38 93 GLN B CA 1
ATOM 3062 C C . GLN B 1 93 ? 21.641 -18.906 -4.078 1 61.38 93 GLN B C 1
ATOM 3064 O O . GLN B 1 93 ? 22.469 -19.141 -3.199 1 61.38 93 GLN B O 1
ATOM 3069 N N . ARG B 1 94 ? 20.828 -17.797 -4.145 1 71.5 94 ARG B N 1
ATOM 3070 C CA . ARG B 1 94 ? 21.062 -16.719 -3.205 1 71.5 94 ARG B CA 1
ATOM 3071 C C . ARG B 1 94 ? 19.766 -16.219 -2.596 1 71.5 94 ARG B C 1
ATOM 3073 O O . ARG B 1 94 ? 18.734 -16.172 -3.275 1 71.5 94 ARG B O 1
ATOM 3080 N N . ARG B 1 95 ? 19.781 -16.062 -1.293 1 81.12 95 ARG B N 1
ATOM 3081 C CA . ARG B 1 95 ? 18.656 -15.453 -0.581 1 81.12 95 ARG B CA 1
ATOM 3082 C C . ARG B 1 95 ? 18.422 -14.023 -1.051 1 81.12 95 ARG B C 1
ATOM 3084 O O . ARG B 1 95 ? 19.375 -13.266 -1.242 1 81.12 95 ARG B O 1
ATOM 3091 N N . PRO B 1 96 ? 17.203 -13.672 -1.254 1 89.81 96 PRO B N 1
ATOM 3092 C CA . PRO B 1 96 ? 16.953 -12.297 -1.687 1 89.81 96 PRO B CA 1
ATOM 3093 C C . PRO B 1 96 ? 17.266 -11.266 -0.603 1 89.81 96 PRO B C 1
ATOM 3095 O O . PRO B 1 96 ? 17.203 -11.578 0.588 1 89.81 96 PRO B O 1
ATOM 3098 N N . LEU B 1 97 ? 17.703 -10.156 -1.076 1 93.44 97 LEU B N 1
ATOM 3099 C CA . LEU B 1 97 ? 17.812 -9.008 -0.186 1 93.44 97 LEU B CA 1
ATOM 3100 C C . LEU B 1 97 ? 16.438 -8.562 0.307 1 93.44 97 LEU B C 1
ATOM 3102 O O . LEU B 1 97 ? 15.578 -8.195 -0.494 1 93.44 97 LEU B O 1
ATOM 3106 N N . LYS B 1 98 ? 16.188 -8.602 1.591 1 92.38 98 LYS B N 1
ATOM 3107 C CA . LYS B 1 98 ? 14.898 -8.242 2.178 1 92.38 98 LYS B CA 1
ATOM 3108 C C . LYS B 1 98 ? 14.898 -6.785 2.631 1 92.38 98 LYS B C 1
ATOM 3110 O O . LYS B 1 98 ? 15.625 -6.414 3.553 1 92.38 98 LYS B O 1
ATOM 3115 N N . VAL B 1 99 ? 14.109 -6.023 1.98 1 94.31 99 VAL B N 1
ATOM 3116 C CA . VAL B 1 99 ? 13.961 -4.613 2.314 1 94.31 99 VAL B CA 1
ATOM 3117 C C . VAL B 1 99 ? 12.523 -4.328 2.754 1 94.31 99 VAL B C 1
ATOM 3119 O O . VAL B 1 99 ? 11.578 -4.664 2.041 1 94.31 99 VAL B O 1
ATOM 3122 N N . ARG B 1 100 ? 12.359 -3.834 3.902 1 92.62 100 ARG B N 1
ATOM 3123 C CA . ARG B 1 100 ? 11.07 -3.311 4.355 1 92.62 100 ARG B CA 1
ATOM 3124 C C . ARG B 1 100 ? 11.031 -1.789 4.254 1 92.62 100 ARG B C 1
ATOM 3126 O O . ARG B 1 100 ? 12.016 -1.116 4.574 1 92.62 100 ARG B O 1
ATOM 3133 N N . GLY B 1 101 ? 9.898 -1.283 3.799 1 93.38 101 GLY B N 1
ATOM 3134 C CA . GLY B 1 101 ? 9.961 0.168 3.746 1 93.38 101 GLY B CA 1
ATOM 3135 C C . GLY B 1 101 ? 8.664 0.802 3.266 1 93.38 101 GLY B C 1
ATOM 3136 O O . GLY B 1 101 ? 7.672 0.107 3.037 1 93.38 101 GLY B O 1
ATOM 3137 N N . SER B 1 102 ? 8.711 2.109 3.16 1 93.81 102 SER B N 1
ATOM 3138 C CA . SER B 1 102 ? 7.594 2.934 2.707 1 93.81 102 SER B CA 1
ATOM 3139 C C . SER B 1 102 ? 7.199 2.594 1.273 1 93.81 102 SER B C 1
ATOM 3141 O O . SER B 1 102 ? 8.047 2.607 0.374 1 93.81 102 SER B O 1
ATOM 3143 N N . LEU B 1 103 ? 5.914 2.373 1.082 1 94.5 103 LEU B N 1
ATOM 3144 C CA . LEU B 1 103 ? 5.402 2.076 -0.25 1 94.5 103 LEU B CA 1
ATOM 3145 C C . LEU B 1 103 ? 5.559 3.277 -1.175 1 94.5 103 LEU B C 1
ATOM 3147 O O . LEU B 1 103 ? 5.906 3.123 -2.348 1 94.5 103 LEU B O 1
ATOM 3151 N N . SER B 1 104 ? 5.246 4.445 -0.682 1 96.31 104 SER B N 1
ATOM 3152 C CA . SER B 1 104 ? 5.344 5.645 -1.504 1 96.31 104 SER B CA 1
ATOM 3153 C C . SER B 1 104 ? 6.781 5.891 -1.951 1 96.31 104 SER B C 1
ATOM 3155 O O . SER B 1 104 ? 7.02 6.289 -3.094 1 96.31 104 SER B O 1
ATOM 3157 N N . PHE B 1 105 ? 7.762 5.656 -1.062 1 97.12 105 PHE B N 1
ATOM 3158 C CA . PHE B 1 105 ? 9.164 5.797 -1.439 1 97.12 105 PHE B CA 1
ATOM 3159 C C . PHE B 1 105 ? 9.531 4.812 -2.543 1 97.12 105 PHE B C 1
ATOM 3161 O O . PHE B 1 105 ? 10.203 5.176 -3.512 1 97.12 105 PHE B O 1
ATOM 3168 N N . LEU B 1 106 ? 9.094 3.574 -2.357 1 97.75 106 LEU B N 1
ATOM 3169 C CA . LEU B 1 106 ? 9.336 2.566 -3.385 1 97.75 106 LEU B CA 1
ATOM 3170 C C . LEU B 1 106 ? 8.742 2.998 -4.723 1 97.75 106 LEU B C 1
ATOM 3172 O O . LEU B 1 106 ? 9.438 3.014 -5.738 1 97.75 106 LEU B O 1
ATOM 3176 N N . HIS B 1 107 ? 7.527 3.408 -4.719 1 97.88 107 HIS B N 1
ATOM 3177 C CA . HIS B 1 107 ? 6.746 3.643 -5.926 1 97.88 107 HIS B CA 1
ATOM 3178 C C . HIS B 1 107 ? 7.277 4.844 -6.703 1 97.88 107 HIS B C 1
ATOM 3180 O O . HIS B 1 107 ? 7.43 4.785 -7.922 1 97.88 107 HIS B O 1
ATOM 3186 N N . PHE B 1 108 ? 7.648 5.863 -6.008 1 98.12 108 PHE B N 1
ATOM 3187 C CA . PHE B 1 108 ? 7.875 7.125 -6.703 1 98.12 108 PHE B CA 1
ATOM 3188 C C . PHE B 1 108 ? 9.367 7.441 -6.777 1 98.12 108 PHE B C 1
ATOM 3190 O O . PHE B 1 108 ? 9.805 8.188 -7.656 1 98.12 108 PHE B O 1
ATOM 3197 N N . TRP B 1 109 ? 10.117 6.996 -5.832 1 98.19 109 TRP B N 1
ATOM 3198 C CA . TRP B 1 109 ? 11.523 7.391 -5.793 1 98.19 109 TRP B CA 1
ATOM 3199 C C . TRP B 1 109 ? 12.43 6.223 -6.16 1 98.19 109 TRP B C 1
ATOM 3201 O O . TRP B 1 109 ? 13.297 6.352 -7.023 1 98.19 109 TRP B O 1
ATOM 3211 N N . LEU B 1 110 ? 12.258 5.066 -5.516 1 98.25 110 LEU B N 1
ATOM 3212 C CA . LEU B 1 110 ? 13.172 3.938 -5.652 1 98.25 110 LEU B CA 1
ATOM 3213 C C . LEU B 1 110 ? 12.977 3.232 -6.988 1 98.25 110 LEU B C 1
ATOM 3215 O O . LEU B 1 110 ? 13.938 2.951 -7.699 1 98.25 110 LEU B O 1
ATOM 3219 N N . ALA B 1 111 ? 11.742 2.961 -7.371 1 98.31 111 ALA B N 1
ATOM 3220 C CA . ALA B 1 111 ? 11.43 2.166 -8.555 1 98.31 111 ALA B CA 1
ATOM 3221 C C . ALA B 1 111 ? 12.031 2.785 -9.812 1 98.31 111 ALA B C 1
ATOM 3223 O O . ALA B 1 111 ? 12.742 2.111 -10.562 1 98.31 111 ALA B O 1
ATOM 3224 N N . PRO B 1 112 ? 11.883 4.09 -10.016 1 97.62 112 PRO B N 1
ATOM 3225 C CA . PRO B 1 112 ? 12.422 4.684 -11.242 1 97.62 112 PRO B CA 1
ATOM 3226 C C . PRO B 1 112 ? 13.953 4.629 -11.305 1 97.62 112 PRO B C 1
ATOM 3228 O O . PRO B 1 112 ? 14.539 4.824 -12.367 1 97.62 112 PRO B O 1
ATOM 3231 N N . ARG B 1 113 ? 14.555 4.363 -10.234 1 97.62 113 ARG B N 1
ATOM 3232 C CA . ARG B 1 113 ? 16.016 4.402 -10.164 1 97.62 113 ARG B CA 1
ATOM 3233 C C . ARG B 1 113 ? 16.594 2.994 -10.039 1 97.62 113 ARG B C 1
ATOM 3235 O O . ARG B 1 113 ? 17.797 2.805 -10.164 1 97.62 113 ARG B O 1
ATOM 3242 N N . LEU B 1 114 ? 15.734 2.014 -9.82 1 97.81 114 LEU B N 1
ATOM 3243 C CA . LEU B 1 114 ? 16.172 0.667 -9.453 1 97.81 114 LEU B CA 1
ATOM 3244 C C . LEU B 1 114 ? 16.891 -0 -10.617 1 97.81 114 LEU B C 1
ATOM 3246 O O . LEU B 1 114 ? 17.719 -0.894 -10.406 1 97.81 114 LEU B O 1
ATOM 3250 N N . ALA B 1 115 ? 16.609 0.375 -11.883 1 96.5 115 ALA B N 1
ATOM 3251 C CA . ALA B 1 115 ? 17.297 -0.171 -13.047 1 96.5 115 ALA B CA 1
ATOM 3252 C C . ALA B 1 115 ? 18.797 0.061 -12.953 1 96.5 115 ALA B C 1
ATOM 3254 O O . ALA B 1 115 ? 19.594 -0.78 -13.375 1 96.5 115 ALA B O 1
ATOM 3255 N N . ASP B 1 116 ? 19.156 1.19 -12.406 1 97.25 116 ASP B N 1
ATOM 3256 C CA . ASP B 1 116 ? 20.562 1.53 -12.234 1 97.25 116 ASP B CA 1
ATOM 3257 C C . ASP B 1 116 ? 21.266 0.521 -11.328 1 97.25 116 ASP B C 1
ATOM 3259 O O . ASP B 1 116 ? 22.344 0.021 -11.664 1 97.25 116 ASP B O 1
ATOM 3263 N N . PHE B 1 117 ? 20.688 0.184 -10.203 1 97.94 117 PHE B N 1
ATOM 3264 C CA . PHE B 1 117 ? 21.266 -0.795 -9.289 1 97.94 117 PHE B CA 1
ATOM 3265 C C . PHE B 1 117 ? 21.344 -2.168 -9.945 1 97.94 117 PHE B C 1
ATOM 3267 O O . PHE B 1 117 ? 22.359 -2.857 -9.836 1 97.94 117 PHE B O 1
ATOM 3274 N N . ARG B 1 118 ? 20.234 -2.564 -10.57 1 95.25 118 ARG B N 1
ATOM 3275 C CA . ARG B 1 118 ? 20.125 -3.902 -11.141 1 95.25 118 ARG B CA 1
ATOM 3276 C C . ARG B 1 118 ? 21.172 -4.113 -12.242 1 95.25 118 ARG B C 1
ATOM 3278 O O . ARG B 1 118 ? 21.641 -5.23 -12.445 1 95.25 118 ARG B O 1
ATOM 3285 N N . ARG B 1 119 ? 21.516 -3.084 -12.969 1 94.75 119 ARG B N 1
ATOM 3286 C CA . ARG B 1 119 ? 22.531 -3.168 -14 1 94.75 119 ARG B CA 1
ATOM 3287 C C . ARG B 1 119 ? 23.891 -3.568 -13.414 1 94.75 119 ARG B C 1
ATOM 3289 O O . ARG B 1 119 ? 24.609 -4.387 -13.984 1 94.75 119 ARG B O 1
ATOM 3296 N N . SER B 1 120 ? 24.156 -3.027 -12.305 1 95.5 120 SER B N 1
ATOM 3297 C CA . SER B 1 120 ? 25.438 -3.285 -11.664 1 95.5 120 SER B CA 1
ATOM 3298 C C . SER B 1 120 ? 25.375 -4.531 -10.789 1 95.5 120 SER B C 1
ATOM 3300 O O . SER B 1 120 ? 26.406 -5.129 -10.484 1 95.5 120 SER B O 1
ATOM 3302 N N . HIS B 1 121 ? 24.188 -4.898 -10.375 1 95.44 121 HIS B N 1
ATOM 3303 C CA . HIS B 1 121 ? 24.016 -6.039 -9.484 1 95.44 121 HIS B CA 1
ATOM 3304 C C . HIS B 1 121 ? 22.859 -6.926 -9.945 1 95.44 121 HIS B C 1
ATOM 3306 O O . HIS B 1 121 ? 21.922 -7.168 -9.195 1 95.44 121 HIS B O 1
ATOM 3312 N N . PRO B 1 122 ? 23 -7.535 -11.117 1 90.88 122 PRO B N 1
ATOM 3313 C CA . PRO B 1 122 ? 21.906 -8.305 -11.703 1 90.88 122 PRO B CA 1
ATOM 3314 C C . PRO B 1 122 ? 21.578 -9.57 -10.906 1 90.88 122 PRO B C 1
ATOM 3316 O O . PRO B 1 122 ? 20.484 -10.133 -11.055 1 90.88 122 PRO B O 1
ATOM 3319 N N . GLN B 1 123 ? 22.453 -9.992 -10.078 1 88.88 123 GLN B N 1
ATOM 3320 C CA . GLN B 1 123 ? 22.281 -11.242 -9.344 1 88.88 123 GLN B CA 1
ATOM 3321 C C . GLN B 1 123 ? 21.484 -11.016 -8.062 1 88.88 123 GLN B C 1
ATOM 3323 O O . GLN B 1 123 ? 21.078 -11.977 -7.402 1 88.88 123 GLN B O 1
ATOM 3328 N N . VAL B 1 124 ? 21.328 -9.805 -7.641 1 92.06 124 VAL B N 1
ATOM 3329 C CA . VAL B 1 124 ? 20.656 -9.508 -6.375 1 92.06 124 VAL B CA 1
ATOM 3330 C C . VAL B 1 124 ? 19.141 -9.453 -6.586 1 92.06 124 VAL B C 1
ATOM 3332 O O . VAL B 1 124 ? 18.641 -8.57 -7.285 1 92.06 124 VAL B O 1
ATOM 3335 N N . ASP B 1 125 ? 18.5 -10.375 -6 1 91.12 125 ASP B N 1
ATOM 3336 C CA . ASP B 1 125 ? 17.031 -10.312 -5.945 1 91.12 125 ASP B CA 1
ATOM 3337 C C . ASP B 1 125 ? 16.562 -9.539 -4.715 1 91.12 125 ASP B C 1
ATOM 3339 O O . ASP B 1 125 ? 17.141 -9.68 -3.631 1 91.12 125 ASP B O 1
ATOM 3343 N N . ILE B 1 126 ? 15.641 -8.742 -4.938 1 95.06 126 ILE B N 1
ATOM 3344 C CA . ILE B 1 126 ? 15.133 -7.922 -3.846 1 95.06 126 ILE B CA 1
ATOM 3345 C C . ILE B 1 126 ? 13.703 -8.336 -3.512 1 95.06 126 ILE B C 1
ATOM 3347 O O . ILE B 1 126 ? 12.875 -8.516 -4.41 1 95.06 126 ILE B O 1
ATOM 3351 N N . ARG B 1 127 ? 13.469 -8.633 -2.303 1 93.81 127 ARG B N 1
ATOM 3352 C CA . ARG B 1 127 ? 12.125 -8.742 -1.743 1 93.81 127 ARG B CA 1
ATOM 3353 C C . ARG B 1 127 ? 11.758 -7.5 -0.944 1 93.81 127 ARG B C 1
ATOM 3355 O O . ARG B 1 127 ? 12.398 -7.191 0.064 1 93.81 127 AR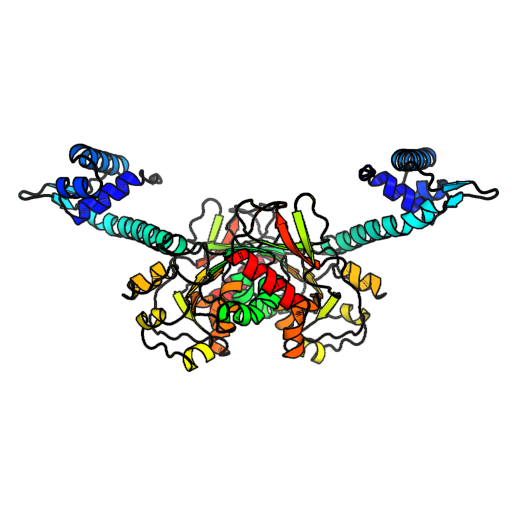G B O 1
ATOM 3362 N N . TYR B 1 128 ? 10.758 -6.77 -1.412 1 94.94 128 TYR B N 1
ATOM 3363 C CA . TYR B 1 128 ? 10.352 -5.527 -0.766 1 94.94 128 TYR B CA 1
ATOM 3364 C C . TYR B 1 128 ? 8.992 -5.688 -0.094 1 94.94 128 TYR B C 1
ATOM 3366 O O . TYR B 1 128 ? 7.996 -5.996 -0.755 1 94.94 128 TYR B O 1
ATOM 3374 N N . ILE B 1 129 ? 8.953 -5.461 1.159 1 89.56 129 ILE B N 1
ATOM 3375 C CA . ILE B 1 129 ? 7.723 -5.504 1.939 1 89.56 129 ILE B CA 1
ATOM 3376 C C . ILE B 1 129 ? 7.344 -4.094 2.383 1 89.56 129 ILE B C 1
ATOM 3378 O O . ILE B 1 129 ? 8.125 -3.42 3.062 1 89.56 129 ILE B O 1
ATOM 3382 N N . SER B 1 130 ? 6.129 -3.689 2.004 1 89.38 130 SER B N 1
ATOM 3383 C CA . SER B 1 130 ? 5.691 -2.322 2.268 1 89.38 130 SER B CA 1
ATOM 3384 C C . SER B 1 130 ? 5.16 -2.176 3.689 1 89.38 130 SER B C 1
ATOM 3386 O O . SER B 1 130 ? 4.488 -3.074 4.203 1 89.38 130 SER B O 1
ATOM 3388 N N . ASN B 1 131 ? 5.543 -1.09 4.27 1 77.56 131 ASN B N 1
ATOM 3389 C CA . ASN B 1 131 ? 4.973 -0.672 5.547 1 77.56 131 ASN B CA 1
ATOM 3390 C C . ASN B 1 131 ? 4.109 0.578 5.395 1 77.56 131 ASN B C 1
ATOM 3392 O O . ASN B 1 131 ? 4.602 1.633 4.992 1 77.56 131 ASN B O 1
ATOM 3396 N N . LEU B 1 132 ? 2.803 0.342 5.559 1 67.31 132 LEU B N 1
ATOM 3397 C CA . LEU B 1 132 ? 1.964 1.535 5.508 1 67.31 132 LEU B CA 1
ATOM 3398 C C . LEU B 1 132 ? 1.983 2.268 6.848 1 67.31 132 LEU B C 1
ATOM 3400 O O . LEU B 1 132 ? 1.883 3.496 6.887 1 67.31 132 LEU B O 1
ATOM 3404 N N . TRP B 1 133 ? 2.174 1.457 7.949 1 60.12 133 TRP B N 1
ATOM 3405 C CA . TRP B 1 133 ? 2.25 2.018 9.297 1 60.12 133 TRP B CA 1
ATOM 3406 C C . TRP B 1 133 ? 3.533 1.586 9.992 1 60.12 133 TRP B C 1
ATOM 3408 O O . TRP B 1 133 ? 4.012 0.468 9.789 1 60.12 133 TRP B O 1
ATOM 3418 N N . VAL B 1 134 ? 4.262 2.611 10.398 1 53.19 134 VAL B N 1
ATOM 3419 C CA . VAL B 1 134 ? 5.543 2.307 11.031 1 53.19 134 VAL B CA 1
ATOM 3420 C C . VAL B 1 134 ? 5.332 1.305 12.164 1 53.19 134 VAL B C 1
ATOM 3422 O O . VAL B 1 134 ? 4.535 1.546 13.07 1 53.19 134 VAL B O 1
ATOM 3425 N N . LYS B 1 135 ? 5.613 0.068 11.812 1 56.72 135 LYS B N 1
ATOM 3426 C CA . LYS B 1 135 ? 5.688 -0.931 12.875 1 56.72 135 LYS B CA 1
ATOM 3427 C C . LYS B 1 135 ? 7.137 -1.225 13.258 1 56.72 135 LYS B C 1
ATOM 3429 O O . LYS B 1 135 ? 8.062 -0.832 12.539 1 56.72 135 LYS B O 1
ATOM 3434 N N . GLU B 1 136 ? 7.352 -1.731 14.43 1 52.47 136 GLU B N 1
ATOM 3435 C CA . GLU B 1 136 ? 8.656 -2.135 14.953 1 52.47 136 GLU B CA 1
ATOM 3436 C C . GLU B 1 136 ? 9.414 -2.986 13.938 1 52.47 136 GLU B C 1
ATOM 3438 O O . GLU B 1 136 ? 8.805 -3.68 13.125 1 52.47 136 GLU B O 1
ATOM 3443 N N . LEU B 1 137 ? 10.703 -2.623 13.812 1 53.91 137 LEU B N 1
ATOM 3444 C CA . LEU B 1 137 ? 11.602 -3.42 12.977 1 53.91 137 LEU B CA 1
ATOM 3445 C C . LEU B 1 137 ? 11.453 -4.906 13.281 1 53.91 137 LEU B C 1
ATOM 3447 O O . LEU B 1 137 ? 11.43 -5.309 14.445 1 53.91 137 LEU B O 1
ATOM 3451 N N . ASP B 1 138 ? 11.039 -5.594 12.242 1 56.34 138 ASP B N 1
ATOM 3452 C CA . ASP B 1 138 ? 11.094 -7.051 12.344 1 56.34 138 ASP B CA 1
ATOM 3453 C C . ASP B 1 138 ? 12.516 -7.562 12.117 1 56.34 138 ASP B C 1
ATOM 3455 O O . ASP B 1 138 ? 13.195 -7.121 11.188 1 56.34 138 ASP B O 1
ATOM 3459 N N . ALA B 1 139 ? 13.117 -8.32 12.953 1 59.31 139 ALA B N 1
ATOM 3460 C CA . ALA B 1 139 ? 14.477 -8.875 12.992 1 59.31 139 ALA B CA 1
ATOM 3461 C C . ALA B 1 139 ? 14.812 -9.586 11.688 1 59.31 139 ALA B C 1
ATOM 3463 O O . ALA B 1 139 ? 15.992 -9.789 11.375 1 59.31 139 ALA B O 1
ATOM 3464 N N . GLU B 1 140 ? 13.93 -9.719 10.82 1 70.75 140 GLU B N 1
ATOM 3465 C CA . GLU B 1 140 ? 14.242 -10.555 9.672 1 70.75 140 GLU B CA 1
ATOM 3466 C C . GLU B 1 140 ? 14.555 -9.711 8.438 1 70.75 140 GLU B C 1
ATOM 3468 O O . GLU B 1 140 ? 15.039 -10.227 7.434 1 70.75 140 GLU B O 1
ATOM 3473 N N . ASP B 1 141 ? 14.492 -8.43 8.508 1 85.38 141 ASP B N 1
ATOM 3474 C CA . ASP B 1 141 ? 14.789 -7.582 7.355 1 85.38 141 ASP B CA 1
ATOM 3475 C C . ASP B 1 141 ? 16.25 -7.137 7.355 1 85.38 141 ASP B C 1
ATOM 3477 O O . ASP B 1 141 ? 16.828 -6.875 8.414 1 85.38 141 ASP B O 1
ATOM 3481 N N . ASP B 1 142 ? 16.828 -7.133 6.168 1 89.31 142 ASP B N 1
ATOM 3482 C CA . ASP B 1 142 ? 18.203 -6.672 6.039 1 89.31 142 ASP B CA 1
ATOM 3483 C C . ASP B 1 142 ? 18.297 -5.152 6.184 1 89.31 142 ASP B C 1
ATOM 3485 O O . ASP B 1 142 ? 19.234 -4.637 6.789 1 89.31 142 ASP B O 1
ATOM 3489 N N . LEU B 1 143 ? 17.375 -4.492 5.559 1 93.25 143 LEU B N 1
ATOM 3490 C CA . LEU B 1 143 ? 17.328 -3.033 5.559 1 93.25 143 LEU B CA 1
ATOM 3491 C C . LEU B 1 143 ? 15.891 -2.543 5.715 1 93.25 143 LEU B C 1
ATOM 3493 O O . LEU B 1 143 ? 14.945 -3.26 5.383 1 93.25 143 LEU B O 1
ATOM 3497 N N . GLU B 1 144 ? 15.812 -1.351 6.219 1 92.69 144 GLU B N 1
ATOM 3498 C CA . GLU B 1 144 ? 14.508 -0.705 6.316 1 92.69 144 GLU B CA 1
ATOM 3499 C C . GLU B 1 144 ? 14.562 0.734 5.809 1 92.69 144 GLU B C 1
ATOM 3501 O O . GLU B 1 144 ? 15.523 1.456 6.086 1 92.69 144 GLU B O 1
ATOM 3506 N N . ILE B 1 145 ? 13.625 1.094 5 1 95.62 145 ILE B N 1
ATOM 3507 C CA . ILE B 1 145 ? 13.406 2.486 4.629 1 95.62 145 ILE B CA 1
ATOM 3508 C C . ILE B 1 145 ? 12.188 3.035 5.367 1 95.62 145 ILE B C 1
ATOM 3510 O O . ILE B 1 145 ? 11.055 2.668 5.062 1 95.62 145 ILE B O 1
ATOM 3514 N N . ARG B 1 146 ? 12.422 3.963 6.238 1 92.44 146 ARG B N 1
ATOM 3515 C CA . ARG B 1 146 ? 11.391 4.426 7.16 1 92.44 146 ARG B CA 1
ATOM 3516 C C . ARG B 1 146 ? 11.086 5.906 6.945 1 92.44 146 ARG B C 1
ATOM 3518 O O . ARG B 1 146 ? 12 6.703 6.711 1 92.44 146 ARG B O 1
ATOM 3525 N N . TRP B 1 147 ? 9.82 6.188 6.98 1 91.38 147 TRP B N 1
ATOM 3526 C CA . TRP B 1 147 ? 9.367 7.574 7.016 1 91.38 147 TRP B CA 1
ATOM 3527 C C . TRP B 1 147 ? 9.219 8.062 8.453 1 91.38 147 TRP B C 1
ATOM 3529 O O . TRP B 1 147 ? 8.633 7.371 9.289 1 91.38 147 TRP B O 1
ATOM 3539 N N . GLY B 1 148 ? 9.75 9.203 8.758 1 88.69 148 GLY B N 1
ATOM 3540 C CA . GLY B 1 148 ? 9.578 9.734 10.102 1 88.69 148 GLY B CA 1
ATOM 3541 C C . GLY B 1 148 ? 10.586 10.805 10.453 1 88.69 148 GLY B C 1
ATOM 3542 O O . GLY B 1 148 ? 11.109 11.492 9.57 1 88.69 148 GLY B O 1
ATOM 3543 N N . SER B 1 149 ? 10.82 10.953 11.758 1 85.69 149 SER B N 1
ATOM 3544 C CA . SER B 1 149 ? 11.656 12.031 12.266 1 85.69 149 SER B CA 1
ATOM 3545 C C . SER B 1 149 ? 13.133 11.648 12.234 1 85.69 149 SER B C 1
ATOM 3547 O O . SER B 1 149 ? 14.008 12.516 12.312 1 85.69 149 SER B O 1
ATOM 3549 N N . GLY B 1 150 ? 13.406 10.375 12.18 1 88.19 150 GLY B N 1
ATOM 3550 C CA . GLY B 1 150 ? 14.781 9.914 12.164 1 88.19 150 GLY B CA 1
ATOM 3551 C C . GLY B 1 150 ? 15.336 9.641 13.555 1 88.19 150 GLY B C 1
ATOM 3552 O O . GLY B 1 150 ? 16.484 9.227 13.695 1 88.19 150 GLY B O 1
ATOM 3553 N N . GLN B 1 151 ? 14.539 9.836 14.562 1 85.5 151 GLN B N 1
ATOM 3554 C CA . GLN B 1 151 ? 15.008 9.641 15.93 1 85.5 151 GLN B CA 1
ATOM 3555 C C . GLN B 1 151 ? 14.414 8.367 16.547 1 85.5 151 GLN B C 1
ATOM 3557 O O . GLN B 1 151 ? 13.375 8.422 17.203 1 85.5 151 GLN B O 1
ATOM 3562 N N . TRP B 1 152 ? 15.016 7.242 16.234 1 80.19 152 TRP B N 1
ATOM 3563 C CA . TRP B 1 152 ? 14.562 5.961 16.766 1 80.19 152 TRP B CA 1
ATOM 3564 C C . TRP B 1 152 ? 15.672 5.285 17.578 1 80.19 152 TRP B C 1
ATOM 3566 O O . TRP B 1 152 ? 16.828 5.254 17.141 1 80.19 152 TRP B O 1
ATOM 3576 N N . ALA B 1 153 ? 15.367 4.875 18.688 1 78.94 153 ALA B N 1
ATOM 3577 C CA . ALA B 1 153 ? 16.344 4.199 19.547 1 78.94 153 ALA B CA 1
ATOM 3578 C C . ALA B 1 153 ? 16.688 2.818 18.984 1 78.94 153 ALA B C 1
ATOM 3580 O O . ALA B 1 153 ? 15.836 2.143 18.406 1 78.94 153 ALA B O 1
ATOM 3581 N N . GLY B 1 154 ? 17.969 2.449 19.172 1 77.44 154 GLY B N 1
ATOM 3582 C CA . GLY B 1 154 ? 18.359 1.079 18.891 1 77.44 154 GLY B CA 1
ATOM 3583 C C . GLY B 1 154 ? 18.656 0.834 17.422 1 77.44 154 GLY B C 1
ATOM 3584 O O . GLY B 1 154 ? 18.875 -0.307 17.016 1 77.44 154 GLY B O 1
ATOM 3585 N N . VAL B 1 155 ? 18.531 1.934 16.625 1 84.69 155 VAL B N 1
ATOM 3586 C CA . VAL B 1 155 ? 18.812 1.74 15.211 1 84.69 155 VAL B CA 1
ATOM 3587 C C . VAL B 1 155 ? 19.719 2.855 14.711 1 84.69 155 VAL B C 1
ATOM 3589 O O . VAL B 1 155 ? 19.828 3.91 15.336 1 84.69 155 VAL B O 1
ATOM 3592 N N . GLU B 1 156 ? 20.422 2.555 13.664 1 90.12 156 GLU B N 1
ATOM 3593 C CA . GLU B 1 156 ? 21.141 3.566 12.891 1 90.12 156 GLU B CA 1
ATOM 3594 C C . GLU B 1 156 ? 20.281 4.082 11.742 1 90.12 156 GLU B C 1
ATOM 3596 O O . GLU B 1 156 ? 19.75 3.297 10.953 1 90.12 156 GLU B O 1
ATOM 3601 N N . ALA B 1 157 ? 20.141 5.352 11.719 1 93.44 157 ALA B N 1
ATOM 3602 C CA . ALA B 1 157 ? 19.312 5.98 10.688 1 93.44 157 ALA B CA 1
ATOM 3603 C C . ALA B 1 157 ? 20.125 6.961 9.852 1 93.44 157 ALA B C 1
ATOM 3605 O O . ALA B 1 157 ? 20.781 7.852 10.398 1 93.44 157 ALA B O 1
ATOM 3606 N N . GLN B 1 158 ? 20.109 6.73 8.57 1 95.75 158 GLN B N 1
ATOM 3607 C CA . GLN B 1 158 ? 20.703 7.652 7.613 1 95.75 158 GLN B CA 1
ATOM 3608 C C . GLN B 1 158 ? 19.641 8.336 6.762 1 95.75 158 GLN B C 1
ATOM 3610 O O . GLN B 1 158 ? 18.859 7.672 6.094 1 95.75 158 GLN B O 1
ATOM 3615 N N . ARG B 1 159 ? 19.688 9.617 6.82 1 96.94 159 ARG B N 1
ATOM 3616 C CA . ARG B 1 159 ? 18.688 10.383 6.082 1 96.94 159 ARG B CA 1
ATOM 3617 C C . ARG B 1 159 ? 18.875 10.242 4.578 1 96.94 159 ARG B C 1
ATOM 3619 O O . ARG B 1 159 ? 20 10.336 4.082 1 96.94 159 ARG B O 1
ATOM 3626 N N . LEU B 1 160 ? 17.781 10.008 3.826 1 97.88 160 LEU B N 1
ATOM 3627 C CA . LEU B 1 160 ? 17.844 9.82 2.383 1 97.88 160 LEU B CA 1
ATOM 3628 C C . LEU B 1 160 ? 17.359 11.062 1.646 1 97.88 160 LEU B C 1
ATOM 3630 O O . LEU B 1 160 ? 17.906 11.438 0.613 1 97.88 160 LEU B O 1
ATOM 3634 N N . THR B 1 161 ? 16.297 11.688 2.209 1 96.56 161 THR B N 1
ATOM 3635 C CA . THR B 1 161 ? 15.695 12.797 1.479 1 96.56 161 THR B CA 1
ATOM 3636 C C . THR B 1 161 ? 15.539 14.016 2.381 1 96.56 161 THR B C 1
ATOM 3638 O O . THR B 1 161 ? 15.617 13.906 3.607 1 96.56 161 THR B O 1
ATOM 3641 N N . ARG B 1 162 ? 15.438 15.172 1.823 1 94.56 162 ARG B N 1
ATOM 3642 C CA . ARG B 1 162 ? 14.961 16.422 2.398 1 94.56 162 ARG B CA 1
ATOM 3643 C C . ARG B 1 162 ? 13.828 17.016 1.569 1 94.56 162 ARG B C 1
ATOM 3645 O O . ARG B 1 162 ? 14.008 17.328 0.39 1 94.56 162 ARG B O 1
ATOM 3652 N N . ASP B 1 163 ? 12.68 17.141 2.242 1 95.44 163 ASP B N 1
ATOM 3653 C CA . ASP B 1 163 ? 11.508 17.406 1.414 1 95.44 163 ASP B CA 1
ATOM 3654 C C . ASP B 1 163 ? 10.859 18.734 1.778 1 95.44 163 ASP B C 1
ATOM 3656 O O . ASP B 1 163 ? 10.961 19.188 2.918 1 95.44 163 ASP B O 1
ATOM 3660 N N . MET B 1 164 ? 10.312 19.312 0.766 1 97 164 MET B N 1
ATOM 3661 C CA . MET B 1 164 ? 9.32 20.375 0.9 1 97 164 MET B CA 1
ATOM 3662 C C . MET B 1 164 ? 7.906 19.828 0.764 1 97 164 MET B C 1
ATOM 3664 O O . MET B 1 164 ? 7.695 18.812 0.105 1 97 164 MET B O 1
ATOM 3668 N N . LEU B 1 165 ? 6.973 20.5 1.491 1 97.25 165 LEU B N 1
ATOM 3669 C CA . LEU B 1 165 ? 5.555 20.219 1.271 1 97.25 165 LEU B CA 1
ATOM 3670 C C . LEU B 1 165 ? 5.055 20.938 0.017 1 97.25 165 LEU B C 1
ATOM 3672 O O . LEU B 1 165 ? 5.164 22.156 -0.094 1 97.25 165 LEU B O 1
ATOM 3676 N N . VAL B 1 166 ? 4.473 20.172 -0.931 1 97.94 166 VAL B N 1
ATOM 3677 C CA . VAL B 1 166 ? 4.148 20.75 -2.236 1 97.94 166 VAL B CA 1
ATOM 3678 C C . VAL B 1 166 ? 2.729 20.344 -2.633 1 97.94 166 VAL B C 1
ATOM 3680 O O . VAL B 1 166 ? 2.471 19.188 -2.973 1 97.94 166 VAL B O 1
ATOM 3683 N N . PRO B 1 167 ? 1.804 21.297 -2.611 1 98.5 167 PRO B N 1
ATOM 3684 C CA . PRO B 1 167 ? 0.517 21 -3.246 1 98.5 167 PRO B CA 1
ATOM 3685 C C . PRO B 1 167 ? 0.653 20.656 -4.727 1 98.5 167 PRO B C 1
ATOM 3687 O O . PRO B 1 167 ? 1.37 21.344 -5.461 1 98.5 167 PRO B O 1
ATOM 3690 N N . VAL B 1 168 ? 0.004 19.578 -5.172 1 98.62 168 VAL B N 1
ATOM 3691 C CA . VAL B 1 168 ? 0.069 19.172 -6.57 1 98.62 168 VAL B CA 1
ATOM 3692 C C . VAL B 1 168 ? -1.316 18.734 -7.047 1 98.62 168 VAL B C 1
ATOM 3694 O O . VAL B 1 168 ? -2.133 18.266 -6.254 1 98.62 168 VAL B O 1
ATOM 3697 N N . CYS B 1 169 ? -1.59 18.891 -8.273 1 98.62 169 CYS B N 1
ATOM 3698 C CA . CYS B 1 169 ? -2.84 18.469 -8.898 1 98.62 169 CYS B CA 1
ATOM 3699 C C . CYS B 1 169 ? -2.645 18.203 -10.383 1 98.62 169 CYS B C 1
ATOM 3701 O O . CYS B 1 169 ? -1.561 18.422 -10.922 1 98.62 169 CYS B O 1
ATOM 3703 N N . ALA B 1 170 ? -3.625 17.578 -10.984 1 98.44 170 ALA B N 1
ATOM 3704 C CA . ALA B 1 170 ? -3.602 17.375 -12.43 1 98.44 170 ALA B CA 1
ATOM 3705 C C . ALA B 1 170 ? -3.693 18.703 -13.18 1 98.44 170 ALA B C 1
ATOM 3707 O O . ALA B 1 170 ? -4.418 19.609 -12.758 1 98.44 170 ALA B O 1
ATOM 3708 N N . PRO B 1 171 ? -3.004 18.844 -14.328 1 97.88 171 PRO B N 1
ATOM 3709 C CA . PRO B 1 171 ? -3.121 20.062 -15.133 1 97.88 171 PRO B CA 1
ATOM 3710 C C . PRO B 1 171 ? -4.566 20.391 -15.492 1 97.88 171 PRO B C 1
ATOM 3712 O O . PRO B 1 171 ? -4.949 21.562 -15.5 1 97.88 171 PRO B O 1
ATOM 3715 N N . ALA B 1 172 ? -5.316 19.422 -15.75 1 96.19 172 ALA B N 1
ATOM 3716 C CA . ALA B 1 172 ? -6.703 19.625 -16.156 1 96.19 172 ALA B CA 1
ATOM 3717 C C . ALA B 1 172 ? -7.508 20.312 -15.062 1 96.19 172 ALA B C 1
ATOM 3719 O O . ALA B 1 172 ? -8.43 21.078 -15.352 1 96.19 172 ALA B O 1
ATOM 3720 N N . LEU B 1 173 ? -7.207 19.984 -13.797 1 96.25 173 LEU B N 1
ATOM 3721 C CA . LEU B 1 173 ? -7.906 20.641 -12.695 1 96.25 173 LEU B CA 1
ATOM 3722 C C . LEU B 1 173 ? -7.676 22.141 -12.711 1 96.25 173 LEU B C 1
ATOM 3724 O O . LEU B 1 173 ? -8.609 22.922 -12.5 1 96.25 173 LEU B O 1
ATOM 3728 N N . LEU B 1 174 ? -6.488 22.578 -13.008 1 95 174 LEU B N 1
ATOM 3729 C CA . LEU B 1 174 ? -6.141 24 -13.047 1 95 174 LEU B CA 1
ATOM 3730 C C . LEU B 1 174 ? -6.824 24.688 -14.219 1 95 174 LEU B C 1
ATOM 3732 O O . LEU B 1 174 ? -7.168 25.875 -14.125 1 95 174 LEU B O 1
ATOM 3736 N N . ALA B 1 175 ? -6.926 23.969 -15.281 1 93.5 175 ALA B N 1
ATOM 3737 C CA . ALA B 1 175 ? -7.594 24.531 -16.453 1 93.5 175 ALA B CA 1
ATOM 3738 C C . ALA B 1 175 ? -9.055 24.859 -16.156 1 93.5 175 ALA B C 1
ATOM 3740 O O . ALA B 1 175 ? -9.578 25.859 -16.625 1 93.5 175 ALA B O 1
ATOM 3741 N N . GLY B 1 176 ? -9.672 24.078 -15.367 1 91.81 176 GLY B N 1
ATOM 3742 C CA . GLY B 1 176 ? -11.062 24.281 -15.016 1 91.81 176 GLY B CA 1
ATOM 3743 C C . GLY B 1 176 ? -11.25 25.281 -13.883 1 91.81 176 GLY B C 1
ATOM 3744 O O . GLY B 1 176 ? -12.242 26.016 -13.844 1 91.81 176 GLY B O 1
ATOM 3745 N N . CYS B 1 177 ? -10.336 25.219 -12.953 1 93.81 177 CYS B N 1
ATOM 3746 C CA . CYS B 1 177 ? -10.359 26.094 -11.789 1 93.81 177 CYS B CA 1
ATOM 3747 C C . CYS B 1 177 ? -8.961 26.609 -11.469 1 93.81 177 CYS B C 1
ATOM 3749 O O . CYS B 1 177 ? -8.266 26.047 -10.633 1 93.81 177 CYS B O 1
ATOM 3751 N N . PRO B 1 178 ? -8.633 27.75 -12.039 1 94.81 178 PRO B N 1
ATOM 3752 C CA . PRO B 1 178 ? -7.285 28.266 -11.812 1 94.81 178 PRO B CA 1
ATOM 3753 C C . PRO B 1 178 ? -7.012 28.594 -10.352 1 94.81 178 PRO B C 1
ATOM 3755 O O . PRO B 1 178 ? -7.859 29.188 -9.672 1 94.81 178 PRO B O 1
ATOM 3758 N N . LEU B 1 179 ? -5.891 28.109 -9.836 1 96.56 179 LEU B N 1
ATOM 3759 C CA . LEU B 1 179 ? -5.414 28.359 -8.477 1 96.56 179 LEU B CA 1
ATOM 3760 C C . LEU B 1 179 ? -4.258 29.359 -8.492 1 96.56 179 LEU B C 1
ATOM 3762 O O . LEU B 1 179 ? -3.162 29.047 -8.953 1 96.56 179 LEU B O 1
ATOM 3766 N N . ARG B 1 180 ? -4.48 30.562 -7.973 1 94.81 180 ARG B N 1
ATOM 3767 C CA . ARG B 1 180 ? -3.479 31.625 -8.039 1 94.81 180 ARG B CA 1
ATOM 3768 C C . ARG B 1 180 ? -2.809 31.828 -6.68 1 94.81 180 ARG B C 1
ATOM 3770 O O . ARG B 1 180 ? -1.639 32.188 -6.609 1 94.81 180 ARG B O 1
ATOM 3777 N N . GLU B 1 181 ? -3.574 31.656 -5.668 1 96.5 181 GLU B N 1
ATOM 3778 C CA . GLU B 1 181 ? -3.09 31.766 -4.297 1 96.5 181 GLU B CA 1
ATOM 3779 C C . GLU B 1 181 ? -3.658 30.672 -3.414 1 96.5 181 GLU B C 1
ATOM 3781 O O . GLU B 1 181 ? -4.68 30.062 -3.748 1 96.5 181 GLU B O 1
ATOM 3786 N N . PRO B 1 182 ? -3.098 30.391 -2.285 1 97.19 182 PRO B N 1
ATOM 3787 C CA . PRO B 1 182 ? -3.49 29.266 -1.428 1 97.19 182 PRO B CA 1
ATOM 3788 C C . PRO B 1 182 ? -4.957 29.328 -1.01 1 97.19 182 PRO B C 1
ATOM 3790 O O . PRO B 1 182 ? -5.613 28.297 -0.897 1 97.19 182 PRO B O 1
ATOM 3793 N N . ARG B 1 183 ? -5.492 30.5 -0.826 1 96.75 183 ARG B N 1
ATOM 3794 C CA . ARG B 1 183 ? -6.887 30.641 -0.414 1 96.75 183 ARG B CA 1
ATOM 3795 C C . ARG B 1 183 ? -7.828 30.078 -1.47 1 96.75 183 ARG B C 1
ATOM 3797 O O . ARG B 1 183 ? -8.961 29.703 -1.16 1 96.75 183 ARG B O 1
ATOM 3804 N N . ASP B 1 184 ? -7.348 29.984 -2.723 1 97.5 184 ASP B N 1
ATOM 3805 C CA . ASP B 1 184 ? -8.148 29.438 -3.814 1 97.5 184 ASP B CA 1
ATOM 3806 C C . ASP B 1 184 ? -8.43 27.953 -3.6 1 97.5 184 ASP B C 1
ATOM 3808 O O . ASP B 1 184 ? -9.312 27.375 -4.246 1 97.5 184 ASP B O 1
ATOM 3812 N N . LEU B 1 185 ? -7.734 27.297 -2.633 1 97.5 185 LEU B N 1
ATOM 3813 C CA . LEU B 1 185 ? -7.918 25.875 -2.344 1 97.5 185 LEU B CA 1
ATOM 3814 C C . LEU B 1 185 ? -9.305 25.625 -1.768 1 97.5 185 LEU B C 1
ATOM 3816 O O . LEU B 1 185 ? -9.766 24.484 -1.742 1 97.5 185 LEU B O 1
ATOM 3820 N N . ALA B 1 186 ? -9.992 26.641 -1.351 1 96.12 186 ALA B N 1
ATOM 3821 C CA . ALA B 1 186 ? -11.352 26.516 -0.849 1 96.12 186 ALA B CA 1
ATOM 3822 C C . ALA B 1 186 ? -12.312 26.094 -1.962 1 96.12 186 ALA B C 1
ATOM 3824 O O . ALA B 1 186 ? -13.422 25.625 -1.693 1 96.12 186 ALA B O 1
ATOM 3825 N N . ARG B 1 187 ? -11.891 26.234 -3.188 1 95.62 187 ARG B N 1
ATOM 3826 C CA . ARG B 1 187 ? -12.773 26.016 -4.332 1 95.62 187 ARG B CA 1
ATOM 3827 C C . ARG B 1 187 ? -12.609 24.625 -4.906 1 95.62 187 ARG B C 1
ATOM 3829 O O . ARG B 1 187 ? -13.312 24.234 -5.844 1 95.62 187 ARG B O 1
ATOM 3836 N N . VAL B 1 188 ? -11.648 23.859 -4.41 1 95.69 188 VAL B N 1
ATOM 3837 C CA . VAL B 1 188 ? -11.367 22.547 -4.957 1 95.69 188 VAL B CA 1
ATOM 3838 C C . VAL B 1 188 ? -11.258 21.516 -3.822 1 95.69 188 VAL B C 1
ATOM 3840 O O . VAL B 1 188 ? -10.953 21.891 -2.686 1 95.69 188 VAL B O 1
ATOM 3843 N N . PRO B 1 189 ? -11.523 20.234 -4.133 1 95.38 189 PRO B N 1
ATOM 3844 C CA . PRO B 1 189 ? -11.352 19.219 -3.092 1 95.38 189 PRO B CA 1
ATOM 3845 C C . PRO B 1 189 ? -9.898 19.047 -2.67 1 95.38 189 PRO B C 1
ATOM 3847 O O . PRO B 1 189 ? -8.992 19.094 -3.512 1 95.38 189 PRO B O 1
ATOM 3850 N N . LEU B 1 190 ? -9.727 18.922 -1.378 1 96.5 190 LEU B N 1
ATOM 3851 C CA . LEU B 1 190 ? -8.422 18.547 -0.842 1 96.5 190 LEU B CA 1
ATOM 3852 C C . LEU B 1 190 ? -8.32 17.047 -0.641 1 96.5 190 LEU B C 1
ATOM 3854 O O . LEU B 1 190 ? -9.281 16.406 -0.208 1 96.5 190 LEU B O 1
ATOM 3858 N N . LEU B 1 191 ? -7.23 16.484 -1.025 1 97.44 191 LEU B N 1
ATOM 3859 C CA . LEU B 1 191 ? -6.945 15.07 -0.822 1 97.44 191 LEU B CA 1
ATOM 3860 C C . LEU B 1 191 ? -6.02 14.867 0.373 1 97.44 191 LEU B C 1
ATOM 3862 O O . LEU B 1 191 ? -4.953 15.477 0.448 1 97.44 191 LEU B O 1
ATOM 3866 N N . HIS B 1 192 ? -6.41 13.977 1.275 1 94.75 192 HIS B N 1
ATOM 3867 C CA . HIS B 1 192 ? -5.711 13.859 2.549 1 94.75 192 HIS B CA 1
ATOM 3868 C C . HIS B 1 192 ? -5 12.516 2.66 1 94.75 192 HIS B C 1
ATOM 3870 O O . HIS B 1 192 ? -5.543 11.484 2.264 1 94.75 192 HIS B O 1
ATOM 3876 N N . VAL B 1 193 ? -3.795 12.57 3.145 1 92.94 193 VAL B N 1
ATOM 3877 C CA . VAL B 1 193 ? -3.09 11.359 3.547 1 92.94 193 VAL B CA 1
ATOM 3878 C C . VAL B 1 193 ? -3.129 11.211 5.066 1 92.94 193 VAL B C 1
ATOM 3880 O O . VAL B 1 193 ? -2.652 12.094 5.789 1 92.94 193 VAL B O 1
ATOM 3883 N N . LEU B 1 194 ? -3.631 10.094 5.477 1 84.88 194 LEU B N 1
ATOM 3884 C CA . LEU B 1 194 ? -3.734 9.836 6.906 1 84.88 194 LEU B CA 1
ATOM 3885 C C . LEU B 1 194 ? -2.387 9.414 7.484 1 84.88 194 LEU B C 1
ATOM 3887 O O . LEU B 1 194 ? -1.638 8.672 6.848 1 84.88 194 LEU B O 1
ATOM 3891 N N . GLY B 1 195 ? -2.082 9.898 8.664 1 76.75 195 GLY B N 1
ATOM 3892 C CA . GLY B 1 195 ? -0.903 9.438 9.375 1 76.75 195 GLY B CA 1
ATOM 3893 C C . GLY B 1 195 ? 0.298 10.344 9.203 1 76.75 195 GLY B C 1
ATOM 3894 O O . GLY B 1 195 ? 1.298 10.203 9.906 1 76.75 195 GLY B O 1
ATOM 3895 N N . TYR B 1 196 ? 0.268 11.227 8.25 1 81.56 196 TYR B N 1
ATOM 3896 C CA . TYR B 1 196 ? 1.353 12.188 8.086 1 81.56 196 TYR B CA 1
ATOM 3897 C C . TYR B 1 196 ? 1.321 13.242 9.18 1 81.56 196 TYR B C 1
ATOM 3899 O O . TYR B 1 196 ? 0.251 13.734 9.547 1 81.56 196 TYR B O 1
ATOM 3907 N N . GLU B 1 197 ? 2.502 13.602 9.641 1 79.62 197 GLU B N 1
ATOM 3908 C CA . GLU B 1 197 ? 2.588 14.617 10.688 1 79.62 197 GLU B CA 1
ATOM 3909 C C . GLU B 1 197 ? 2.111 15.977 10.18 1 79.62 197 GLU B C 1
ATOM 3911 O O . GLU B 1 197 ? 1.424 16.703 10.891 1 79.62 197 GLU B O 1
ATOM 3916 N N . GLU B 1 198 ? 2.533 16.297 9.031 1 90.12 198 GLU B N 1
ATOM 3917 C CA . GLU B 1 198 ? 2.152 17.562 8.414 1 90.12 198 GLU B CA 1
ATOM 3918 C C . GLU B 1 198 ? 1.166 17.344 7.266 1 90.12 198 GLU B C 1
ATOM 3920 O O . GLU B 1 198 ? 1.542 16.859 6.203 1 90.12 198 GLU B O 1
ATOM 3925 N N . GLY B 1 199 ? -0.141 17.703 7.496 1 92.44 199 GLY B N 1
ATOM 3926 C CA . GLY B 1 199 ? -1.192 17.641 6.492 1 92.44 199 GLY B CA 1
ATOM 3927 C C . GLY B 1 199 ? -1.659 19.016 6.031 1 92.44 199 GLY B C 1
ATOM 3928 O O . GLY B 1 199 ? -0.927 20 6.148 1 92.44 199 GLY B O 1
ATOM 3929 N N . TRP B 1 200 ? -2.799 19.016 5.484 1 95.06 200 TRP B N 1
ATOM 3930 C CA . TRP B 1 200 ? -3.344 20.234 4.898 1 95.06 200 TRP B CA 1
ATOM 3931 C C . TRP B 1 200 ? -3.527 21.312 5.961 1 95.06 200 TRP B C 1
ATOM 3933 O O . TRP B 1 200 ? -3.26 22.484 5.715 1 95.06 200 TRP B O 1
ATOM 3943 N N . GLY B 1 201 ? -4.047 20.875 7.121 1 92.06 201 GLY B N 1
ATOM 3944 C CA . GLY B 1 201 ? -4.215 21.875 8.172 1 92.06 201 GLY B CA 1
ATOM 3945 C C . GLY B 1 201 ? -2.932 22.609 8.508 1 92.06 201 GLY B C 1
ATOM 3946 O O . GLY B 1 201 ? -2.934 23.828 8.656 1 92.06 201 GLY B O 1
ATOM 3947 N N . TYR B 1 202 ? -1.894 21.875 8.594 1 91.62 202 TYR B N 1
ATOM 3948 C CA . TYR B 1 202 ? -0.584 22.453 8.883 1 91.62 202 TYR B CA 1
ATOM 3949 C C . TYR B 1 202 ? -0.122 23.359 7.75 1 91.62 202 TYR B C 1
ATOM 3951 O O . TYR B 1 202 ? 0.28 24.5 7.984 1 91.62 202 TYR B O 1
ATOM 3959 N N . TRP B 1 203 ? -0.188 22.891 6.551 1 95.31 203 TRP B N 1
ATOM 3960 C CA . TRP B 1 203 ? 0.295 23.641 5.398 1 95.31 203 TRP B CA 1
ATOM 3961 C C . TRP B 1 203 ? -0.479 24.938 5.238 1 95.31 203 TRP B C 1
ATOM 3963 O O . TRP B 1 203 ? 0.116 26 5.047 1 95.31 203 TRP B O 1
ATOM 3973 N N . LEU B 1 204 ? -1.751 24.875 5.348 1 95.38 204 LEU B N 1
ATOM 3974 C CA . LEU B 1 204 ? -2.607 26.031 5.188 1 95.38 204 LEU B CA 1
ATOM 3975 C C . LEU B 1 204 ? -2.318 27.078 6.27 1 95.38 204 LEU B C 1
ATOM 3977 O O . LEU B 1 204 ? -2.301 28.281 5.992 1 95.38 204 LEU B O 1
ATOM 3981 N N . GLU B 1 205 ? -2.133 26.609 7.465 1 92.06 205 GLU B N 1
ATOM 3982 C CA . GLU B 1 205 ? -1.774 27.516 8.555 1 92.06 205 GLU B CA 1
ATOM 3983 C C . GLU B 1 205 ? -0.457 28.234 8.266 1 92.06 205 GLU B C 1
ATOM 3985 O O . GLU B 1 205 ? -0.345 29.438 8.453 1 92.06 205 GLU B O 1
ATOM 3990 N N . ARG B 1 206 ? 0.496 27.547 7.777 1 93.06 206 ARG B N 1
ATOM 3991 C CA . ARG B 1 206 ? 1.837 28.078 7.547 1 93.06 206 ARG B CA 1
ATOM 3992 C C . ARG B 1 206 ? 1.828 29.109 6.434 1 93.06 206 ARG B C 1
ATOM 3994 O O . ARG B 1 206 ? 2.654 30.031 6.43 1 93.06 206 ARG B O 1
ATOM 4001 N N . VAL B 1 207 ? 0.887 29 5.516 1 95.38 207 VAL B N 1
ATOM 4002 C CA . VAL B 1 207 ? 0.884 29.922 4.383 1 95.38 207 VAL B CA 1
ATOM 4003 C C . VAL B 1 207 ? -0.168 31 4.602 1 95.38 207 VAL B C 1
ATOM 4005 O O . VAL B 1 207 ? -0.469 31.781 3.689 1 95.38 207 VAL B O 1
ATOM 4008 N N . GLY B 1 208 ? -0.774 31.016 5.734 1 93.81 208 GLY B N 1
ATOM 4009 C CA . GLY B 1 208 ? -1.709 32.062 6.102 1 93.81 208 GLY B CA 1
ATOM 4010 C C . GLY B 1 208 ? -3.076 31.906 5.465 1 93.81 208 GLY B C 1
ATOM 4011 O O . GLY B 1 208 ? -3.762 32.875 5.188 1 93.81 208 GLY B O 1
ATOM 4012 N N . ALA B 1 209 ? -3.463 30.75 5.109 1 95.31 209 ALA B N 1
ATOM 4013 C CA . ALA B 1 209 ? -4.758 30.453 4.5 1 95.31 209 ALA B CA 1
ATOM 4014 C C . ALA B 1 209 ? -5.586 29.531 5.391 1 95.31 209 ALA B C 1
ATOM 4016 O O . ALA B 1 209 ? -6.234 28.609 4.902 1 95.31 209 ALA B O 1
ATOM 4017 N N . ASP B 1 210 ? -5.516 29.688 6.66 1 90.31 210 ASP B N 1
ATOM 4018 C CA . ASP B 1 210 ? -6.133 28.781 7.625 1 90.31 210 ASP B CA 1
ATOM 4019 C C . ASP B 1 210 ? -7.656 28.906 7.605 1 90.31 210 ASP B C 1
ATOM 4021 O O . ASP B 1 210 ? -8.359 28.141 8.258 1 90.31 210 ASP B O 1
ATOM 4025 N N . GLN B 1 211 ? -8.234 29.828 6.812 1 91.62 211 GLN B N 1
ATOM 4026 C CA . GLN B 1 211 ? -9.68 29.953 6.656 1 91.62 211 GLN B CA 1
ATOM 4027 C C . GLN B 1 211 ? -10.227 28.859 5.738 1 91.62 211 GLN B C 1
ATOM 4029 O O . GLN B 1 211 ? -11.43 28.609 5.715 1 91.62 211 GLN B O 1
ATOM 4034 N N . VAL B 1 212 ? -9.32 28.297 4.887 1 93.25 212 VAL B N 1
ATOM 4035 C CA . VAL B 1 212 ? -9.719 27.188 4.027 1 93.25 212 VAL B CA 1
ATOM 4036 C C . VAL B 1 212 ? -10.039 25.953 4.879 1 93.25 212 VAL B C 1
ATOM 4038 O O . VAL B 1 212 ? -9.266 25.594 5.773 1 93.25 212 VAL B O 1
ATOM 4041 N N . ASP B 1 213 ? -11.133 25.328 4.609 1 90.44 213 ASP B N 1
ATOM 4042 C CA . ASP B 1 213 ? -11.531 24.125 5.336 1 90.44 213 ASP B CA 1
ATOM 4043 C C . ASP B 1 213 ? -10.625 22.938 4.977 1 90.44 213 ASP B C 1
ATOM 4045 O O . ASP B 1 213 ? -10.68 22.438 3.854 1 90.44 213 ASP B O 1
ATOM 4049 N N . SER B 1 214 ? -9.844 22.5 5.895 1 90.62 214 SER B N 1
ATOM 4050 C CA . SER B 1 214 ? -8.922 21.406 5.645 1 90.62 214 SER B CA 1
ATOM 4051 C C . SER B 1 214 ? -9.516 20.062 6.098 1 90.62 214 SER B C 1
ATOM 4053 O O . SER B 1 214 ? -8.828 19.047 6.098 1 90.62 214 SER B O 1
ATOM 4055 N N . SER B 1 215 ? -10.773 20.031 6.477 1 86.06 215 SER B N 1
ATOM 4056 C CA . SER B 1 215 ? -11.344 18.828 7.066 1 86.06 215 SER B CA 1
ATOM 4057 C C . SER B 1 215 ? -12.172 18.047 6.051 1 86.06 215 SER B C 1
ATOM 4059 O O . SER B 1 215 ? -12.609 16.938 6.32 1 86.06 215 SER B O 1
ATOM 4061 N N . SER B 1 216 ? -12.367 18.656 4.953 1 84.75 216 SER B N 1
ATOM 4062 C CA . SER B 1 216 ? -13.203 18.016 3.945 1 84.75 216 SER B CA 1
ATOM 4063 C C . SER B 1 216 ? -12.359 17.406 2.836 1 84.75 216 SER B C 1
ATOM 4065 O O . SER B 1 216 ? -11.195 17.766 2.662 1 84.75 216 SER B O 1
ATOM 4067 N N . GLY B 1 217 ? -13 16.406 2.131 1 90.75 217 GLY B N 1
ATOM 4068 C CA . GLY B 1 217 ? -12.336 15.781 0.999 1 90.75 217 GLY B CA 1
ATOM 4069 C C . GLY B 1 217 ? -12.016 14.312 1.229 1 90.75 217 GLY B C 1
ATOM 4070 O O . GLY B 1 217 ? -12.258 13.781 2.312 1 90.75 217 GLY B O 1
ATOM 4071 N N . LEU B 1 218 ? -11.445 13.695 0.24 1 94.56 218 LEU B N 1
ATOM 4072 C CA . LEU B 1 218 ? -11.109 12.273 0.275 1 94.56 218 LEU B CA 1
ATOM 4073 C C . LEU B 1 218 ? -9.891 12.023 1.155 1 94.56 218 LEU B C 1
ATOM 4075 O O . LEU B 1 218 ? -8.953 12.828 1.161 1 94.56 218 LEU B O 1
ATOM 4079 N N . GLN B 1 219 ? -9.945 10.922 1.924 1 93.88 219 GLN B N 1
ATOM 4080 C CA . GLN B 1 219 ? -8.859 10.547 2.824 1 93.88 219 GLN B CA 1
ATOM 4081 C C . GLN B 1 219 ? -8.328 9.156 2.498 1 93.88 219 GLN B C 1
ATOM 4083 O O . GLN B 1 219 ? -9.102 8.219 2.293 1 93.88 219 GLN B O 1
ATOM 4088 N N . PHE B 1 220 ? -7.016 9.078 2.477 1 94.38 220 PHE B N 1
ATOM 4089 C CA . PHE B 1 220 ? -6.348 7.816 2.174 1 94.38 220 PHE B CA 1
ATOM 4090 C C . PHE B 1 220 ? -5.199 7.566 3.145 1 94.38 220 PHE B C 1
ATOM 4092 O O . PHE B 1 220 ? -4.648 8.508 3.719 1 94.38 220 PHE B O 1
ATOM 4099 N N . ASP B 1 221 ? -4.75 6.273 3.232 1 89 221 ASP B N 1
ATOM 4100 C CA . ASP B 1 221 ? -3.709 5.945 4.203 1 89 221 ASP B CA 1
ATOM 4101 C C . ASP B 1 221 ? -2.336 5.895 3.537 1 89 221 ASP B C 1
ATOM 4103 O O . ASP B 1 221 ? -1.331 5.621 4.195 1 89 221 ASP B O 1
ATOM 4107 N N . THR B 1 222 ? -2.305 6.086 2.246 1 92.19 222 THR B N 1
ATOM 4108 C CA . THR B 1 222 ? -1.017 6.102 1.562 1 92.19 222 THR B CA 1
ATOM 4109 C C . THR B 1 222 ? -0.947 7.254 0.565 1 92.19 222 THR B C 1
ATOM 4111 O O . THR B 1 222 ? -1.942 7.578 -0.085 1 92.19 222 THR B O 1
ATOM 4114 N N . LEU B 1 223 ? 0.241 7.809 0.407 1 95.88 223 LEU B N 1
ATOM 4115 C CA . LEU B 1 223 ? 0.471 8.852 -0.588 1 95.88 223 LEU B CA 1
ATOM 4116 C C . LEU B 1 223 ? 0.302 8.297 -2 1 95.88 223 LEU B C 1
ATOM 4118 O O . LEU B 1 223 ? -0.095 9.031 -2.912 1 95.88 223 LEU B O 1
ATOM 4122 N N . VAL B 1 224 ? 0.512 7.008 -2.219 1 96.88 224 VAL B N 1
ATOM 4123 C CA . VAL B 1 224 ? 0.355 6.383 -3.529 1 96.88 224 VAL B CA 1
ATOM 4124 C C . VAL B 1 224 ? -1.08 6.562 -4.02 1 96.88 224 VAL B C 1
ATOM 4126 O O . VAL B 1 224 ? -1.309 7.043 -5.133 1 96.88 224 VAL B O 1
ATOM 4129 N N . SER B 1 225 ? -2.006 6.246 -3.145 1 96.56 225 SER B N 1
ATOM 4130 C CA . SER B 1 225 ? -3.41 6.395 -3.516 1 96.56 225 SER B CA 1
ATOM 4131 C C . SER B 1 225 ? -3.791 7.863 -3.67 1 96.56 225 SER B C 1
ATOM 4133 O O . SER B 1 225 ? -4.52 8.227 -4.598 1 96.56 225 SER B O 1
ATOM 4135 N N . THR B 1 226 ? -3.273 8.648 -2.822 1 98 226 THR B N 1
ATOM 4136 C CA . THR B 1 226 ? -3.615 10.07 -2.82 1 98 226 THR B CA 1
ATOM 4137 C C . THR B 1 226 ? -3.133 10.742 -4.102 1 98 226 THR B C 1
ATOM 4139 O O . THR B 1 226 ? -3.881 11.492 -4.738 1 98 226 THR B O 1
ATOM 4142 N N . LEU B 1 227 ? -1.932 10.438 -4.52 1 98.5 227 LEU B N 1
ATOM 4143 C CA . LEU B 1 227 ? -1.394 11.039 -5.734 1 98.5 227 LEU B CA 1
ATOM 4144 C C . LEU B 1 227 ? -2.084 10.477 -6.973 1 98.5 227 LEU B C 1
ATOM 4146 O O . LEU B 1 227 ? -2.26 11.188 -7.965 1 98.5 227 LEU B O 1
ATOM 4150 N N . ARG B 1 228 ? -2.516 9.188 -6.898 1 98.25 228 ARG B N 1
ATOM 4151 C CA . ARG B 1 228 ? -3.309 8.625 -7.988 1 98.25 228 ARG B CA 1
ATOM 4152 C C . ARG B 1 228 ? -4.594 9.422 -8.195 1 98.25 228 ARG B C 1
ATOM 4154 O O . ARG B 1 228 ? -4.945 9.766 -9.32 1 98.25 228 ARG B O 1
ATOM 4161 N N . MET B 1 229 ? -5.258 9.789 -7.094 1 98.31 229 MET B N 1
ATOM 4162 C CA . MET B 1 229 ? -6.473 10.594 -7.168 1 98.31 229 MET B CA 1
ATOM 4163 C C . MET B 1 229 ? -6.176 11.969 -7.75 1 98.31 229 MET B C 1
ATOM 4165 O O . MET B 1 229 ? -6.949 12.484 -8.562 1 98.31 229 MET B O 1
ATOM 4169 N N . ALA B 1 230 ? -5.047 12.539 -7.328 1 98.62 230 ALA B N 1
ATOM 4170 C CA . ALA B 1 230 ? -4.656 13.844 -7.84 1 98.62 230 ALA B CA 1
ATOM 4171 C C . ALA B 1 230 ? -4.414 13.797 -9.344 1 98.62 230 ALA B C 1
ATOM 4173 O O . ALA B 1 230 ? -4.859 14.688 -10.078 1 98.62 230 ALA B O 1
ATOM 4174 N N . GLU B 1 231 ? -3.75 12.766 -9.844 1 97.88 231 GLU B N 1
ATOM 4175 C CA . GLU B 1 231 ? -3.469 12.602 -11.266 1 97.88 231 GLU B CA 1
ATOM 4176 C C . GLU B 1 231 ? -4.758 12.516 -12.078 1 97.88 231 GLU B C 1
ATOM 4178 O O . GLU B 1 231 ? -4.793 12.906 -13.242 1 97.88 231 GLU B O 1
ATOM 4183 N N . LEU B 1 232 ? -5.777 12.008 -11.484 1 97.25 232 LEU B N 1
ATOM 4184 C CA . LEU B 1 232 ? -7.047 11.789 -12.164 1 97.25 232 LEU B CA 1
ATOM 4185 C C . LEU B 1 232 ? -7.922 13.039 -12.094 1 97.25 232 LEU B C 1
ATOM 4187 O O . LEU B 1 232 ? -9.055 13.039 -12.578 1 97.25 232 LEU B O 1
ATOM 4191 N N . GLY B 1 233 ? -7.422 14.07 -11.422 1 97.12 233 GLY B N 1
ATOM 4192 C CA . GLY B 1 233 ? -8.117 15.344 -11.391 1 97.12 233 GLY B CA 1
ATOM 4193 C C . GLY B 1 233 ? -9.156 15.43 -10.281 1 97.12 233 GLY B C 1
ATOM 4194 O O . GLY B 1 233 ? -10.039 16.281 -10.32 1 97.12 233 GLY B O 1
ATOM 4195 N N . LEU B 1 234 ? -9.016 14.586 -9.258 1 97.06 234 LEU B N 1
ATOM 4196 C CA . LEU B 1 234 ? -10.078 14.508 -8.258 1 97.06 234 LEU B CA 1
ATOM 4197 C C . LEU B 1 234 ? -9.805 15.461 -7.098 1 97.06 234 LEU B C 1
ATOM 4199 O O . LEU B 1 234 ? -10.578 15.531 -6.145 1 97.06 234 LEU B O 1
ATOM 4203 N N . GLY B 1 235 ? -8.727 16.203 -7.129 1 97.69 235 GLY B N 1
ATOM 4204 C CA . GLY B 1 235 ? -8.398 17.172 -6.094 1 97.69 235 GLY B CA 1
ATOM 4205 C C . GLY B 1 235 ? -6.926 17.547 -6.07 1 97.69 235 GLY B C 1
ATOM 4206 O O . GLY B 1 235 ? -6.188 17.234 -7.004 1 97.69 235 GLY B O 1
ATOM 4207 N N . VAL B 1 236 ? -6.562 18.297 -5.027 1 98.44 236 VAL B N 1
ATOM 4208 C CA . VAL B 1 236 ? -5.188 18.734 -4.797 1 98.44 236 VAL B CA 1
ATOM 4209 C C . VAL B 1 236 ? -4.582 17.922 -3.645 1 98.44 236 VAL B C 1
ATOM 4211 O O . VAL B 1 236 ? -5.176 17.844 -2.566 1 98.44 236 VAL B O 1
ATOM 4214 N N . ALA B 1 237 ? -3.492 17.281 -3.889 1 98.5 237 ALA B N 1
ATOM 4215 C CA . ALA B 1 237 ? -2.771 16.531 -2.863 1 98.5 237 ALA B CA 1
ATOM 4216 C C . ALA B 1 237 ? -1.612 17.359 -2.299 1 98.5 237 ALA B C 1
ATOM 4218 O O . ALA B 1 237 ? -1.094 18.25 -2.967 1 98.5 237 ALA B O 1
ATOM 4219 N N . LEU B 1 238 ? -1.272 17.109 -1.047 1 97.81 238 LE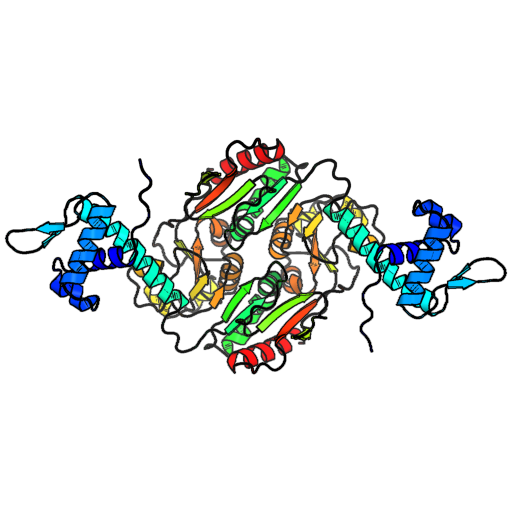U B N 1
ATOM 4220 C CA . LEU B 1 238 ? -0.066 17.656 -0.44 1 97.81 238 LEU B CA 1
ATOM 4221 C C . LEU B 1 238 ? 1.071 16.641 -0.468 1 97.81 238 LEU B C 1
ATOM 4223 O O . LEU B 1 238 ? 1.101 15.711 0.344 1 97.81 238 LEU B O 1
ATOM 4227 N N . ALA B 1 239 ? 1.979 16.859 -1.396 1 97.69 239 ALA B N 1
ATOM 4228 C CA . ALA B 1 239 ? 3.031 15.875 -1.659 1 97.69 239 ALA B CA 1
ATOM 4229 C C . ALA B 1 239 ? 4.332 16.266 -0.965 1 97.69 239 ALA B C 1
ATOM 4231 O O . ALA B 1 239 ? 4.422 17.344 -0.367 1 97.69 239 ALA B O 1
ATOM 4232 N N . ARG B 1 240 ? 5.211 15.32 -0.895 1 96.81 240 ARG B N 1
ATOM 4233 C CA . ARG B 1 240 ? 6.617 15.555 -0.574 1 96.81 240 ARG B CA 1
ATOM 4234 C C . ARG B 1 240 ? 7.449 15.711 -1.843 1 96.81 240 ARG B C 1
ATOM 4236 O O . ARG B 1 240 ? 7.316 14.922 -2.779 1 96.81 240 ARG B O 1
ATOM 4243 N N . SER B 1 241 ? 8.281 16.719 -1.931 1 97.31 241 SER B N 1
ATOM 4244 C CA . SER B 1 241 ? 8.953 17.141 -3.16 1 97.31 241 SER B CA 1
ATOM 4245 C C . SER B 1 241 ? 9.75 15.984 -3.768 1 97.31 241 SER B C 1
ATOM 4247 O O . SER B 1 241 ? 9.711 15.773 -4.98 1 97.31 241 SER B O 1
ATOM 4249 N N . SER B 1 242 ? 10.445 15.203 -2.965 1 96.62 242 SER B N 1
ATOM 4250 C CA . SER B 1 242 ? 11.305 14.141 -3.463 1 96.62 242 SER B CA 1
ATOM 4251 C C . SER B 1 242 ? 10.5 13.062 -4.18 1 96.62 242 SER B C 1
ATOM 4253 O O . SER B 1 242 ? 11.031 12.344 -5.027 1 96.62 242 SER B O 1
ATOM 4255 N N . LEU B 1 243 ? 9.203 12.984 -3.867 1 97.62 243 LEU B N 1
ATOM 4256 C CA . LEU B 1 243 ? 8.398 11.883 -4.383 1 97.62 243 LEU B CA 1
ATOM 4257 C C . LEU B 1 243 ? 7.641 12.305 -5.637 1 97.62 243 LEU B C 1
ATOM 4259 O O . LEU B 1 243 ? 7.086 11.461 -6.344 1 97.62 243 LEU B O 1
ATOM 4263 N N . VAL B 1 244 ? 7.598 13.57 -5.938 1 98.06 244 VAL B N 1
ATOM 4264 C CA . VAL B 1 244 ? 6.742 13.961 -7.051 1 98.06 244 VAL B CA 1
ATOM 4265 C C . VAL B 1 244 ? 7.582 14.641 -8.133 1 98.06 244 VAL B C 1
ATOM 4267 O O . VAL B 1 244 ? 7.039 15.211 -9.086 1 98.06 244 VAL B O 1
ATOM 4270 N N . GLU B 1 245 ? 8.898 14.57 -8.023 1 96.44 245 GLU B N 1
ATOM 4271 C CA . GLU B 1 245 ? 9.789 15.211 -8.992 1 96.44 245 GLU B CA 1
ATOM 4272 C C . GLU B 1 245 ? 9.508 14.719 -10.406 1 96.44 245 GLU B C 1
ATOM 4274 O O . GLU B 1 245 ? 9.297 15.523 -11.32 1 96.44 245 GLU B O 1
ATOM 4279 N N . ASP B 1 246 ? 9.469 13.43 -10.617 1 96.12 246 ASP B N 1
ATOM 4280 C CA . ASP B 1 246 ? 9.25 12.852 -11.938 1 96.12 246 ASP B CA 1
ATOM 4281 C C . ASP B 1 246 ? 7.859 13.195 -12.469 1 96.12 246 ASP B C 1
ATOM 4283 O O . ASP B 1 246 ? 7.695 13.484 -13.656 1 96.12 246 ASP B O 1
ATOM 4287 N N . LEU B 1 247 ? 6.852 13.156 -11.602 1 97.69 247 LEU B N 1
ATOM 4288 C CA . LEU B 1 247 ? 5.48 13.445 -12 1 97.69 247 LEU B CA 1
ATOM 4289 C C . LEU B 1 247 ? 5.344 14.891 -12.477 1 97.69 247 LEU B C 1
ATOM 4291 O O . LEU B 1 247 ? 4.598 15.172 -13.414 1 97.69 247 LEU B O 1
ATOM 4295 N N . LEU B 1 248 ? 6.102 15.781 -11.82 1 97.81 248 LEU B N 1
ATOM 4296 C CA . LEU B 1 248 ? 6.102 17.188 -12.211 1 97.81 248 LEU B CA 1
ATOM 4297 C C . LEU B 1 248 ? 6.84 17.391 -13.531 1 97.81 248 LEU B C 1
ATOM 4299 O O . LEU B 1 248 ? 6.352 18.094 -14.422 1 97.81 248 LEU B O 1
ATOM 4303 N N . GLN B 1 249 ? 7.938 16.719 -13.695 1 97.25 249 GLN B N 1
ATOM 4304 C CA . GLN B 1 249 ? 8.742 16.828 -14.906 1 97.25 249 GLN B CA 1
ATOM 4305 C C . GLN B 1 249 ? 7.992 16.281 -16.125 1 97.25 249 GLN B C 1
ATOM 4307 O O . GLN B 1 249 ? 8.078 16.828 -17.219 1 97.25 249 GLN B O 1
ATOM 4312 N N . GLU B 1 250 ? 7.199 15.227 -15.938 1 95.38 250 GLU B N 1
ATOM 4313 C CA . GLU B 1 250 ? 6.465 14.562 -17.016 1 95.38 250 GLU B CA 1
ATOM 4314 C C . GLU B 1 250 ? 5.156 15.281 -17.312 1 95.38 250 GLU B C 1
ATOM 4316 O O . GLU B 1 250 ? 4.469 14.953 -18.281 1 95.38 250 GLU B O 1
ATOM 4321 N N . GLY B 1 251 ? 4.82 16.203 -16.422 1 96.81 251 GLY B N 1
ATOM 4322 C CA . GL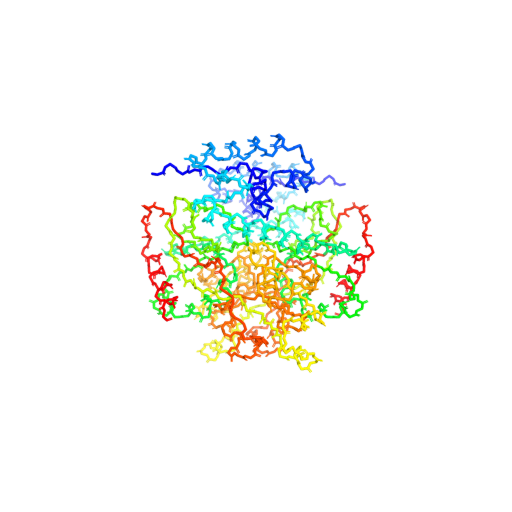Y B 1 251 ? 3.602 16.969 -16.641 1 96.81 251 GLY B CA 1
ATOM 4323 C C . GLY B 1 251 ? 2.35 16.234 -16.203 1 96.81 251 GLY B C 1
ATOM 4324 O O . GLY B 1 251 ? 1.234 16.641 -16.516 1 96.81 251 GLY B O 1
ATOM 4325 N N . ARG B 1 252 ? 2.498 15.141 -15.523 1 96.56 252 ARG B N 1
ATOM 4326 C CA . ARG B 1 252 ? 1.349 14.398 -15.008 1 96.56 252 ARG B CA 1
ATOM 4327 C C . ARG B 1 252 ? 0.701 15.141 -13.844 1 96.56 252 ARG B C 1
ATOM 4329 O O . ARG B 1 252 ? -0.506 15.031 -13.617 1 96.56 252 ARG B O 1
ATOM 4336 N N . LEU B 1 253 ? 1.557 15.812 -13.062 1 98.38 253 LEU B N 1
ATOM 4337 C CA . LEU B 1 253 ? 1.115 16.719 -12.008 1 98.38 253 LEU B CA 1
ATOM 4338 C C . LEU B 1 253 ? 1.742 18.094 -12.18 1 98.38 253 LEU B C 1
ATOM 4340 O O . LEU B 1 253 ? 2.756 18.25 -12.867 1 98.38 253 LEU B O 1
ATOM 4344 N N . VAL B 1 254 ? 1.115 19.094 -11.641 1 98.38 254 VAL B N 1
ATOM 4345 C CA . VAL B 1 254 ? 1.645 20.453 -11.594 1 98.38 254 VAL B CA 1
ATOM 4346 C C . VAL B 1 254 ? 1.523 21.016 -10.172 1 98.38 254 VAL B C 1
ATOM 4348 O O . VAL B 1 254 ? 0.634 20.609 -9.422 1 98.38 254 VAL B O 1
ATOM 4351 N N . ALA B 1 255 ? 2.461 21.844 -9.789 1 98.06 255 ALA B N 1
ATOM 4352 C CA . ALA B 1 255 ? 2.434 22.562 -8.516 1 98.06 255 ALA B CA 1
ATOM 4353 C C . ALA B 1 255 ? 1.902 23.984 -8.703 1 98.06 255 ALA B C 1
ATOM 4355 O O . ALA B 1 255 ? 2.584 24.844 -9.266 1 98.06 255 ALA B O 1
ATOM 4356 N N . PRO B 1 256 ? 0.754 24.25 -8.18 1 97.38 256 PRO B N 1
ATOM 4357 C CA . PRO B 1 256 ? 0.13 25.531 -8.492 1 97.38 256 PRO B CA 1
ATOM 4358 C C . PRO B 1 256 ? 0.732 26.688 -7.695 1 97.38 256 PRO B C 1
ATOM 4360 O O . PRO B 1 256 ? 0.507 27.859 -8.031 1 97.38 256 PRO B O 1
ATOM 4363 N N . PHE B 1 257 ? 1.476 26.375 -6.648 1 96.94 257 PHE B N 1
ATOM 4364 C CA . PHE B 1 257 ? 1.95 27.438 -5.777 1 96.94 257 PHE B CA 1
ATOM 4365 C C . PHE B 1 257 ? 3.469 27.406 -5.66 1 96.94 257 PHE B C 1
ATOM 4367 O O . PHE B 1 257 ? 4.086 26.359 -5.789 1 96.94 257 PHE B O 1
ATOM 4374 N N . ALA B 1 258 ? 4.043 28.531 -5.328 1 91.44 258 ALA B N 1
ATOM 4375 C CA . ALA B 1 258 ? 5.496 28.672 -5.258 1 91.44 258 ALA B CA 1
ATOM 4376 C C . ALA B 1 258 ? 5.988 28.594 -3.816 1 91.44 258 ALA B C 1
ATOM 4378 O O . ALA B 1 258 ? 7.191 28.469 -3.57 1 91.44 258 ALA B O 1
ATOM 4379 N N . GLN B 1 259 ? 5.07 28.641 -2.861 1 88.19 259 GLN B N 1
ATOM 4380 C CA . GLN B 1 259 ? 5.457 28.625 -1.455 1 88.19 259 GLN B CA 1
ATOM 4381 C C . GLN B 1 259 ? 6.254 27.375 -1.116 1 88.19 259 GLN B C 1
ATOM 4383 O O . GLN B 1 259 ? 5.934 26.281 -1.588 1 88.19 259 GLN B O 1
ATOM 4388 N N . ARG B 1 260 ? 7.238 27.625 -0.337 1 86 260 ARG B N 1
ATOM 4389 C CA . ARG B 1 260 ? 8.125 26.547 0.098 1 86 260 ARG B CA 1
ATOM 4390 C C . ARG B 1 260 ? 8.008 26.312 1.601 1 86 260 ARG B C 1
ATOM 4392 O O . ARG B 1 260 ? 8.375 27.188 2.398 1 86 260 ARG B O 1
ATOM 4399 N N . ILE B 1 261 ? 7.402 25.188 1.997 1 94.69 261 ILE B N 1
ATOM 4400 C CA . ILE B 1 261 ? 7.352 24.781 3.396 1 94.69 261 ILE B CA 1
ATOM 4401 C C . ILE B 1 261 ? 8.117 23.469 3.576 1 94.69 261 ILE B C 1
ATOM 4403 O O . ILE B 1 261 ? 7.816 22.469 2.92 1 94.69 261 ILE B O 1
ATOM 4407 N N . GLU B 1 262 ? 9.141 23.547 4.469 1 95.31 262 GLU B N 1
ATOM 4408 C CA . GLU B 1 262 ? 9.953 22.359 4.707 1 95.31 262 GLU B CA 1
ATOM 4409 C C . GLU B 1 262 ? 9.195 21.312 5.523 1 95.31 262 GLU B C 1
ATOM 4411 O O . GLU B 1 262 ? 8.5 21.656 6.48 1 95.31 262 GLU B O 1
ATOM 4416 N N . ALA B 1 263 ? 9.289 20.078 5.117 1 93.88 263 ALA B N 1
ATOM 4417 C CA . ALA B 1 263 ? 8.75 18.969 5.906 1 93.88 263 ALA B CA 1
ATOM 4418 C C . ALA B 1 263 ? 9.664 18.641 7.082 1 93.88 263 ALA B C 1
ATOM 4420 O O . ALA B 1 263 ? 10.891 18.703 6.957 1 93.88 263 ALA B O 1
ATOM 4421 N N . SER B 1 264 ? 9.07 18.25 8.195 1 90.06 264 SER B N 1
ATOM 4422 C CA . SER B 1 264 ? 9.859 17.859 9.359 1 90.06 264 SER B CA 1
ATOM 4423 C C . SER B 1 264 ? 10.289 16.391 9.266 1 90.06 264 SER B C 1
ATOM 4425 O O . SER B 1 264 ? 11.297 16 9.852 1 90.06 264 SER B O 1
ATOM 4427 N N . GLU B 1 265 ? 9.477 15.656 8.523 1 90.62 265 GLU B N 1
ATOM 4428 C CA . GLU B 1 265 ? 9.773 14.234 8.367 1 90.62 265 GLU B CA 1
ATOM 4429 C C . GLU B 1 265 ? 10.516 13.969 7.062 1 90.62 265 GLU B C 1
ATOM 4431 O O . GLU B 1 265 ? 10.461 14.773 6.133 1 90.62 265 GLU B O 1
ATOM 4436 N N . SER B 1 266 ? 11.266 12.883 7.086 1 94 266 SER B N 1
ATOM 4437 C CA . SER B 1 266 ? 12.062 12.453 5.941 1 94 266 SER B CA 1
ATOM 4438 C C . SER B 1 266 ? 12.07 10.93 5.816 1 94 266 SER B C 1
ATOM 4440 O O . SER B 1 266 ? 11.562 10.227 6.691 1 94 266 SER B O 1
ATOM 4442 N N . PHE B 1 267 ? 12.57 10.539 4.691 1 95.62 267 PHE B N 1
ATOM 4443 C CA . PHE B 1 267 ? 12.844 9.117 4.539 1 95.62 267 PHE B CA 1
ATOM 4444 C C . PHE B 1 267 ? 14.258 8.797 5.004 1 95.62 267 PHE B C 1
ATOM 4446 O O . PHE B 1 267 ? 15.195 9.547 4.73 1 95.62 267 PHE B O 1
ATOM 4453 N N . PHE B 1 268 ? 14.383 7.66 5.719 1 95.81 268 PHE B N 1
ATOM 4454 C CA . PHE B 1 268 ? 15.664 7.234 6.277 1 95.81 268 PHE B CA 1
ATOM 4455 C C . PHE B 1 268 ? 15.945 5.777 5.922 1 95.81 268 PHE B C 1
ATOM 4457 O O . PHE B 1 268 ? 15.039 4.949 5.891 1 95.81 268 PHE B O 1
ATOM 4464 N N . LEU B 1 269 ? 17.156 5.492 5.582 1 96.69 269 LEU B N 1
ATOM 4465 C CA . LEU B 1 269 ? 17.656 4.117 5.59 1 96.69 269 LEU B CA 1
ATOM 4466 C C . LEU B 1 269 ? 18.031 3.686 7.004 1 96.69 269 LEU B C 1
ATOM 4468 O O . LEU B 1 269 ? 18.875 4.309 7.641 1 96.69 269 LEU B O 1
ATOM 4472 N N . VAL B 1 270 ? 17.359 2.67 7.469 1 92 270 VAL B N 1
ATOM 4473 C CA . VAL B 1 270 ? 17.5 2.264 8.859 1 92 270 VAL B CA 1
ATOM 4474 C C . VAL B 1 270 ? 18.047 0.837 8.93 1 92 270 VAL B C 1
ATOM 4476 O O . VAL B 1 270 ? 17.625 -0.031 8.164 1 92 270 VAL B O 1
ATOM 4479 N N . ARG B 1 271 ? 18.938 0.597 9.75 1 88.38 271 ARG B N 1
ATOM 4480 C CA . ARG B 1 271 ? 19.438 -0.743 10.039 1 88.38 271 ARG B CA 1
ATOM 4481 C C . ARG B 1 271 ? 19.672 -0.932 11.531 1 88.38 271 ARG B C 1
ATOM 4483 O O . ARG B 1 271 ? 19.812 0.044 12.273 1 88.38 271 ARG B O 1
ATOM 4490 N N . GLY B 1 272 ? 19.656 -2.156 11.922 1 83.25 272 GLY B N 1
ATOM 4491 C CA . GLY B 1 272 ? 19.969 -2.441 13.32 1 83.25 272 GLY B CA 1
ATOM 4492 C C . GLY B 1 272 ? 21.391 -2.096 13.695 1 83.25 272 GLY B C 1
ATOM 4493 O O . GLY B 1 272 ? 22.312 -2.227 12.883 1 83.25 272 GLY B O 1
ATOM 4494 N N . LEU B 1 273 ? 21.484 -1.755 14.945 1 80.75 273 LEU B N 1
ATOM 4495 C CA . LEU B 1 273 ? 22.812 -1.43 15.438 1 80.75 273 LEU B CA 1
ATOM 4496 C C . LEU B 1 273 ? 23.688 -2.682 15.531 1 80.75 273 LEU B C 1
ATOM 4498 O O . LEU B 1 273 ? 23.219 -3.723 16.016 1 80.75 273 LEU B O 1
ATOM 4502 N N . GLY B 1 274 ? 24.906 -2.574 15.094 1 76.94 274 GLY B N 1
ATOM 4503 C CA . GLY B 1 274 ? 25.891 -3.627 15.266 1 76.94 274 GLY B CA 1
ATOM 4504 C C . GLY B 1 274 ? 25.656 -4.824 14.367 1 76.94 274 GLY B C 1
ATOM 4505 O O . GLY B 1 274 ? 26.391 -5.816 14.445 1 76.94 274 GLY B O 1
ATOM 4506 N N . GLU B 1 275 ? 24.672 -4.828 13.547 1 74.31 275 GLU B N 1
ATOM 4507 C CA . GLU B 1 275 ? 24.422 -5.965 12.672 1 74.31 275 GLU B CA 1
ATOM 4508 C C . GLU B 1 275 ? 25.25 -5.875 11.398 1 74.31 275 GLU B C 1
ATOM 4510 O O . GLU B 1 275 ? 25.359 -4.809 10.789 1 74.31 275 GLU B O 1
ATOM 4515 N N . ALA B 1 276 ? 26 -6.98 11.203 1 85.75 276 ALA B N 1
ATOM 4516 C CA . ALA B 1 276 ? 26.734 -7.039 9.945 1 85.75 276 ALA B CA 1
ATOM 4517 C C . ALA B 1 276 ? 25.781 -7.238 8.766 1 85.75 276 ALA B C 1
ATOM 4519 O O . ALA B 1 276 ? 24.875 -8.078 8.82 1 85.75 276 ALA B O 1
ATOM 4520 N N . LEU B 1 277 ? 25.984 -6.41 7.766 1 89.25 277 LEU B N 1
ATOM 4521 C CA . LEU B 1 277 ? 25.188 -6.512 6.547 1 89.25 277 LEU B CA 1
ATOM 4522 C C . LEU B 1 277 ? 25.781 -7.547 5.594 1 89.25 277 LEU B C 1
ATOM 4524 O O . LEU B 1 277 ? 27 -7.664 5.48 1 89.25 277 LEU B O 1
ATOM 4528 N N . SER B 1 278 ? 24.875 -8.312 5.031 1 90.44 278 SER B N 1
ATOM 4529 C CA . SER B 1 278 ? 25.328 -9.148 3.922 1 90.44 278 SER B CA 1
ATOM 4530 C C . SER B 1 278 ? 25.938 -8.297 2.809 1 90.44 278 SER B C 1
ATOM 4532 O O . SER B 1 278 ? 25.688 -7.094 2.736 1 90.44 278 SER B O 1
ATOM 4534 N N . PRO B 1 279 ? 26.75 -8.891 1.986 1 93.88 279 PRO B N 1
ATOM 4535 C CA . PRO B 1 279 ? 27.344 -8.148 0.867 1 93.88 279 PRO B CA 1
ATOM 4536 C C . PRO B 1 279 ? 26.281 -7.488 -0.017 1 93.88 279 PRO B C 1
ATOM 4538 O O . PRO B 1 279 ? 26.453 -6.34 -0.433 1 93.88 279 PRO B O 1
ATOM 4541 N N . ASP B 1 280 ? 25.203 -8.156 -0.267 1 94.75 280 ASP B N 1
ATOM 4542 C CA . ASP B 1 280 ? 24.141 -7.602 -1.09 1 94.75 280 ASP B CA 1
ATOM 4543 C C . ASP B 1 280 ? 23.484 -6.398 -0.409 1 94.75 280 ASP B C 1
ATOM 4545 O O . ASP B 1 280 ? 23.203 -5.391 -1.059 1 94.75 280 ASP B O 1
ATOM 4549 N N . ALA B 1 281 ? 23.266 -6.504 0.885 1 95 281 ALA B N 1
ATOM 4550 C CA . ALA B 1 281 ? 22.672 -5.402 1.645 1 95 281 ALA B CA 1
ATOM 4551 C C . ALA B 1 281 ? 23.594 -4.191 1.668 1 95 281 ALA B C 1
ATOM 4553 O O . ALA B 1 281 ? 23.141 -3.051 1.565 1 95 281 ALA B O 1
ATOM 4554 N N . GLN B 1 282 ? 24.844 -4.48 1.826 1 96.06 282 GLN B N 1
ATOM 4555 C CA . GLN B 1 282 ? 25.844 -3.41 1.818 1 96.06 282 GLN B CA 1
ATOM 4556 C C . GLN B 1 282 ? 25.875 -2.699 0.468 1 96.06 282 GLN B C 1
ATOM 4558 O O . GLN B 1 282 ? 25.875 -1.468 0.408 1 96.06 282 GLN B O 1
ATOM 4563 N N . ALA B 1 283 ? 25.906 -3.506 -0.557 1 97.19 283 ALA B N 1
ATOM 4564 C CA . ALA B 1 283 ? 25.922 -2.941 -1.903 1 97.19 283 ALA B CA 1
ATOM 4565 C C . ALA B 1 283 ? 24.688 -2.082 -2.154 1 97.19 283 ALA B C 1
ATOM 4567 O O . ALA B 1 283 ? 24.797 -0.976 -2.689 1 97.19 283 ALA B O 1
ATOM 4568 N N . PHE B 1 284 ? 23.562 -2.564 -1.776 1 97.75 284 PHE B N 1
ATOM 4569 C CA . PHE B 1 284 ? 22.312 -1.838 -1.96 1 97.75 284 PHE B CA 1
ATOM 4570 C C . PHE B 1 284 ? 22.297 -0.554 -1.139 1 97.75 284 PHE B C 1
ATOM 4572 O O . PHE B 1 284 ? 21.906 0.502 -1.631 1 97.75 284 PHE B O 1
ATOM 4579 N N . SER B 1 285 ? 22.719 -0.654 0.116 1 97.06 285 SER B N 1
ATOM 4580 C CA . SER B 1 285 ? 22.781 0.5 1.007 1 97.06 285 SER B CA 1
ATOM 4581 C C . SER B 1 285 ? 23.672 1.599 0.429 1 97.06 285 SER B C 1
ATOM 4583 O O . SER B 1 285 ? 23.266 2.764 0.375 1 97.06 285 SER B O 1
ATOM 4585 N N . HIS B 1 286 ? 24.859 1.217 -0.013 1 97.06 286 HIS B N 1
ATOM 4586 C CA . HIS B 1 286 ? 25.797 2.184 -0.587 1 97.06 286 HIS B CA 1
ATOM 4587 C C . HIS B 1 286 ? 25.203 2.844 -1.829 1 97.06 286 HIS B C 1
ATOM 4589 O O . HIS B 1 286 ? 25.266 4.066 -1.976 1 97.06 286 HIS B O 1
ATOM 4595 N N . TRP B 1 287 ? 24.641 2.051 -2.633 1 98.12 287 TRP B N 1
ATOM 4596 C CA . TRP B 1 287 ? 24.031 2.562 -3.855 1 98.12 287 TRP B CA 1
ATOM 4597 C C . TRP B 1 287 ? 22.891 3.527 -3.535 1 98.12 287 TRP B C 1
ATOM 4599 O O . TRP B 1 287 ? 22.812 4.621 -4.105 1 98.12 287 TRP B O 1
ATOM 4609 N N . LEU B 1 288 ? 22.016 3.15 -2.65 1 98.12 288 LEU B N 1
ATOM 4610 C CA . LEU B 1 288 ? 20.828 3.93 -2.299 1 98.12 288 LEU B CA 1
ATOM 4611 C C . LEU B 1 288 ? 21.219 5.293 -1.741 1 98.12 288 LEU B C 1
ATOM 4613 O O . LEU B 1 288 ? 20.672 6.316 -2.143 1 98.12 288 LEU B O 1
ATOM 4617 N N . VAL B 1 289 ? 22.172 5.293 -0.867 1 97.44 289 VAL B N 1
ATOM 4618 C CA . VAL B 1 289 ? 22.641 6.527 -0.239 1 97.44 289 VAL B CA 1
ATOM 4619 C C . VAL B 1 289 ? 23.297 7.426 -1.284 1 97.44 289 VAL B C 1
ATOM 4621 O O . VAL B 1 289 ? 23.062 8.633 -1.309 1 97.44 289 VAL B O 1
ATOM 4624 N N . ALA B 1 290 ? 24.078 6.832 -2.158 1 97.25 290 ALA B N 1
ATOM 4625 C CA . ALA B 1 290 ? 24.719 7.598 -3.227 1 97.25 290 ALA B CA 1
ATOM 4626 C C . ALA B 1 290 ? 23.688 8.219 -4.156 1 97.25 290 ALA B C 1
ATOM 4628 O O . ALA B 1 290 ? 23.812 9.375 -4.559 1 97.25 290 ALA B O 1
ATOM 4629 N N . MET B 1 291 ? 22.656 7.461 -4.516 1 96.5 291 MET B N 1
ATOM 4630 C CA . MET B 1 291 ? 21.594 7.926 -5.402 1 96.5 291 MET B CA 1
ATOM 4631 C C . MET B 1 291 ? 20.812 9.062 -4.758 1 96.5 291 MET B C 1
ATOM 4633 O O . MET B 1 291 ? 20.422 10.016 -5.434 1 96.5 291 MET B O 1
ATOM 4637 N N . ALA B 1 292 ? 20.547 8.961 -3.449 1 95.81 292 ALA B N 1
ATOM 4638 C CA . ALA B 1 292 ? 19.734 9.945 -2.729 1 95.81 292 ALA B CA 1
ATOM 4639 C C . ALA B 1 292 ? 20.484 11.266 -2.584 1 95.81 292 ALA B C 1
ATOM 4641 O O . ALA B 1 292 ? 19.859 12.328 -2.504 1 95.81 292 ALA B O 1
ATOM 4642 N N . HIS B 1 293 ? 21.781 11.281 -2.57 1 90.81 293 HIS B N 1
ATOM 4643 C CA . HIS B 1 293 ? 22.562 12.492 -2.307 1 90.81 293 HIS B CA 1
ATOM 4644 C C . HIS B 1 293 ? 23.203 13.016 -3.584 1 90.81 293 HIS B C 1
ATOM 4646 O O . HIS B 1 293 ? 24.078 13.891 -3.529 1 90.81 293 HIS B O 1
ATOM 4652 N N . ARG B 1 294 ? 22.875 12.469 -4.719 1 81.81 294 ARG B N 1
ATOM 4653 C CA . ARG B 1 294 ? 23.297 13.016 -6 1 81.81 294 ARG B CA 1
ATOM 4654 C C . ARG B 1 294 ? 22.484 14.258 -6.367 1 81.81 294 ARG B C 1
ATOM 4656 O O . ARG B 1 294 ? 21.328 14.375 -5.988 1 81.81 294 ARG B O 1
#

Foldseek 3Di:
DPPQDDPDLVLLQLLLLCQVVLALCVSCVVVVHHSVVSVVSQVVVCVSVVHHQWDDDPPGIHGDPVVVVCNVVSVVVVVVVVVVCCVVPNDQVDDAQEEEEAPLCVPFFCVVCVVVLCVVVVSHHYDYHYDLDDDPDDPPHLKYKYKFQQDDPQKHKDFQAWWWWFKKAAPVLCVVQPDQDPLSLLVWAEEFAPPAPDTPCNVCVVRVNNVRDRPDHHYDSHVVVRVVCRLVGRGIYTDICSRCVVVCVVRSMHGNDDDTGTGSMGIIMMDGPPDDHDPSSVSVVVVSNVSSVD/DPPQDDDDLVLLQLLLLCQVVLALCVSCVVVVHHSVVSVVSQVVVCVSVVHHQWDDDPPGIHGDPVVVVCNVVSVVVVVVVVVVCCVVPNDQVDDAQEEEEAPLCVPQPCVVCVVVLCVVVVSHHYDYHYDLDDDPDDPPHLKYKYKFQQDDPQKHKDFQAWWWWFKKAAPVLCVVQPDQDPLSLLVWAEEFAPPAPDTPCNVCVVRVNNVRDRPDHHYDSHVVVRVVCRLVGRGIYTDICSRCVVVCVVRSMHGNDDDTGTGSMGIIMMDGPPDDHDPSSVSVVVVSNVSSVD

Radius of gyration: 29.42 Å; Cα contacts (8 Å, |Δi|>4): 982; chains: 2; bounding box: 55×103×71 Å

Nearest PDB structures (foldseek):
  3t1b-assembly1_C  TM=5.363E-01  e=1.716E-19  Vibrio cholerae
  3t1b-assembly1_B  TM=5.039E-01  e=2.392E-18  Vibrio cholerae
  5x0n-assembly3_E  TM=7.093E-01  e=9.335E-13  Vibrio vulnificus
  5x0n-assembly2_C  TM=7.283E-01  e=6.735E-12  Vibrio vulnificus
  4ab6-assembly1_B  TM=6.100E-01  e=3.213E-09  Neisseria meningitidis serogroup B

Solvent-accessible surface area (backbone atoms only — not comparable to full-atom values): 32158 Å² total; per-residue (Å²): 128,80,79,74,71,82,71,61,65,67,30,54,51,48,44,53,44,23,65,72,60,36,32,54,60,64,26,9,62,76,69,74,47,48,44,67,55,42,53,48,35,43,50,51,47,24,58,74,69,70,45,64,41,61,39,82,42,98,82,56,48,42,66,28,74,60,22,60,64,45,44,61,56,54,47,49,53,51,49,47,51,51,33,49,46,36,26,76,65,32,96,53,96,61,81,57,44,35,34,34,25,35,49,48,52,40,62,49,45,44,50,82,48,41,64,62,54,38,69,79,37,72,84,65,30,42,34,40,41,65,38,83,59,95,62,80,84,62,90,81,46,68,35,33,37,43,74,39,77,72,84,56,85,79,45,44,63,43,79,44,54,81,29,34,46,36,54,30,22,12,56,66,42,39,73,76,50,73,52,82,51,76,60,49,52,63,79,49,45,39,37,36,52,52,87,55,87,74,43,60,34,49,53,29,47,74,72,71,27,62,84,41,75,47,49,55,45,42,34,22,49,37,60,55,57,32,50,52,40,8,53,72,45,69,24,38,22,74,40,47,44,69,52,41,50,67,42,43,74,72,56,50,27,39,61,67,65,85,74,83,41,76,46,82,46,32,40,23,46,32,36,61,62,92,60,84,66,54,71,67,48,46,52,50,50,53,48,50,52,51,63,47,72,101,128,81,78,72,72,82,70,62,65,67,32,53,51,47,44,53,44,23,65,74,59,35,31,54,59,63,24,9,61,77,69,72,45,49,43,68,55,43,53,47,36,43,50,51,48,23,59,74,69,70,45,63,42,62,39,84,43,100,84,57,48,43,66,28,74,60,24,60,64,45,44,61,56,53,47,49,53,52,48,49,50,51,32,49,46,35,27,75,66,33,96,54,97,61,82,56,43,35,35,34,24,37,49,48,51,40,61,49,45,44,52,82,49,43,64,63,55,38,73,77,38,71,84,66,29,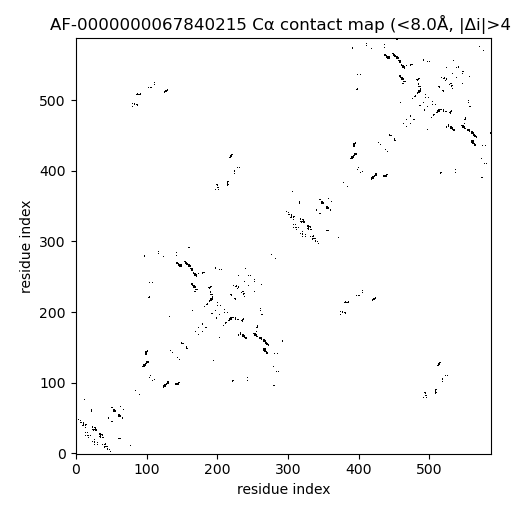42,33,40,41,67,38,83,58,97,62,80,86,59,91,82,47,68,35,32,36,44,74,38,77,70,83,58,85,79,44,46,64,42,80,46,53,82,31,33,46,36,53,29,23,12,56,68,41,40,73,77,52,74,52,82,50,74,59,48,52,63,78,49,47,39,38,37,51,52,89,54,86,75,44,60,34,49,53,29,47,75,72,71,30,61,84,38,75,46,48,53,46,42,33,23,49,39,61,54,56,34,48,51,38,9,53,73,44,68,23,36,22,72,38,49,44,70,50,42,51,65,41,43,74,71,55,52,26,39,61,69,64,84,72,82,43,76,47,84,48,31,41,22,46,32,34,62,62,91,60,84,68,54,72,66,48,44,52,48,51,54,47,50,53,53,61,48,73,103

pLDDT: mean 90.27, std 10.07, range [34.5, 98.62]

InterPro domains:
  IPR000847 LysR, HTH, N-terminal domain [PF00126] (9-68)
  IPR000847 LysR, HTH, N-terminal domain [PR00039] (24-35)
  IPR000847 LysR, HTH, N-terminal domain [PR00039] (35-45)
  IPR000847 LysR, HTH, N-terminal domain [PR00039] (45-56)
  IPR000847 LysR, HTH, N-terminal domain [PS50931] (7-64)
  IPR005119 LysR, substrate-binding [PF03466] (91-290)
  IPR036388 Winged helix-like DNA-binding domain superfamily [G3DSA:1.10.10.10] (8-85)
  IPR036390 Winged helix DNA-binding domain superfamily [SSF46785] (6-82)
  IPR058163 LysR-type transcriptional regulator, proteobacterial-type [PTHR30537] (3-292)

Organism: Pseudomonas putida (strain ATCC 47054 / DSM 6125 / CFBP 8728 / NCIMB 11950 / KT2440) (NCBI:txid160488)

Secondary structure (DSSP, 8-state):
---PPPPPHHHHHHHHHHHHHT-HHHHHHHHTS-HHHHHHHHHHHHHHHTS--EEEETTEEEE-HHHHHHHHHHHHHHHHHHHHHHHHHS--SSPPEEEEEEHHHIIIIIHHHHHHHHHH-TT--EEEEEESS-----TT-SEEEEEE-S--TTEEEEE----EEEEEB-HHHHHHS---SGGGGGGSPEEEETT-SS-HHHHHHHTT-TTS--S-S-EESSHHHHHHHHHTTS-EEEEEHHHHHHHHHTTSSB------EE-S-EEEEEEETTPPPPHHHHHHHHHHHHHHT-/---PPPPPHHHHHHHHHHHHHT-HHHHHHHHTS-HHHHHHHHHHHHHHHTS--EEEETTEEEE-HHHHHHHHHHHHHHHHHHHHHHHHHS--SSPPEEEEEEHHHIIIIIHHHHHHHHHH-TT--EEEEEESS-PPPPTT-SEEEEEE-S--TTEEEEE----EEEEEB-HHHHHHS---SGGGGGGSPEEEETT-SS-HHHHHHHTT-TTS--S-S-EESSHHHHHHHHHTTS-EEEEEHHHHHHHHHTTSSB------EE-S-EEEEEEETTPPPPHHHHHHHHHHHHHHT-

Sequence (588 aa):
MTQKTLPPLNWLRAFEVSARYLNFTHAAEELHLTQGAVSQQIRHLESQLGVALFKRLPRGLGLTEEGQSYLPVVQDAISRLAVGTNEIFGQRQRRPLKVRGSLSFLHFWLAPRLADFRRSHPQVDIRYISNLWVKELDAEDDLEIRWGSGQWAGVEAQRLTRDMLVPVCAPALLAGCPLREPRDLARVPLLHVLGYEEGWGYWLERVGADQVDSSSGLQFDTLVSTLRMAELGLGVALARSSLVEDLLQEGRLVAPFAQRIEASESFFLVRGLGEALSPDAQAFSHWLVAMAHRMTQKTLPPLNWLRAFEVSARYLNFTHAAEELHLTQGAVSQQIRHLESQLGVALFKRLPRGLGLTEEGQSYLPVVQDAISRLAVGTNEIFGQRQRRPLKVRGSLSFLHFWLAPRLADFRRSHPQVDIRYISNLWVKELDAEDDLEIRWGSGQWAGVEAQRLTRDMLVPVCAPALLAGCPLREPRDLARVPLLHVLGYEEGWGYWLERVGADQVDSSSGLQFDTLVSTLRMAELGLGVALARSSLVEDLLQEGRLVAPFAQRIEASESFFLVRGLGEALSPDAQAFSHWLVAMAHR